Protein AF-A0A8J8SAN8-F1 (afdb_monomer_lite)

Radius of gyration: 26.34 Å; chains: 1; bounding box: 85×78×71 Å

InterPro domains:
  IPR001279 Metallo-beta-lactamase [PF00753] (203-263)
  IPR001322 Lamin tail domain [PF00932] (28-134)
  IPR001322 Lamin tail domain [PS51841] (19-141)
  IPR036415 Lamin tail domain superfamily [G3DSA:2.60.40.1260] (22-138)
  IPR036415 Lamin tail domain superfamily [SSF74853] (26-134)
  IPR036866 Ribonuclease Z/Hydroxyacylglutathione hydrolase-like [G3DSA:3.60.15.10] (193-484)
  IPR036866 Ribonuclease Z/Hydroxyacylglutathione hydrolase-like [SSF56281] (191-460)
  IPR052159 Bacterial competence-related DNA uptake protein [PTHR30619] (191-491)

Structure (mmCIF, N/CA/C/O backbone):
data_AF-A0A8J8SAN8-F1
#
_entry.id   AF-A0A8J8SAN8-F1
#
loop_
_atom_site.group_PDB
_atom_site.id
_atom_site.type_symbol
_atom_site.label_atom_id
_atom_site.label_alt_id
_atom_site.label_comp_id
_atom_site.label_asym_id
_atom_site.label_entity_id
_atom_site.label_seq_id
_atom_site.pdbx_PDB_ins_code
_atom_site.Cartn_x
_atom_site.Cartn_y
_atom_site.Cartn_z
_atom_site.occupancy
_atom_site.B_iso_or_equiv
_atom_site.auth_seq_id
_atom_site.auth_comp_id
_atom_site.auth_asym_id
_atom_site.auth_atom_id
_atom_site.pdbx_PDB_model_num
ATOM 1 N N . MET A 1 1 ? 56.766 49.744 30.009 1.00 40.81 1 MET A N 1
ATOM 2 C CA . MET A 1 1 ? 55.374 50.240 29.930 1.00 40.81 1 MET A CA 1
ATOM 3 C C . MET A 1 1 ? 54.559 49.250 29.104 1.00 40.81 1 MET A C 1
ATOM 5 O O . MET A 1 1 ? 54.621 49.300 27.887 1.00 40.81 1 MET A O 1
ATOM 9 N N . MET A 1 2 ? 53.861 48.311 29.745 1.00 33.75 2 MET A N 1
ATOM 10 C CA . MET A 1 2 ? 52.951 47.368 29.077 1.00 33.75 2 MET A CA 1
ATOM 11 C C . MET A 1 2 ? 51.518 47.769 29.435 1.00 33.75 2 MET A C 1
ATOM 13 O O . MET A 1 2 ? 51.113 47.636 30.588 1.00 33.75 2 MET A O 1
ATOM 17 N N . LYS A 1 3 ? 50.768 48.307 28.467 1.00 36.72 3 LYS A N 1
ATOM 18 C CA . LYS A 1 3 ? 49.328 48.558 28.600 1.00 36.72 3 LYS A CA 1
ATOM 19 C C . LYS A 1 3 ? 48.582 47.305 28.139 1.00 36.72 3 LYS A C 1
ATOM 21 O O . LYS A 1 3 ? 48.671 46.931 26.975 1.00 36.72 3 LYS A O 1
ATOM 26 N N . LYS A 1 4 ? 47.878 46.657 29.069 1.00 38.62 4 LYS A N 1
ATOM 27 C CA . LYS A 1 4 ? 46.903 45.595 28.792 1.00 38.62 4 LYS A CA 1
ATOM 28 C C . LYS A 1 4 ? 45.643 46.232 28.200 1.00 38.62 4 LYS A C 1
ATOM 30 O O . LYS A 1 4 ? 45.042 47.091 28.839 1.00 38.62 4 LYS A O 1
ATOM 35 N N . SER A 1 5 ? 45.252 45.804 27.004 1.00 40.53 5 SER A N 1
ATOM 36 C CA . SER A 1 5 ? 43.966 46.151 26.393 1.00 40.53 5 SER A CA 1
ATOM 37 C C . SER A 1 5 ? 42.899 45.170 26.876 1.00 40.53 5 SER A C 1
ATOM 39 O O . SER A 1 5 ? 42.984 43.975 26.602 1.00 40.53 5 SER A O 1
ATOM 41 N N . ILE A 1 6 ? 41.910 45.676 27.608 1.00 38.34 6 ILE A N 1
ATOM 42 C CA . ILE A 1 6 ? 40.703 44.947 28.011 1.00 38.34 6 ILE A CA 1
ATOM 43 C C . ILE A 1 6 ? 39.717 45.027 26.840 1.00 38.34 6 ILE A C 1
ATOM 45 O O . ILE A 1 6 ? 39.313 46.122 26.454 1.00 38.34 6 ILE A O 1
ATOM 49 N N . ARG A 1 7 ? 39.352 43.882 26.251 1.00 40.50 7 ARG A N 1
ATOM 50 C CA . ARG A 1 7 ? 38.229 43.784 25.307 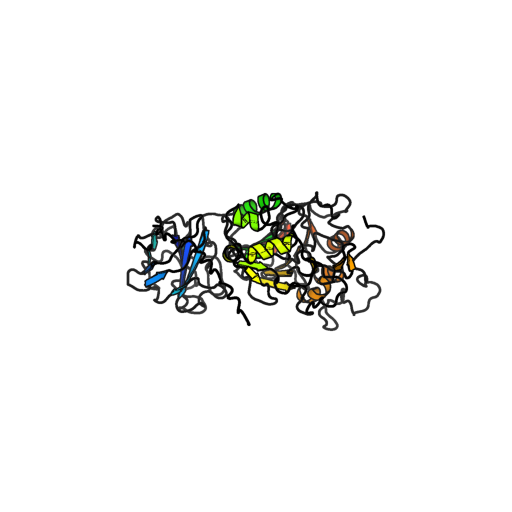1.00 40.50 7 ARG A CA 1
ATOM 51 C C . ARG A 1 7 ? 36.946 43.568 26.107 1.00 40.50 7 ARG A C 1
ATOM 53 O O . ARG A 1 7 ? 36.832 42.586 26.833 1.00 40.50 7 ARG A O 1
ATOM 60 N N . LEU A 1 8 ? 36.020 44.514 25.988 1.00 34.44 8 LEU A N 1
ATOM 61 C CA . LEU A 1 8 ? 34.682 44.467 26.569 1.00 34.44 8 LEU A CA 1
ATOM 62 C C . LEU A 1 8 ? 33.817 43.523 25.713 1.00 34.44 8 LEU A C 1
ATOM 64 O O . LEU A 1 8 ? 33.624 43.778 24.526 1.00 34.44 8 LEU A O 1
ATOM 68 N N . LEU A 1 9 ? 33.345 42.423 26.298 1.00 36.09 9 LEU A N 1
ATOM 69 C CA . LEU A 1 9 ? 32.415 41.486 25.669 1.00 36.09 9 LEU A CA 1
ATOM 70 C C . LEU A 1 9 ? 30.990 42.037 25.857 1.00 36.09 9 LEU A C 1
ATOM 72 O O . LEU A 1 9 ? 30.480 42.038 26.976 1.00 36.09 9 LEU A O 1
ATOM 76 N N . LEU A 1 10 ? 30.364 42.550 24.793 1.00 32.09 10 LEU A N 1
ATOM 77 C CA . LEU A 1 10 ? 28.929 42.851 24.797 1.00 32.09 10 LEU A CA 1
ATOM 78 C C . LEU A 1 10 ? 28.164 41.523 24.717 1.00 32.09 10 LEU A C 1
ATOM 80 O O . LEU A 1 10 ? 28.166 40.870 23.676 1.00 32.09 10 LEU A O 1
ATOM 84 N N . ILE A 1 11 ? 27.515 41.128 25.811 1.00 36.62 11 ILE A N 1
ATOM 85 C CA . ILE A 1 11 ? 26.536 40.038 25.817 1.00 36.62 11 ILE A CA 1
ATOM 86 C C . ILE A 1 11 ? 25.209 40.631 25.337 1.00 36.62 11 ILE A C 1
ATOM 88 O O . ILE A 1 11 ? 24.557 41.387 26.056 1.00 36.62 11 ILE A O 1
ATOM 92 N N . LEU A 1 12 ? 24.836 40.318 24.098 1.00 32.41 12 LEU A N 1
ATOM 93 C CA . LEU A 1 12 ? 23.514 40.601 23.552 1.00 32.41 12 LEU A CA 1
ATOM 94 C C . LEU A 1 12 ? 22.548 39.550 24.124 1.00 32.41 12 LEU A C 1
ATOM 96 O O . LEU A 1 12 ? 22.535 38.407 23.678 1.00 32.41 12 LEU A O 1
ATOM 100 N N . VAL A 1 13 ? 21.778 39.913 25.151 1.00 38.78 13 VAL A N 1
ATOM 101 C CA . VAL A 1 13 ? 20.690 39.068 25.662 1.00 38.78 13 VAL A CA 1
ATOM 102 C C . VAL A 1 13 ? 19.549 39.132 24.646 1.00 38.78 13 VAL A C 1
ATOM 104 O O . VAL A 1 13 ? 18.767 40.083 24.646 1.00 38.78 13 VAL A O 1
ATOM 107 N N . LEU A 1 14 ? 19.476 38.145 23.748 1.00 35.97 14 LEU A N 1
ATOM 108 C CA . LEU A 1 14 ? 18.274 37.898 22.954 1.00 35.97 14 LEU A CA 1
ATOM 109 C C . LEU A 1 14 ? 17.174 37.453 23.925 1.00 35.97 14 LEU A C 1
ATOM 111 O O . LEU A 1 14 ? 17.219 36.356 24.476 1.00 35.97 14 LEU A O 1
ATOM 115 N N . THR A 1 15 ? 16.195 38.319 24.161 1.00 37.66 15 THR A N 1
ATOM 116 C CA . THR A 1 15 ? 14.945 37.915 24.800 1.00 37.66 15 THR A CA 1
ATOM 117 C C . THR A 1 15 ? 14.149 37.131 23.760 1.00 37.66 15 THR A C 1
ATOM 119 O O . THR A 1 15 ? 13.609 37.708 22.820 1.00 37.66 15 THR A O 1
ATOM 122 N N . MET A 1 16 ? 14.129 35.798 23.869 1.00 34.00 16 MET A N 1
ATOM 123 C CA . MET A 1 16 ? 13.145 35.009 23.125 1.00 34.00 16 MET A CA 1
ATOM 124 C C . MET A 1 16 ? 11.748 35.436 23.592 1.00 34.00 16 MET A C 1
ATOM 126 O O . MET A 1 16 ? 11.524 35.518 24.805 1.00 34.00 16 MET A O 1
ATOM 130 N N . PRO A 1 17 ? 10.804 35.712 22.679 1.00 36.72 17 PRO A N 1
ATOM 131 C CA . PRO A 1 17 ? 9.421 35.894 23.068 1.00 36.72 17 PRO A CA 1
ATOM 132 C C . PRO A 1 17 ? 8.934 34.579 23.678 1.00 36.72 17 PRO A C 1
ATOM 134 O O . PRO A 1 17 ? 8.967 33.527 23.040 1.00 36.72 17 PRO A O 1
ATOM 137 N N . LEU A 1 18 ? 8.520 34.643 24.942 1.00 33.03 18 LEU A N 1
ATOM 138 C CA . LEU A 1 18 ? 7.803 33.566 25.603 1.00 33.03 18 LEU A CA 1
ATOM 139 C C . LEU A 1 18 ? 6.481 33.401 24.838 1.00 33.03 18 LEU A C 1
ATOM 141 O O . LEU A 1 18 ? 5.560 34.201 25.009 1.00 33.03 18 LEU A O 1
ATOM 145 N N . PHE A 1 19 ? 6.398 32.410 23.950 1.00 37.00 19 PHE A N 1
ATOM 146 C CA . PHE A 1 19 ? 5.113 31.967 23.426 1.00 37.00 19 PHE A CA 1
ATOM 147 C C . PHE A 1 19 ? 4.355 31.349 24.600 1.00 37.00 19 PHE A C 1
ATOM 149 O O . PHE A 1 19 ? 4.593 30.213 25.000 1.00 37.00 19 PHE A O 1
ATOM 156 N N . LEU A 1 20 ? 3.474 32.143 25.204 1.00 31.73 20 LEU A N 1
ATOM 157 C CA . LEU A 1 20 ? 2.393 31.625 26.024 1.00 31.73 20 LEU A CA 1
ATOM 158 C C . LEU A 1 20 ? 1.545 30.749 25.099 1.00 31.73 20 LEU A C 1
ATOM 160 O O . LEU A 1 20 ? 0.777 31.267 24.288 1.00 31.73 20 LEU A O 1
ATOM 164 N N . PHE A 1 21 ? 1.716 29.429 25.186 1.00 35.75 21 PHE A N 1
ATOM 165 C CA . PHE A 1 21 ? 0.734 28.492 24.663 1.00 35.75 21 PHE A CA 1
ATOM 166 C C . PHE A 1 21 ? -0.578 28.793 25.386 1.00 35.75 21 PHE A C 1
ATOM 168 O O . PHE A 1 21 ? -0.749 28.453 26.555 1.00 35.75 21 PHE A O 1
ATOM 175 N N . ASN A 1 22 ? -1.491 29.489 24.711 1.00 33.06 22 ASN A N 1
ATOM 176 C CA . ASN A 1 22 ? -2.880 29.515 25.130 1.00 33.06 22 ASN A CA 1
ATOM 177 C C . ASN A 1 22 ? -3.392 28.081 24.985 1.00 33.06 22 ASN A C 1
ATOM 179 O O . ASN A 1 22 ? -3.785 27.665 23.897 1.00 33.06 22 ASN A O 1
ATOM 183 N N . THR A 1 23 ? -3.384 27.321 26.078 1.00 40.22 23 THR A N 1
ATOM 184 C CA . THR A 1 23 ? -4.208 26.122 26.231 1.00 40.22 23 THR A CA 1
ATOM 185 C C . THR A 1 23 ? -5.657 26.587 26.345 1.00 40.22 23 THR A C 1
ATOM 187 O O . THR A 1 23 ? -6.256 26.568 27.420 1.00 40.22 23 THR A O 1
ATOM 190 N N . ASN A 1 24 ? -6.217 27.110 25.254 1.00 39.84 24 ASN A N 1
ATOM 191 C CA . ASN A 1 24 ? -7.659 27.243 25.169 1.00 39.84 24 ASN A CA 1
ATOM 192 C C . ASN A 1 24 ? -8.192 25.813 25.211 1.00 39.84 24 ASN A C 1
ATOM 194 O O . ASN A 1 24 ? -8.013 25.057 24.260 1.00 39.84 24 ASN A O 1
ATOM 198 N N . ASN A 1 25 ? -8.757 25.437 26.359 1.00 48.88 25 ASN A N 1
ATOM 199 C CA . ASN A 1 25 ? -9.421 24.161 26.561 1.00 48.88 25 ASN A CA 1
ATOM 200 C C . ASN A 1 25 ? -10.537 24.056 25.522 1.00 48.88 25 ASN A C 1
ATOM 202 O O . ASN A 1 25 ? -11.575 24.706 25.653 1.00 48.88 25 ASN A O 1
ATOM 206 N N . TYR A 1 26 ? -10.294 23.287 24.467 1.00 53.38 26 TYR A N 1
ATOM 207 C CA . TYR A 1 26 ? -11.313 22.939 23.496 1.00 53.38 26 TYR A CA 1
ATOM 208 C C . TYR A 1 26 ? -12.385 22.120 24.225 1.00 53.38 26 TYR A C 1
ATOM 210 O O . TYR A 1 26 ? -12.105 21.029 24.721 1.00 53.38 26 TYR A O 1
ATOM 218 N N . ALA A 1 27 ? -13.582 22.688 24.373 1.00 60.97 27 ALA A N 1
ATOM 219 C CA . ALA A 1 27 ? -14.741 21.966 24.877 1.00 60.97 27 ALA A CA 1
ATOM 220 C C . ALA A 1 27 ? -15.356 21.229 23.689 1.00 60.97 27 ALA A C 1
ATOM 222 O O . ALA A 1 27 ? -15.945 21.870 22.818 1.00 60.97 27 ALA A O 1
ATOM 223 N N . ALA A 1 28 ? -15.159 19.914 23.635 1.00 65.25 28 ALA A N 1
ATOM 224 C CA . ALA A 1 28 ? -15.684 19.117 22.542 1.00 65.25 28 ALA A CA 1
ATOM 225 C C . ALA A 1 28 ? -17.211 19.077 22.572 1.00 65.25 28 ALA A C 1
ATOM 227 O O . ALA A 1 28 ? -17.846 19.086 23.631 1.00 65.25 28 ALA A O 1
ATOM 228 N N . THR A 1 29 ? -17.803 19.010 21.389 1.00 78.69 29 THR A N 1
ATOM 229 C CA . THR A 1 29 ? -19.238 18.779 21.228 1.00 78.69 29 THR A CA 1
ATOM 230 C C . THR A 1 29 ? -19.527 17.279 21.279 1.00 78.69 29 THR A C 1
ATOM 232 O O . THR A 1 29 ? -18.702 16.456 20.882 1.00 78.69 29 THR A O 1
ATOM 235 N N . GLY A 1 30 ? -20.717 16.898 21.754 1.00 79.88 30 GLY A N 1
ATOM 236 C CA . GLY A 1 30 ? -21.147 15.499 21.744 1.00 79.88 30 GLY A CA 1
ATOM 237 C C . GLY A 1 30 ? -21.052 14.881 20.345 1.00 79.88 30 GLY A C 1
ATOM 238 O O . GLY A 1 30 ? -21.499 15.485 19.370 1.00 79.88 30 GLY A O 1
ATOM 239 N N . GLY A 1 31 ? -20.466 13.685 20.263 1.00 79.38 31 GLY A N 1
ATOM 240 C CA . GLY A 1 31 ? -20.240 12.961 19.010 1.00 79.38 31 GLY A CA 1
ATOM 241 C C . GLY A 1 31 ? -18.958 13.319 18.249 1.00 79.38 31 GLY A C 1
ATOM 242 O O . GLY A 1 31 ? -18.688 12.683 17.235 1.00 79.38 31 GLY A O 1
ATOM 243 N N . GLU A 1 32 ? -18.146 14.280 18.705 1.00 90.31 32 GLU A N 1
ATOM 244 C CA . GLU A 1 32 ? -16.850 14.579 18.063 1.00 90.31 32 GLU A CA 1
ATOM 245 C C . GLU A 1 32 ? -15.821 13.464 18.270 1.00 90.31 32 GLU A C 1
ATOM 247 O O . GLU A 1 32 ? -15.096 13.121 17.340 1.00 90.31 32 GLU A O 1
ATOM 252 N N . VAL A 1 33 ? -15.809 12.860 19.459 1.00 95.62 33 VAL A N 1
ATOM 253 C CA . VAL A 1 33 ? -15.122 11.593 19.730 1.00 95.62 33 VAL A CA 1
ATOM 254 C C . VAL A 1 33 ? -16.160 10.594 20.214 1.00 95.62 33 VAL A C 1
ATOM 256 O O . VAL A 1 33 ? -16.958 10.915 21.096 1.00 95.62 33 VAL A O 1
ATOM 259 N N . VAL A 1 34 ? -16.165 9.394 19.647 1.00 96.81 34 VAL A N 1
ATOM 260 C CA . VAL A 1 34 ? -17.123 8.340 20.000 1.00 96.81 34 VAL A CA 1
ATOM 261 C C . VAL A 1 34 ? -16.414 7.078 20.455 1.00 96.81 34 VAL A C 1
ATOM 263 O O . VAL A 1 34 ? -15.314 6.790 20.001 1.00 96.81 34 VAL A O 1
ATOM 266 N N . ILE A 1 35 ? -17.059 6.317 21.337 1.00 98.06 35 ILE A N 1
ATOM 267 C CA . ILE A 1 35 ? -16.659 4.945 21.658 1.00 98.06 35 ILE A CA 1
ATOM 268 C C . ILE A 1 35 ? -17.032 4.088 20.446 1.00 98.06 35 ILE A C 1
ATOM 270 O O . ILE A 1 35 ? -18.222 3.935 20.144 1.00 98.06 35 ILE A O 1
ATOM 274 N N . ASN A 1 36 ? -16.023 3.608 19.725 1.00 96.50 36 ASN A N 1
ATOM 275 C CA . ASN A 1 36 ? -16.165 3.036 18.392 1.00 96.50 36 ASN A CA 1
ATOM 276 C C . ASN A 1 36 ? -16.280 1.510 18.410 1.00 96.50 36 ASN A C 1
ATOM 278 O O . ASN A 1 36 ? -17.184 0.961 17.781 1.00 96.50 36 ASN A O 1
ATOM 282 N N . GLU A 1 37 ? -15.416 0.843 19.171 1.00 97.38 37 GLU A N 1
ATOM 283 C CA . GLU A 1 37 ? -15.347 -0.615 19.238 1.00 97.38 37 GLU A CA 1
ATOM 284 C C . GLU A 1 37 ? -14.916 -1.074 20.641 1.00 97.38 37 GLU A C 1
ATOM 286 O O . GLU A 1 37 ? -14.185 -0.370 21.341 1.00 97.38 37 GLU A O 1
ATOM 291 N N . ILE A 1 38 ? -15.440 -2.216 21.100 1.00 98.06 38 ILE A N 1
ATOM 292 C CA . ILE A 1 38 ? -15.213 -2.740 22.453 1.00 98.06 38 ILE A CA 1
ATOM 293 C C . ILE A 1 38 ? -15.018 -4.260 22.412 1.00 98.06 38 ILE A C 1
ATOM 295 O O . ILE A 1 38 ? -15.943 -5.011 22.080 1.00 98.06 38 ILE A O 1
ATOM 299 N N . CYS A 1 39 ? -13.848 -4.720 22.852 1.00 97.56 39 CYS A N 1
ATOM 300 C CA . CYS A 1 39 ? -13.563 -6.120 23.156 1.00 97.56 39 CYS A CA 1
ATOM 301 C C . CYS A 1 39 ? -13.778 -6.384 24.652 1.00 97.56 39 CYS A C 1
ATOM 303 O O . CYS A 1 39 ? -12.850 -6.357 25.457 1.00 97.56 39 CYS A O 1
ATOM 305 N N . TRP A 1 40 ? -15.032 -6.609 25.044 1.00 96.81 40 TRP A N 1
ATOM 306 C CA . TRP A 1 40 ? -15.410 -6.812 26.449 1.00 96.81 40 TRP A CA 1
ATOM 307 C C . TRP A 1 40 ? -15.207 -8.251 26.947 1.00 96.81 40 TRP A C 1
ATOM 309 O O . TRP A 1 40 ? -15.295 -8.505 28.142 1.00 96.81 40 TRP A O 1
ATOM 319 N N . MET A 1 41 ? -14.982 -9.205 26.039 1.00 96.12 41 MET A N 1
ATOM 320 C CA . MET A 1 41 ? -14.936 -10.649 26.314 1.00 96.12 41 MET A CA 1
ATOM 321 C C . MET A 1 41 ? -13.520 -11.246 26.355 1.00 96.12 41 MET A C 1
ATOM 323 O O . MET A 1 41 ? -13.364 -12.469 26.508 1.00 96.12 41 MET A O 1
ATOM 327 N N . GLY A 1 42 ? -12.505 -10.415 26.130 1.00 95.25 42 GLY A N 1
ATOM 328 C CA . GLY A 1 42 ? -11.143 -10.849 25.843 1.00 95.25 42 GLY A CA 1
ATOM 329 C C . GLY A 1 42 ? -10.973 -11.461 24.448 1.00 95.25 42 GLY A C 1
ATOM 330 O O . GLY A 1 42 ? -11.908 -11.549 23.655 1.00 95.25 42 GLY A O 1
ATOM 331 N N . THR A 1 43 ? -9.779 -11.959 24.161 1.00 96.19 43 THR A N 1
ATOM 332 C CA . THR A 1 43 ? -9.387 -12.501 22.854 1.00 96.19 43 THR A CA 1
ATOM 333 C C . THR A 1 43 ? -9.448 -14.031 22.827 1.00 96.19 43 THR A C 1
ATOM 335 O O . THR A 1 43 ? -9.835 -14.692 23.800 1.00 96.19 43 THR A O 1
ATOM 338 N N . THR A 1 44 ? -9.052 -14.635 21.704 1.00 94.62 44 THR A N 1
ATOM 339 C CA . THR A 1 44 ? -8.754 -16.075 21.629 1.00 94.62 44 THR A CA 1
ATOM 340 C C . THR A 1 44 ? -7.515 -16.461 22.439 1.00 94.62 44 THR A C 1
ATOM 342 O O . THR A 1 44 ? -7.368 -17.631 22.790 1.00 94.62 44 THR A O 1
ATOM 345 N N . THR A 1 45 ? -6.636 -15.501 22.741 1.00 93.88 45 THR A N 1
ATOM 346 C CA . THR A 1 45 ? -5.404 -15.709 23.511 1.00 93.88 45 THR A CA 1
ATOM 347 C C . THR A 1 45 ? -5.686 -15.696 25.009 1.00 93.88 45 THR A C 1
ATOM 349 O O . THR A 1 45 ? -5.242 -16.590 25.733 1.00 93.88 45 THR A O 1
ATOM 352 N N . SER A 1 46 ? -6.457 -14.719 25.490 1.00 95.12 46 SER A N 1
ATOM 353 C CA . SER A 1 46 ? -6.767 -14.593 26.910 1.00 95.12 46 SER A CA 1
ATOM 354 C C . SER A 1 46 ? -8.067 -13.829 27.159 1.00 95.12 46 SER A C 1
ATOM 356 O O . SER A 1 46 ? -8.403 -12.851 26.499 1.00 95.12 46 SER A O 1
ATOM 358 N N . ALA A 1 47 ? -8.809 -14.265 28.179 1.00 93.75 47 ALA A N 1
ATOM 359 C CA . ALA A 1 47 ? -10.027 -13.590 28.627 1.00 93.75 47 ALA A CA 1
ATOM 360 C C . ALA A 1 47 ? -9.755 -12.257 29.354 1.00 93.75 47 ALA A C 1
ATOM 362 O O . ALA A 1 47 ? -10.703 -11.565 29.705 1.00 93.75 47 ALA A O 1
ATOM 363 N N . TYR A 1 48 ? -8.488 -11.927 29.627 1.00 92.88 48 TYR A N 1
ATOM 364 C CA . TYR A 1 48 ? -8.079 -10.648 30.214 1.00 92.88 48 TYR A CA 1
ATOM 365 C C . TYR A 1 48 ? -7.731 -9.593 29.163 1.00 92.88 48 TYR A C 1
ATOM 367 O O . TYR A 1 48 ? -7.583 -8.426 29.525 1.00 92.88 48 TYR A O 1
ATOM 375 N N . ASP A 1 49 ? -7.626 -10.006 27.899 1.00 96.12 49 ASP A N 1
ATOM 376 C CA . ASP A 1 49 ? -7.174 -9.181 26.781 1.00 96.12 49 ASP A CA 1
ATOM 377 C C . ASP A 1 49 ? -8.327 -8.301 26.278 1.00 96.12 49 ASP A C 1
ATOM 379 O O . ASP A 1 49 ? -8.880 -8.488 25.194 1.00 96.12 49 ASP A O 1
ATOM 383 N N . GLU A 1 50 ? -8.767 -7.386 27.131 1.00 97.12 50 GLU A N 1
ATOM 384 C CA . GLU A 1 50 ? -9.823 -6.428 26.827 1.00 97.12 50 GLU A CA 1
ATOM 385 C C . GLU A 1 50 ? -9.232 -5.159 26.218 1.00 97.12 50 GLU A C 1
ATOM 387 O O . GLU A 1 50 ? -8.161 -4.687 26.614 1.00 97.12 50 GLU A O 1
ATOM 392 N N . TRP A 1 51 ? -9.972 -4.564 25.291 1.00 97.88 51 TRP A N 1
ATOM 393 C CA . TRP A 1 51 ? -9.594 -3.295 24.690 1.00 97.88 51 TRP A CA 1
ATOM 394 C C . TRP A 1 51 ? -10.818 -2.468 24.303 1.00 97.88 51 TRP A C 1
ATOM 396 O O . TRP A 1 51 ? -11.922 -2.988 24.109 1.00 97.88 51 TRP A O 1
ATOM 406 N N . ILE A 1 52 ? -10.620 -1.155 24.238 1.00 98.44 52 ILE A N 1
ATOM 407 C CA . ILE A 1 52 ? -11.635 -0.172 23.862 1.00 98.44 52 ILE A CA 1
ATOM 408 C C . ILE A 1 52 ? -11.025 0.750 22.821 1.00 98.44 52 ILE A C 1
ATOM 410 O O . ILE A 1 52 ? -9.894 1.198 22.980 1.00 98.44 52 ILE A O 1
ATOM 414 N N . GLU A 1 53 ? -11.785 1.094 21.797 1.00 98.00 53 GLU A N 1
ATOM 415 C CA . GLU A 1 53 ? -11.360 2.045 20.786 1.00 98.00 53 GLU A CA 1
ATOM 416 C C . GLU A 1 53 ? -12.256 3.281 20.766 1.00 98.00 53 GLU A C 1
ATOM 418 O O . GLU A 1 53 ? -13.486 3.200 20.862 1.00 98.00 53 GLU A O 1
ATOM 423 N N . LEU A 1 54 ? -11.627 4.443 20.613 1.00 98.31 54 LEU A N 1
ATOM 424 C CA . LEU A 1 54 ? -12.299 5.701 20.323 1.00 98.31 54 LEU A CA 1
ATOM 425 C C . LEU A 1 54 ? -12.061 6.109 18.868 1.00 98.31 54 LEU A C 1
ATOM 427 O O . LEU A 1 54 ? -10.989 5.863 18.329 1.00 98.31 54 LEU A O 1
ATOM 431 N N . TYR A 1 55 ? -13.019 6.810 18.264 1.00 93.50 55 TYR A N 1
ATOM 432 C CA . TYR A 1 55 ? -12.884 7.385 16.924 1.00 93.50 55 TYR A CA 1
ATOM 433 C C . TYR A 1 55 ? -13.141 8.891 16.930 1.00 93.50 55 TYR A C 1
ATOM 435 O O . TYR A 1 55 ? -14.101 9.357 17.550 1.00 93.50 55 TYR A O 1
ATOM 443 N N . ASN A 1 56 ? -12.305 9.652 16.219 1.00 91.56 56 ASN A N 1
ATOM 444 C CA . ASN A 1 56 ? -12.465 11.092 16.027 1.00 91.56 56 ASN A CA 1
ATOM 445 C C . ASN A 1 56 ? -13.263 11.383 14.750 1.00 91.56 56 ASN A C 1
ATOM 447 O O . ASN A 1 56 ? -12.749 11.304 13.637 1.00 91.56 56 ASN A O 1
ATOM 451 N N . ASN A 1 57 ? -14.512 11.816 14.908 1.00 87.12 57 ASN A N 1
ATOM 452 C CA . ASN A 1 57 ? -15.394 12.171 13.798 1.00 87.12 57 ASN A CA 1
ATOM 453 C C . ASN A 1 57 ? -15.028 13.489 13.103 1.00 87.12 57 ASN A C 1
ATOM 455 O O . ASN A 1 57 ? -15.616 13.810 12.066 1.00 87.12 57 ASN A O 1
ATOM 459 N N . THR A 1 58 ? -14.110 14.282 13.652 1.00 83.19 58 THR A N 1
ATOM 460 C CA . THR A 1 58 ? -13.788 15.618 13.139 1.00 83.19 58 THR A CA 1
ATOM 461 C C . THR A 1 58 ? -12.643 15.593 12.125 1.00 83.19 58 THR A C 1
ATOM 463 O O . THR A 1 58 ? -11.888 14.628 12.028 1.00 83.19 58 THR A O 1
ATOM 466 N N . ASN A 1 59 ? -12.502 16.688 11.374 1.00 73.62 59 ASN A N 1
ATOM 467 C CA . ASN A 1 59 ? -11.387 16.914 10.445 1.00 73.62 59 ASN A CA 1
ATOM 468 C C . ASN A 1 59 ? -10.182 17.582 11.136 1.00 73.62 59 ASN A C 1
ATOM 470 O O . ASN A 1 59 ? -9.326 18.159 10.476 1.00 73.62 59 ASN A O 1
ATOM 474 N N . THR A 1 60 ? -10.135 17.570 12.469 1.00 77.81 60 THR A N 1
ATOM 475 C CA . THR A 1 60 ? -9.063 18.191 13.251 1.00 77.81 60 THR A CA 1
ATOM 476 C C . THR A 1 60 ? -8.598 17.257 14.354 1.00 77.81 60 THR A C 1
ATOM 478 O O . THR A 1 60 ? -9.383 16.491 14.903 1.00 77.81 60 THR A O 1
ATOM 481 N N . ASN A 1 61 ? -7.325 17.343 14.723 1.00 81.50 61 ASN A N 1
ATOM 482 C CA . ASN A 1 61 ? -6.791 16.575 15.844 1.00 81.50 61 ASN A CA 1
ATOM 483 C C . ASN A 1 61 ? -7.460 17.007 17.159 1.00 81.50 61 ASN A C 1
ATOM 485 O O . ASN A 1 61 ? -7.584 18.205 17.425 1.00 81.50 61 ASN A O 1
ATOM 489 N N . ILE A 1 62 ? -7.843 16.046 18.002 1.00 89.81 62 ILE A N 1
ATOM 490 C CA . ILE A 1 62 ? -8.456 16.307 19.310 1.00 89.81 62 ILE A CA 1
ATOM 491 C C . ILE A 1 62 ? -7.486 15.916 20.421 1.00 89.81 62 ILE A C 1
ATOM 493 O O . ILE A 1 62 ? -7.033 14.778 20.517 1.00 89.81 62 ILE A O 1
ATOM 497 N N . ASN A 1 63 ? -7.175 16.877 21.289 1.00 93.00 63 ASN A N 1
ATOM 498 C CA . ASN A 1 63 ? -6.348 16.660 22.470 1.00 93.00 63 ASN A CA 1
ATOM 499 C C . ASN A 1 63 ? -7.187 16.023 23.589 1.00 93.00 63 ASN A C 1
ATOM 501 O O . ASN A 1 63 ? -8.161 16.622 24.050 1.00 93.00 63 ASN A O 1
ATOM 505 N N . LEU A 1 64 ? -6.779 14.836 24.039 1.00 96.56 64 LEU A N 1
ATOM 506 C CA . LEU A 1 64 ? -7.487 14.047 25.050 1.00 96.56 64 LEU A CA 1
ATOM 507 C C . LEU A 1 64 ? -6.967 14.282 26.474 1.00 96.56 64 LEU A C 1
ATOM 509 O O . LEU A 1 64 ? -7.476 13.684 27.416 1.00 96.56 64 LEU A O 1
ATOM 513 N N . ASN A 1 65 ? -5.967 15.143 26.677 1.00 94.50 65 ASN A N 1
ATOM 514 C CA . ASN A 1 65 ? -5.418 15.380 28.011 1.00 94.50 65 ASN A CA 1
ATOM 515 C C . ASN A 1 65 ? -6.495 15.902 28.976 1.00 94.50 65 ASN A C 1
ATOM 517 O O . ASN A 1 65 ? -7.101 16.953 28.757 1.00 94.50 65 ASN A O 1
ATOM 521 N N . GLY A 1 66 ? -6.703 15.150 30.061 1.00 93.81 66 GLY A N 1
ATOM 522 C CA . GLY A 1 66 ? -7.704 15.437 31.090 1.00 93.81 66 GLY A CA 1
ATOM 523 C C . GLY A 1 66 ? -9.109 14.915 30.773 1.00 93.81 66 GLY A C 1
ATOM 524 O O . GLY A 1 66 ? -9.997 15.022 31.615 1.00 93.81 66 GLY A O 1
ATOM 525 N N . TRP A 1 67 ? -9.319 14.315 29.598 1.00 97.94 67 TRP A N 1
ATOM 526 C CA . TRP A 1 67 ? -10.533 13.555 29.314 1.00 97.94 67 TRP A CA 1
ATOM 527 C C . TRP A 1 67 ? -10.548 12.257 30.118 1.00 97.94 67 TRP A C 1
ATOM 529 O O . TRP A 1 67 ? -9.507 11.749 30.540 1.00 97.94 67 TRP A O 1
ATOM 539 N N . THR A 1 68 ? -11.737 11.692 30.312 1.00 98.06 68 THR A N 1
ATOM 540 C CA . THR A 1 68 ? -11.890 10.423 31.027 1.00 98.06 68 THR A CA 1
ATOM 541 C C . THR A 1 68 ? -12.851 9.480 30.323 1.00 98.06 68 THR A C 1
ATOM 543 O O . THR A 1 68 ? -13.846 9.918 29.748 1.00 98.06 68 THR A O 1
ATOM 546 N N . LEU A 1 69 ? -12.578 8.181 30.410 1.00 98.19 69 LEU A N 1
ATOM 547 C CA . LEU A 1 69 ? -13.497 7.115 30.026 1.00 98.19 69 LEU A CA 1
ATOM 548 C C . LEU A 1 69 ? -13.766 6.267 31.266 1.00 98.19 69 LEU A C 1
ATOM 550 O O . LEU A 1 69 ? -12.855 5.638 31.799 1.00 98.19 69 LEU A O 1
ATOM 554 N N . ASN A 1 70 ? -14.998 6.302 31.767 1.00 97.25 70 ASN A N 1
ATOM 555 C CA . ASN A 1 70 ? -15.338 5.661 33.035 1.00 97.25 70 ASN A CA 1
ATOM 556 C C . ASN A 1 70 ? -16.558 4.762 32.900 1.00 97.25 70 ASN A C 1
ATOM 558 O O . ASN A 1 70 ? -17.575 5.186 32.342 1.00 97.25 70 ASN A O 1
ATOM 562 N N . ALA A 1 71 ? -16.480 3.583 33.504 1.00 96.00 71 ALA A N 1
ATOM 563 C CA . ALA A 1 71 ? -17.649 2.799 33.843 1.00 96.00 71 ALA A CA 1
ATOM 564 C C . ALA A 1 71 ? -18.396 3.417 35.031 1.00 96.00 71 ALA A C 1
ATOM 566 O O . ALA A 1 71 ? -17.804 4.004 35.943 1.00 96.00 71 ALA A O 1
ATOM 567 N N . VAL A 1 72 ? -19.723 3.308 35.012 1.00 90.69 72 VAL A N 1
ATOM 568 C CA . VAL A 1 72 ? -20.592 3.852 36.070 1.00 90.69 72 VAL A CA 1
ATOM 569 C C . VAL A 1 72 ? -20.435 3.102 37.395 1.00 90.69 72 VAL A C 1
ATOM 571 O O . VAL A 1 72 ? -20.648 3.695 38.454 1.00 90.69 72 VAL A O 1
ATOM 574 N N . ASP A 1 73 ? -20.060 1.827 37.355 1.00 89.12 73 ASP A N 1
ATOM 575 C CA . ASP A 1 73 ? -19.805 1.006 38.541 1.00 89.12 73 ASP A CA 1
ATOM 576 C C . ASP A 1 73 ? -18.454 1.328 39.225 1.00 89.12 73 ASP A C 1
ATOM 578 O O . ASP A 1 73 ? -18.218 0.930 40.368 1.00 89.12 73 ASP A O 1
ATOM 582 N N . GLY A 1 74 ? -17.606 2.121 38.558 1.00 88.06 74 GLY A N 1
ATOM 583 C CA . GLY A 1 74 ? -16.306 2.579 39.031 1.00 88.06 74 GLY A CA 1
ATOM 584 C C . GLY A 1 74 ? -15.102 1.855 38.423 1.00 88.06 74 GLY A C 1
ATOM 585 O O . GLY A 1 74 ? -13.979 2.278 38.706 1.00 88.06 74 GLY A O 1
ATOM 586 N N . THR A 1 75 ? -15.285 0.818 37.597 1.00 91.88 75 THR A N 1
ATOM 587 C CA . THR A 1 75 ? -14.180 0.123 36.917 1.00 91.88 75 THR A CA 1
ATOM 588 C C . THR A 1 75 ? -14.553 -0.301 35.487 1.00 91.88 75 THR A C 1
ATOM 590 O O . THR A 1 75 ? -15.538 -0.990 35.311 1.00 91.88 75 THR A O 1
ATOM 593 N N . PRO A 1 76 ? -13.769 0.051 34.452 1.00 95.12 76 PRO A N 1
ATOM 594 C CA . PRO A 1 76 ? -12.547 0.842 34.507 1.00 95.12 76 PRO A CA 1
ATOM 595 C C . PRO A 1 76 ? -12.825 2.337 34.731 1.00 95.12 76 PRO A C 1
ATOM 597 O O . PRO A 1 76 ? -13.872 2.871 34.366 1.00 95.12 76 PRO A O 1
ATOM 600 N N . SER A 1 77 ? -11.853 3.032 35.320 1.00 96.44 77 SER A N 1
ATOM 601 C CA . SER A 1 77 ? -11.823 4.496 35.392 1.00 96.44 77 SER A CA 1
ATOM 602 C C . SER A 1 77 ? -10.513 4.986 34.787 1.00 96.44 77 SER A C 1
ATOM 604 O O . SER A 1 77 ? -9.441 4.804 35.364 1.00 96.44 77 SER A O 1
ATOM 606 N N . ILE A 1 78 ? -10.597 5.547 33.583 1.00 97.94 78 ILE A N 1
ATOM 607 C CA . ILE A 1 78 ? -9.447 5.780 32.712 1.00 97.94 78 ILE A CA 1
ATOM 608 C C . ILE A 1 78 ? -9.264 7.281 32.519 1.00 97.94 78 ILE A C 1
ATOM 610 O O . ILE A 1 78 ? -10.192 7.976 32.106 1.00 97.94 78 ILE A O 1
ATOM 614 N N . ASN A 1 79 ? -8.053 7.776 32.777 1.00 97.75 79 ASN A N 1
ATOM 615 C CA . ASN A 1 79 ? -7.648 9.129 32.405 1.00 97.75 79 ASN A CA 1
ATOM 616 C C . ASN A 1 79 ? -6.973 9.071 31.037 1.00 97.75 79 ASN A C 1
ATOM 618 O O . ASN A 1 79 ? -5.922 8.446 30.898 1.00 97.75 79 ASN A O 1
ATOM 622 N N . LEU A 1 80 ? -7.576 9.713 30.043 1.00 98.12 80 LEU A N 1
ATOM 623 C CA . LEU A 1 80 ? -7.042 9.758 28.691 1.00 98.12 80 LEU A CA 1
ATOM 624 C C . LEU A 1 80 ? -5.928 10.804 28.595 1.00 98.12 80 LEU A C 1
ATOM 626 O O . LEU A 1 80 ? -5.909 11.807 29.319 1.00 98.12 80 LEU A O 1
ATOM 630 N N . THR A 1 81 ? -4.985 10.563 27.689 1.00 95.56 81 THR A N 1
ATOM 631 C CA . THR A 1 81 ? -3.865 11.471 27.420 1.00 95.56 81 THR A CA 1
ATOM 632 C C . THR A 1 81 ? -3.536 11.495 25.930 1.00 95.56 81 THR A C 1
ATOM 634 O O . THR A 1 81 ? -4.061 10.707 25.151 1.00 95.56 81 THR A O 1
ATOM 637 N N . GLY A 1 82 ? -2.672 12.412 25.504 1.00 93.00 82 GLY A N 1
ATOM 638 C CA . GLY A 1 82 ? -2.244 12.470 24.107 1.00 93.00 82 GLY A CA 1
ATOM 639 C C . GLY A 1 82 ? -3.284 13.113 23.189 1.00 93.00 82 GLY A C 1
ATOM 640 O O . GLY A 1 82 ? -3.972 14.067 23.563 1.00 93.00 82 GLY A O 1
ATOM 641 N N . THR A 1 83 ? -3.322 12.681 21.935 1.00 87.38 83 THR A N 1
ATOM 642 C CA . THR A 1 83 ? -4.130 13.295 20.877 1.00 87.38 83 THR A CA 1
ATOM 643 C C . THR A 1 83 ? -4.634 12.211 19.944 1.00 87.38 83 THR A C 1
ATOM 645 O O . THR A 1 83 ? -3.854 11.357 19.544 1.00 87.38 83 THR A O 1
ATOM 648 N N . ILE A 1 84 ? -5.915 12.270 19.587 1.00 89.88 84 ILE A N 1
ATOM 649 C CA . ILE A 1 84 ? -6.488 11.457 18.516 1.00 89.88 84 ILE A CA 1
ATOM 650 C C . ILE A 1 84 ? -6.469 12.292 17.224 1.00 89.88 84 ILE A C 1
ATOM 652 O O . ILE A 1 84 ? -7.059 13.383 17.198 1.00 89.88 84 ILE A O 1
ATOM 656 N N . PRO A 1 85 ? -5.748 11.870 16.168 1.00 82.75 85 PRO A N 1
ATOM 657 C CA . PRO A 1 85 ? -5.727 12.609 14.911 1.00 82.75 85 PRO A CA 1
ATOM 658 C C . PRO A 1 85 ? -7.118 12.731 14.278 1.00 82.75 85 PRO A C 1
ATOM 660 O O . PRO A 1 85 ? -8.043 11.994 14.628 1.00 82.75 85 PRO A O 1
ATOM 663 N N . ALA A 1 86 ? -7.286 13.693 13.371 1.00 74.88 86 ALA A N 1
ATOM 664 C CA . ALA A 1 86 ? -8.502 13.821 12.569 1.00 74.88 86 ALA A CA 1
ATOM 665 C C . ALA A 1 86 ? -8.844 12.491 11.880 1.00 74.88 86 ALA A C 1
ATOM 667 O O . ALA A 1 86 ? -7.953 11.855 11.322 1.00 74.88 86 ALA A O 1
ATOM 668 N N . LYS A 1 87 ? -10.120 12.083 11.909 1.00 75.06 87 LYS A N 1
ATOM 669 C CA . LYS A 1 87 ? -10.612 10.864 11.235 1.00 75.06 87 LYS A CA 1
ATOM 670 C C . LYS A 1 87 ? -9.840 9.579 11.557 1.00 75.06 87 LYS A C 1
ATOM 672 O O . LYS A 1 87 ? -9.823 8.661 10.742 1.00 75.06 87 LYS A O 1
ATOM 677 N N . SER A 1 88 ? -9.234 9.514 12.739 1.00 83.25 88 SER A N 1
ATOM 678 C CA . SER A 1 88 ? -8.401 8.397 13.181 1.00 83.25 88 SER A CA 1
ATOM 679 C C . SER A 1 88 ? -8.938 7.776 14.474 1.00 83.25 88 SER A C 1
ATOM 681 O O . SER A 1 88 ? -9.922 8.255 15.053 1.00 83.25 88 SER A O 1
ATOM 683 N N . TYR A 1 89 ? -8.284 6.704 14.907 1.00 91.50 89 TYR A N 1
ATOM 684 C CA . TYR A 1 89 ? -8.663 5.864 16.036 1.00 91.50 89 TYR A CA 1
ATOM 685 C C . TYR A 1 89 ? -7.714 6.073 17.220 1.00 91.50 89 TYR A C 1
ATOM 687 O O . TYR A 1 89 ? -6.587 6.540 17.061 1.00 91.50 89 TYR A O 1
ATOM 695 N N . TYR A 1 90 ? -8.179 5.741 18.420 1.00 96.00 90 TYR A N 1
ATOM 696 C CA . TYR A 1 90 ? -7.378 5.735 19.639 1.00 96.00 90 TYR A CA 1
ATOM 697 C C . TYR A 1 90 ? -7.663 4.445 20.403 1.00 96.00 90 TYR A C 1
ATOM 699 O O . TYR A 1 90 ? -8.758 4.274 20.946 1.00 96.00 90 TYR A O 1
ATOM 707 N N . LEU A 1 91 ? -6.686 3.542 20.414 1.00 97.44 91 LEU A N 1
ATOM 708 C CA . LEU A 1 91 ? -6.783 2.198 20.968 1.00 97.44 91 LEU A CA 1
ATOM 709 C C . LEU A 1 91 ? -6.319 2.183 22.425 1.00 97.44 91 LEU A C 1
ATOM 711 O O . LEU A 1 91 ? -5.212 2.615 22.751 1.00 97.44 91 LEU A O 1
ATOM 715 N N . LEU A 1 92 ? -7.165 1.650 23.298 1.00 98.44 92 LEU A N 1
ATOM 716 C CA . LEU A 1 92 ? -6.867 1.420 24.700 1.00 98.44 92 LEU A CA 1
ATOM 717 C C . LEU A 1 92 ? -6.788 -0.075 24.972 1.00 98.44 92 LEU A C 1
ATOM 719 O O . LEU A 1 92 ? -7.787 -0.768 24.797 1.00 98.44 92 LEU A O 1
ATOM 723 N N . GLU A 1 93 ? -5.662 -0.551 25.491 1.00 98.06 93 GLU A N 1
ATOM 724 C CA . GLU A 1 93 ? -5.504 -1.950 25.898 1.00 98.06 93 GLU A CA 1
ATOM 725 C C . GLU A 1 93 ? -5.420 -2.088 27.413 1.00 98.06 93 GLU A C 1
ATOM 727 O O . GLU A 1 93 ? -4.854 -1.249 28.128 1.00 98.06 93 GLU A O 1
ATOM 732 N N . ARG A 1 94 ? -6.022 -3.156 27.930 1.00 97.31 94 ARG A N 1
ATOM 733 C CA . ARG A 1 94 ? -6.005 -3.441 29.355 1.00 97.31 94 ARG A CA 1
ATOM 734 C C . ARG A 1 94 ? -4.671 -4.068 29.749 1.00 97.31 94 ARG A C 1
ATOM 736 O O . ARG A 1 94 ? -4.226 -5.047 29.168 1.00 97.31 94 ARG A O 1
ATOM 743 N N . THR A 1 95 ? -4.106 -3.577 30.851 1.00 94.94 95 THR A N 1
ATOM 744 C CA . THR A 1 95 ? -2.931 -4.085 31.588 1.00 94.94 95 THR A CA 1
ATOM 745 C C . THR A 1 95 ? -1.587 -4.069 30.863 1.00 94.94 95 THR A C 1
ATOM 747 O O . THR A 1 95 ? -0.588 -3.722 31.497 1.00 94.94 95 THR A O 1
ATOM 750 N N . ASP A 1 96 ? -1.546 -4.388 29.579 1.00 92.00 96 ASP A N 1
ATOM 751 C CA . ASP A 1 96 ? -0.359 -4.387 28.736 1.00 92.00 96 ASP A CA 1
ATOM 752 C C . ASP A 1 96 ? -0.742 -4.146 27.267 1.00 92.00 96 ASP A C 1
ATOM 754 O O . ASP A 1 96 ? -1.907 -3.937 26.948 1.00 92.00 96 ASP A O 1
ATOM 758 N N . ASN A 1 97 ? 0.266 -4.116 26.397 1.00 91.06 97 ASN A N 1
ATOM 759 C CA . ASN A 1 97 ? 0.150 -3.828 24.967 1.00 91.06 97 ASN A CA 1
ATOM 760 C C . ASN A 1 97 ? 0.195 -5.121 24.133 1.00 91.06 97 ASN A C 1
ATOM 762 O O . ASN A 1 97 ? 0.953 -5.213 23.164 1.00 91.06 97 ASN A O 1
ATOM 766 N N . THR A 1 98 ? -0.456 -6.180 24.618 1.00 90.62 98 THR A N 1
ATOM 767 C CA . THR A 1 98 ? -0.451 -7.500 23.968 1.00 90.62 98 THR A CA 1
ATOM 768 C C . THR A 1 98 ? -1.846 -8.033 23.652 1.00 90.62 98 THR A C 1
ATOM 770 O O . THR A 1 98 ? -1.968 -9.072 23.002 1.00 90.62 98 THR A O 1
ATOM 773 N N . SER A 1 99 ? -2.894 -7.307 24.052 1.00 91.12 99 SER A N 1
ATOM 774 C CA . SER A 1 99 ? -4.288 -7.650 23.766 1.00 91.12 99 SER A CA 1
ATOM 775 C C . SER A 1 99 ? -4.599 -7.529 22.276 1.00 91.12 99 SER A C 1
ATOM 777 O O . SER A 1 99 ? -5.394 -8.309 21.749 1.00 91.12 99 SER A O 1
ATOM 779 N N . VAL A 1 100 ? -3.949 -6.593 21.580 1.00 90.44 100 VAL A N 1
ATOM 780 C CA . VAL A 1 100 ? -3.970 -6.496 20.117 1.00 90.44 100 VAL A CA 1
ATOM 781 C C . VAL A 1 100 ? -2.546 -6.676 19.579 1.00 90.44 100 VAL A C 1
ATOM 783 O O . VAL A 1 100 ? -1.784 -5.718 19.480 1.00 90.44 100 VAL A O 1
ATOM 786 N N . PRO A 1 101 ? -2.140 -7.910 19.234 1.00 82.94 101 PRO A N 1
ATOM 787 C CA . PRO A 1 101 ? -0.804 -8.169 18.710 1.00 82.94 101 PRO A CA 1
ATOM 788 C C . PRO A 1 101 ? -0.477 -7.305 17.484 1.00 82.94 101 PRO A C 1
ATOM 790 O O . PRO A 1 101 ? -1.335 -7.081 16.636 1.00 82.94 101 PRO A O 1
ATOM 793 N N . ASN A 1 102 ? 0.776 -6.848 17.397 1.00 76.44 102 ASN A N 1
ATOM 794 C CA . ASN A 1 102 ? 1.340 -6.022 16.313 1.00 76.44 102 ASN A CA 1
ATOM 795 C C . ASN A 1 102 ? 0.731 -4.620 16.134 1.00 76.44 102 ASN A C 1
ATOM 797 O O . ASN A 1 102 ? 1.223 -3.846 15.314 1.00 76.44 102 ASN A O 1
ATOM 801 N N . ILE A 1 103 ? -0.270 -4.242 16.930 1.00 81.81 103 ILE A N 1
ATOM 802 C CA . ILE A 1 103 ? -0.830 -2.892 16.937 1.00 81.81 103 ILE A CA 1
ATOM 803 C C . ILE A 1 103 ? -0.542 -2.274 18.297 1.00 81.81 103 ILE A C 1
ATOM 805 O O . ILE A 1 103 ? -0.968 -2.776 19.325 1.00 81.81 103 ILE A O 1
ATOM 809 N N . ASN A 1 104 ? 0.193 -1.165 18.318 1.00 86.25 104 ASN A N 1
ATOM 810 C CA . ASN A 1 104 ? 0.448 -0.470 19.575 1.00 86.25 104 ASN A CA 1
ATOM 811 C C . ASN A 1 104 ? -0.806 0.271 20.046 1.00 86.25 104 ASN A C 1
ATOM 813 O O . ASN A 1 104 ? -1.353 1.101 19.309 1.00 86.25 104 ASN A O 1
ATOM 817 N N . ALA A 1 105 ? -1.198 0.036 21.294 1.00 93.25 105 ALA A N 1
ATOM 818 C CA . ALA A 1 105 ? -2.156 0.852 22.012 1.00 93.25 105 ALA A CA 1
ATOM 819 C C . ALA A 1 105 ? -1.645 2.288 22.160 1.00 93.25 105 ALA A C 1
ATOM 821 O O . ALA A 1 105 ? -0.466 2.545 22.419 1.00 93.25 105 ALA A O 1
ATOM 822 N N . ASP A 1 106 ? -2.567 3.238 22.063 1.00 95.94 106 ASP A N 1
ATOM 823 C CA . ASP A 1 106 ? -2.300 4.639 22.381 1.00 95.94 106 ASP A CA 1
ATOM 824 C C . ASP A 1 106 ? -2.324 4.878 23.899 1.00 95.94 106 ASP A C 1
ATOM 826 O O . ASP A 1 106 ? -1.719 5.833 24.395 1.00 95.94 106 ASP A O 1
ATOM 830 N N . LEU A 1 107 ? -2.995 3.996 24.653 1.00 97.88 107 LEU A N 1
ATOM 831 C CA . LEU A 1 107 ? -3.028 4.029 26.112 1.00 97.88 107 LEU A CA 1
ATOM 832 C C . LEU A 1 107 ? -3.193 2.638 26.726 1.00 97.88 107 LEU A C 1
ATOM 834 O O . LEU A 1 107 ? -4.089 1.886 26.356 1.00 97.88 107 LEU A O 1
ATOM 838 N N . ILE A 1 108 ? -2.410 2.355 27.767 1.00 97.81 108 ILE A N 1
ATOM 839 C CA . ILE A 1 108 ? -2.631 1.188 28.627 1.00 97.81 108 ILE A CA 1
ATOM 840 C C . ILE A 1 108 ? -3.476 1.590 29.831 1.00 97.81 108 ILE A C 1
ATOM 842 O O . ILE A 1 108 ? -3.140 2.541 30.545 1.00 97.81 108 ILE A O 1
ATOM 846 N N . TYR A 1 109 ? -4.560 0.859 30.082 1.00 96.94 109 TYR A N 1
ATOM 847 C CA . TYR A 1 109 ? -5.456 1.100 31.212 1.00 96.94 109 TYR A CA 1
ATOM 848 C C . TYR A 1 109 ? -5.535 -0.092 32.170 1.00 96.94 109 TYR A C 1
ATOM 850 O O . TYR A 1 109 ? -5.010 -1.173 31.924 1.00 96.94 109 TYR A O 1
ATOM 858 N N . THR A 1 110 ? -6.183 0.110 33.316 1.00 95.62 110 THR A N 1
ATOM 859 C CA . THR A 1 110 ? -6.465 -0.957 34.287 1.00 95.62 110 THR A CA 1
ATOM 860 C C . THR A 1 110 ? -7.924 -0.898 34.732 1.00 95.62 110 THR A C 1
ATOM 862 O O . THR A 1 110 ? -8.580 0.135 34.588 1.00 95.62 110 THR A O 1
ATOM 865 N N . GLY A 1 111 ? -8.416 -2.004 35.291 1.00 93.75 111 GLY A N 1
ATOM 866 C CA . GLY A 1 111 ? -9.839 -2.214 35.560 1.00 93.75 111 GLY A CA 1
ATOM 867 C C . GLY A 1 111 ? -10.471 -3.085 34.478 1.00 93.75 111 GLY A C 1
ATOM 868 O O . GLY A 1 111 ? -10.101 -2.986 33.313 1.00 93.75 111 GLY A O 1
ATOM 869 N N . SER A 1 112 ? -11.356 -3.990 34.885 1.00 92.25 112 SER A N 1
ATOM 870 C CA . SER A 1 112 ? -12.030 -4.928 33.985 1.00 92.25 112 SER A CA 1
ATOM 871 C C . SER A 1 112 ? -13.333 -4.376 33.450 1.00 92.25 112 SER A C 1
ATOM 873 O O . SER A 1 112 ? -13.999 -3.643 34.174 1.00 92.25 112 SER A O 1
ATOM 875 N N . LEU A 1 113 ? -13.705 -4.805 32.248 1.00 94.75 113 LEU A N 1
ATOM 876 C CA . LEU A 1 113 ? -15.065 -4.705 31.736 1.00 94.75 113 LEU A CA 1
ATOM 877 C C . LEU A 1 113 ? -15.896 -5.900 32.219 1.00 94.75 113 LEU A C 1
ATOM 879 O O . LEU A 1 113 ? -15.442 -7.045 32.220 1.00 94.75 113 LEU A O 1
ATOM 883 N N . GLU A 1 114 ? -17.137 -5.656 32.624 1.00 91.88 114 GLU A N 1
ATOM 884 C CA . GLU A 1 114 ? -18.056 -6.739 32.968 1.00 91.88 114 GLU A CA 1
ATOM 885 C C . GLU A 1 114 ? -18.520 -7.507 31.720 1.00 91.88 114 GLU A C 1
ATOM 887 O O . GLU A 1 114 ? -19.036 -6.935 30.764 1.00 91.88 114 GLU A O 1
ATOM 892 N N . ASN A 1 115 ? -18.444 -8.841 31.745 1.00 85.94 115 ASN A N 1
ATOM 893 C CA . ASN A 1 115 ? -18.827 -9.693 30.603 1.00 85.94 115 ASN A CA 1
ATOM 894 C C . ASN A 1 115 ? -20.328 -9.651 30.258 1.00 85.94 115 ASN A C 1
ATOM 896 O O . ASN A 1 115 ? -20.740 -10.122 29.200 1.00 85.94 115 ASN A O 1
ATOM 900 N N . SER A 1 116 ? -21.169 -9.183 31.183 1.00 85.94 116 SER A N 1
ATOM 901 C CA . SER A 1 116 ? -22.626 -9.204 31.010 1.00 85.94 116 SER A CA 1
ATOM 902 C C . SER A 1 116 ? -23.178 -7.898 30.448 1.00 85.94 116 SER A C 1
ATOM 904 O O . SER A 1 116 ? -24.110 -7.935 29.647 1.00 85.94 116 SER A O 1
ATOM 906 N N . SER A 1 117 ? -22.626 -6.762 30.873 1.00 90.25 117 SER A N 1
ATOM 907 C CA . SER A 1 117 ? -22.954 -5.414 30.412 1.00 90.25 117 SER A CA 1
ATOM 908 C C . SER A 1 117 ? -22.119 -4.411 31.202 1.00 90.25 117 SER A C 1
ATOM 910 O O . SER A 1 117 ? -21.928 -4.607 32.396 1.00 90.25 117 SER A O 1
ATOM 912 N N . GLU A 1 118 ? -21.782 -3.280 30.585 1.00 92.56 118 GLU A N 1
ATOM 913 C CA . GLU A 1 118 ? -21.214 -2.106 31.259 1.00 92.56 118 GLU A CA 1
ATOM 914 C C . GLU A 1 118 ? -21.939 -0.832 30.803 1.00 92.56 118 GLU A C 1
ATOM 916 O O . GLU A 1 118 ? -22.551 -0.802 29.728 1.00 92.56 118 GLU A O 1
ATOM 921 N N . ILE A 1 119 ? -21.862 0.237 31.601 1.00 95.81 119 ILE A N 1
ATOM 922 C CA . ILE A 1 119 ? -22.228 1.590 31.158 1.00 95.81 119 ILE A CA 1
ATOM 923 C C . ILE A 1 119 ? -20.967 2.442 31.139 1.00 95.81 119 ILE A C 1
ATOM 925 O O . ILE A 1 119 ? -20.472 2.821 32.198 1.00 95.81 119 ILE A O 1
ATOM 929 N N . LEU A 1 120 ? -20.494 2.794 29.946 1.00 97.69 120 LEU A N 1
ATOM 930 C CA . LEU A 1 120 ? -19.303 3.616 29.746 1.00 97.69 120 LEU A CA 1
ATOM 931 C C . LEU A 1 120 ? -19.680 5.057 29.401 1.00 97.69 120 LEU A C 1
ATOM 933 O O . LEU A 1 120 ? -20.568 5.303 28.582 1.00 97.69 120 LEU A O 1
ATOM 937 N N . GLN A 1 121 ? -18.971 6.017 29.992 1.00 97.69 121 GLN A N 1
ATOM 938 C CA . GLN A 1 121 ? -19.095 7.441 29.689 1.00 97.69 121 GLN A CA 1
ATOM 939 C C . GLN A 1 121 ? -17.741 8.029 29.305 1.00 97.69 121 GLN A C 1
ATOM 941 O O . GLN A 1 121 ? -16.826 8.060 30.132 1.00 97.69 121 GLN A O 1
ATOM 946 N N . LEU A 1 122 ? -17.656 8.558 28.085 1.00 98.12 122 LEU A N 1
ATOM 947 C CA . LEU A 1 122 ? -16.541 9.381 27.632 1.00 98.12 122 LEU A CA 1
ATOM 948 C C . LEU A 1 122 ? -16.829 10.841 27.986 1.00 98.12 122 LEU A C 1
ATOM 950 O O . LEU A 1 122 ? -17.874 11.376 27.604 1.00 98.12 122 LEU A O 1
ATOM 954 N N . LYS A 1 123 ? -15.924 11.485 28.722 1.00 96.94 123 LYS A N 1
ATOM 955 C CA . LYS A 1 123 ? -16.060 12.874 29.171 1.00 96.94 123 LYS A CA 1
ATOM 956 C C . LYS A 1 123 ? -14.859 13.713 28.766 1.00 96.94 123 LYS A C 1
ATOM 958 O O . LYS A 1 123 ? -13.729 13.244 28.878 1.00 96.94 123 LYS A O 1
ATOM 963 N N . ASP A 1 124 ? -15.111 14.955 28.362 1.00 95.19 124 ASP A N 1
ATOM 964 C CA . ASP A 1 124 ? -14.054 15.930 28.097 1.00 95.1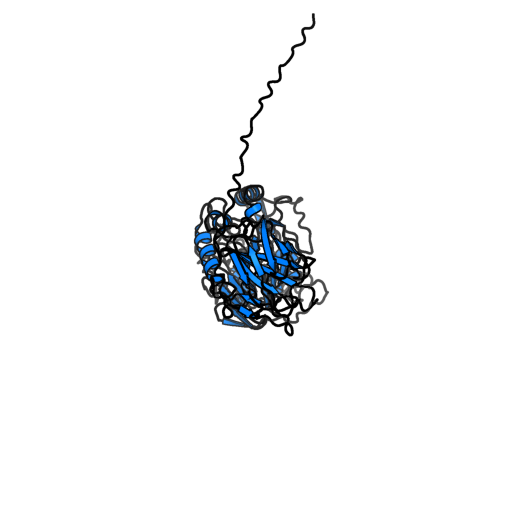9 124 ASP A CA 1
ATOM 965 C C . ASP A 1 124 ? -13.367 16.416 29.386 1.00 95.19 124 ASP A C 1
ATOM 967 O O . ASP A 1 124 ? -13.778 16.094 30.505 1.00 95.19 124 ASP A O 1
ATOM 971 N N . ASN A 1 125 ? -12.328 17.239 29.235 1.00 93.44 125 ASN A N 1
ATOM 972 C CA . ASN A 1 125 ? -11.585 17.830 30.355 1.00 93.44 125 ASN A CA 1
ATOM 973 C C . ASN A 1 125 ? -12.419 18.806 31.222 1.00 93.44 125 ASN A C 1
ATOM 975 O O . ASN A 1 125 ? -11.992 19.212 32.301 1.00 93.44 125 ASN A O 1
ATOM 979 N N . ASN A 1 126 ? -13.620 19.193 30.780 1.00 92.44 126 ASN A N 1
ATOM 980 C CA . ASN A 1 126 ? -14.560 19.985 31.576 1.00 92.44 126 ASN A CA 1
ATOM 981 C C . ASN A 1 126 ? -15.610 19.104 32.282 1.00 92.44 126 ASN A C 1
ATOM 983 O O . ASN A 1 126 ? -16.457 19.624 33.012 1.00 92.44 126 ASN A O 1
ATOM 987 N N . GLY A 1 127 ? -15.565 17.783 32.081 1.00 92.19 127 GLY A N 1
ATOM 988 C CA . GLY A 1 127 ? -16.518 16.818 32.621 1.00 92.19 127 GLY A CA 1
ATOM 989 C C . GLY A 1 127 ? -17.813 16.685 31.814 1.00 92.19 127 GLY A C 1
ATOM 990 O O . GLY A 1 127 ? -18.739 16.013 32.278 1.00 92.19 127 GLY A O 1
ATOM 991 N N . ASN A 1 128 ? -17.904 17.293 30.627 1.00 93.69 128 ASN A N 1
ATOM 992 C CA . ASN A 1 128 ? -19.048 17.129 29.733 1.00 93.69 128 ASN A CA 1
ATOM 993 C C . ASN A 1 128 ? -19.027 15.727 29.130 1.00 93.69 128 ASN A C 1
ATOM 995 O O . ASN A 1 128 ? -17.987 15.277 28.662 1.00 93.69 128 ASN A O 1
ATOM 999 N N . VAL A 1 129 ? -20.172 15.045 29.100 1.00 94.06 129 VAL A N 1
ATOM 1000 C CA . VAL A 1 129 ? -20.292 13.746 28.422 1.00 94.06 129 VAL A CA 1
ATOM 1001 C C . VAL A 1 129 ? -20.292 13.968 26.913 1.00 94.06 129 VAL A C 1
ATOM 1003 O O . VAL A 1 129 ? -21.172 14.653 26.393 1.00 94.06 129 VAL A O 1
ATOM 1006 N N . ILE A 1 130 ? -19.319 13.371 26.230 1.00 96.38 130 ILE A N 1
ATOM 1007 C CA . ILE A 1 130 ? -19.144 13.465 24.777 1.00 96.38 130 ILE A CA 1
ATOM 1008 C C . ILE A 1 130 ? -19.810 12.287 24.070 1.00 96.38 130 ILE A C 1
ATOM 1010 O O . ILE A 1 130 ? -20.451 12.474 23.036 1.00 96.38 130 ILE A O 1
ATOM 1014 N N . ASP A 1 131 ? -19.723 11.093 24.656 1.00 97.88 131 ASP A N 1
ATOM 1015 C CA . ASP A 1 131 ? -20.403 9.895 24.168 1.00 97.88 131 ASP A CA 1
ATOM 1016 C C . ASP A 1 131 ? -20.639 8.895 25.310 1.00 97.88 131 ASP A C 1
ATOM 1018 O O . ASP A 1 131 ? -20.083 9.018 26.409 1.00 97.88 131 ASP A O 1
ATOM 1022 N N . SER A 1 132 ? -21.525 7.924 25.097 1.00 96.88 132 SER A N 1
ATOM 1023 C CA . SER A 1 132 ? -21.823 6.893 26.095 1.00 96.88 132 SER A CA 1
ATOM 1024 C C . SER A 1 132 ? -22.310 5.594 25.467 1.00 96.88 132 SER A C 1
ATOM 1026 O O . SER A 1 132 ? -23.053 5.613 24.486 1.00 96.88 132 SER A O 1
ATOM 1028 N N . VAL A 1 133 ? -21.978 4.481 26.118 1.00 96.69 133 VAL A N 1
ATOM 1029 C CA . VAL A 1 133 ? -22.537 3.146 25.866 1.00 96.69 133 VAL A CA 1
ATOM 1030 C C . VAL A 1 133 ? -23.322 2.731 27.103 1.00 96.69 133 VAL A C 1
ATOM 1032 O O . VAL A 1 133 ? -22.854 2.920 28.220 1.00 96.69 133 VAL A O 1
ATOM 1035 N N . ASN A 1 134 ? -24.541 2.224 26.926 1.00 95.00 134 ASN A N 1
ATOM 1036 C CA . ASN A 1 134 ? -25.451 1.885 28.029 1.00 95.00 134 ASN A CA 1
ATOM 1037 C C . ASN A 1 134 ? -25.652 0.379 28.249 1.00 95.00 134 ASN A C 1
ATOM 1039 O O . ASN A 1 134 ? -26.311 0.014 29.220 1.00 95.00 134 ASN A O 1
ATOM 1043 N N . SER A 1 135 ? -25.166 -0.468 27.340 1.00 96.06 135 SER A N 1
ATOM 1044 C CA . SER A 1 135 ? -25.118 -1.924 27.489 1.00 96.06 135 SER A CA 1
ATOM 1045 C C . SER A 1 135 ? -24.297 -2.551 26.359 1.00 96.06 135 SER A C 1
ATOM 1047 O O . SER A 1 135 ? -23.990 -1.873 25.376 1.00 96.06 135 SER A O 1
ATOM 1049 N N . TRP A 1 136 ? -24.006 -3.850 26.459 1.00 96.25 136 TRP A N 1
ATOM 1050 C CA . TRP A 1 136 ? -23.489 -4.644 25.345 1.00 96.25 136 TRP A CA 1
ATOM 1051 C C . TRP A 1 136 ? -24.625 -5.020 24.394 1.00 96.25 136 TRP A C 1
ATOM 1053 O O . TRP A 1 136 ? -25.343 -5.995 24.600 1.00 96.25 136 TRP A O 1
ATOM 1063 N N . HIS A 1 137 ? -24.820 -4.209 23.355 1.00 96.25 137 HIS A N 1
ATOM 1064 C CA . HIS A 1 137 ? -25.843 -4.447 22.325 1.00 96.25 137 HIS A CA 1
ATOM 1065 C C . HIS A 1 137 ? -25.399 -5.450 21.260 1.00 96.25 137 HIS A C 1
ATOM 1067 O O . HIS A 1 137 ? -26.231 -5.925 20.490 1.00 96.25 137 HIS A O 1
ATOM 1073 N N . ALA A 1 138 ? -24.104 -5.762 21.215 1.00 96.88 138 ALA A N 1
ATOM 1074 C CA . ALA A 1 138 ? -23.516 -6.735 20.311 1.00 96.88 138 ALA A CA 1
ATOM 1075 C C . ALA A 1 138 ? -22.210 -7.313 20.892 1.00 96.88 138 ALA A C 1
ATOM 1077 O O . ALA A 1 138 ? -21.895 -7.124 22.071 1.00 96.88 138 ALA A O 1
ATOM 1078 N N . GLY A 1 139 ? -21.458 -8.028 20.059 1.00 95.75 139 GLY A N 1
ATOM 1079 C CA . GLY A 1 139 ? -20.286 -8.793 20.449 1.00 95.75 139 GLY A CA 1
ATOM 1080 C C . GLY A 1 139 ? -20.645 -10.216 20.874 1.00 95.75 139 GLY A C 1
ATOM 1081 O O . GLY A 1 139 ? -21.772 -10.524 21.273 1.00 95.75 139 GLY A O 1
ATOM 1082 N N . ASN A 1 140 ? -19.681 -11.123 20.761 1.00 96.00 140 ASN A N 1
ATOM 1083 C CA . ASN A 1 140 ? -19.888 -12.543 20.996 1.00 96.00 140 ASN A CA 1
ATOM 1084 C C . ASN A 1 140 ? -18.662 -13.179 21.657 1.00 96.00 140 ASN A C 1
ATOM 1086 O O . ASN A 1 140 ? -17.599 -13.292 21.056 1.00 96.00 140 ASN A O 1
ATOM 1090 N N . ASN A 1 141 ? -18.829 -13.661 22.890 1.00 95.62 141 ASN A N 1
ATOM 1091 C CA . ASN A 1 141 ? -17.765 -14.327 23.646 1.00 95.62 141 ASN A CA 1
ATOM 1092 C C . ASN A 1 141 ? -17.372 -15.705 23.075 1.00 95.62 141 ASN A C 1
ATOM 1094 O O . ASN A 1 141 ? -16.234 -16.136 23.216 1.00 95.62 141 ASN A O 1
ATOM 1098 N N . GLY A 1 142 ? -18.298 -16.406 22.418 1.00 94.06 142 GLY A N 1
ATOM 1099 C CA . GLY A 1 142 ? -18.015 -17.702 21.803 1.00 94.06 142 GLY A CA 1
ATOM 1100 C C . GLY A 1 142 ? -17.086 -17.585 20.596 1.00 94.06 142 GLY A C 1
ATOM 1101 O O . GLY A 1 142 ? -16.151 -18.369 20.477 1.00 94.06 142 GLY A O 1
ATOM 1102 N N . THR A 1 143 ? -17.326 -16.599 19.728 1.00 93.75 143 THR A N 1
ATOM 1103 C CA . THR A 1 143 ? -16.483 -16.335 18.547 1.00 93.75 143 THR A CA 1
ATOM 1104 C C . THR A 1 143 ? -15.364 -15.337 18.813 1.00 93.75 143 THR A C 1
ATOM 1106 O O . THR A 1 143 ? -14.510 -15.173 17.954 1.00 93.75 143 THR A O 1
ATOM 1109 N N . LYS A 1 144 ? -15.364 -14.672 19.975 1.00 96.31 144 LYS A N 1
ATOM 1110 C CA . LYS A 1 144 ? -14.474 -13.542 20.289 1.00 96.31 144 LYS A CA 1
ATOM 1111 C C . LYS A 1 144 ? -14.640 -12.379 19.309 1.00 96.31 144 LYS A C 1
ATOM 1113 O O . LYS A 1 144 ? -13.662 -11.792 18.867 1.00 96.31 144 LYS A O 1
ATOM 1118 N N . ALA A 1 145 ? -15.893 -12.082 18.957 1.00 96.81 145 ALA A N 1
ATOM 1119 C CA . ALA A 1 145 ? -16.225 -10.934 18.123 1.00 96.81 145 ALA A CA 1
ATOM 1120 C C . ALA A 1 145 ? -16.519 -9.711 18.970 1.00 96.81 145 ALA A C 1
ATOM 1122 O O . ALA A 1 145 ? -17.439 -9.753 19.783 1.00 96.81 145 ALA A O 1
ATOM 1123 N N . THR A 1 146 ? -15.773 -8.636 18.761 1.00 97.56 146 THR A N 1
ATOM 1124 C CA . THR A 1 146 ? -15.989 -7.344 19.408 1.00 97.56 146 THR A CA 1
ATOM 1125 C C . THR A 1 146 ? -17.360 -6.756 19.088 1.00 97.56 146 THR A C 1
ATOM 1127 O O . THR A 1 146 ? -18.057 -7.151 18.148 1.00 97.56 146 THR A O 1
ATOM 1130 N N . MET A 1 147 ? -17.768 -5.802 19.917 1.00 97.44 147 MET A N 1
ATOM 1131 C CA . MET A 1 147 ? -18.921 -4.950 19.674 1.00 97.44 147 MET A CA 1
ATOM 1132 C C . MET A 1 147 ? -18.460 -3.673 18.968 1.00 97.44 147 MET A C 1
ATOM 1134 O O . MET A 1 147 ? -17.764 -2.866 19.574 1.00 97.44 147 MET A O 1
ATOM 1138 N N . GLU A 1 148 ? -18.887 -3.467 17.726 1.00 95.81 148 GLU A N 1
ATOM 1139 C CA . GLU A 1 148 ? -18.480 -2.345 16.871 1.00 95.81 148 GLU A CA 1
ATOM 1140 C C . GLU A 1 148 ? -19.666 -1.436 16.508 1.00 95.81 148 GLU A C 1
ATOM 1142 O O . GLU A 1 148 ? -20.815 -1.882 16.391 1.00 95.81 148 GLU A O 1
ATOM 1147 N N . ARG A 1 149 ? -19.405 -0.138 16.343 1.00 94.56 149 ARG A N 1
ATOM 1148 C CA . ARG A 1 149 ? -20.418 0.861 15.982 1.00 94.56 149 ARG A CA 1
ATOM 1149 C C . ARG A 1 149 ? -20.658 0.897 14.468 1.00 94.56 149 ARG A C 1
ATOM 1151 O O . ARG A 1 149 ? -19.723 0.998 13.687 1.00 94.56 149 ARG A O 1
ATOM 1158 N N . ILE A 1 150 ? -21.924 0.918 14.049 1.00 89.06 150 ILE A N 1
ATOM 1159 C CA . ILE A 1 150 ? -22.326 0.950 12.628 1.00 89.06 150 ILE A CA 1
ATOM 1160 C C . ILE A 1 150 ? -22.207 2.358 12.030 1.00 89.06 150 ILE A C 1
ATOM 1162 O O . ILE A 1 150 ? -21.800 2.537 10.889 1.00 89.06 150 ILE A O 1
ATOM 1166 N N . ASN A 1 151 ? -22.622 3.393 12.755 1.00 86.62 151 ASN A N 1
ATOM 1167 C CA . ASN A 1 151 ? -22.526 4.774 12.292 1.00 86.62 151 ASN A CA 1
ATOM 1168 C C . ASN A 1 151 ? -21.987 5.651 13.413 1.00 86.62 151 ASN A C 1
ATOM 1170 O O . ASN A 1 151 ? -22.648 5.864 14.434 1.00 86.62 151 ASN A O 1
ATOM 1174 N N . SER A 1 152 ? -20.790 6.185 13.208 1.00 90.50 152 SER A N 1
ATOM 1175 C CA . SER A 1 152 ? -20.108 7.050 14.167 1.00 90.50 152 SER A CA 1
ATOM 1176 C C . SER A 1 152 ? -20.849 8.365 14.449 1.00 90.50 152 SER A C 1
ATOM 1178 O O . SER A 1 152 ? -20.637 8.956 15.503 1.00 90.50 152 SER A O 1
ATOM 1180 N N . ASN A 1 153 ? -21.749 8.814 13.565 1.00 86.56 153 ASN A N 1
ATOM 1181 C CA . ASN A 1 153 ? -22.568 10.015 13.771 1.00 86.56 153 ASN A CA 1
ATOM 1182 C C . ASN A 1 153 ? -23.856 9.735 14.568 1.00 86.56 153 ASN A C 1
ATOM 1184 O O . ASN A 1 153 ? -24.605 10.660 14.885 1.00 86.56 153 ASN A O 1
ATOM 1188 N N . ILE A 1 154 ? -24.136 8.469 14.891 1.00 87.88 154 ILE A N 1
ATOM 1189 C CA . ILE A 1 154 ? -25.262 8.058 15.733 1.00 87.88 154 ILE A CA 1
ATOM 1190 C C . ILE A 1 154 ? -24.730 7.721 17.134 1.00 87.88 154 ILE A C 1
ATOM 1192 O O . ILE A 1 154 ? -23.703 7.059 17.295 1.00 87.88 154 ILE A O 1
ATOM 1196 N N . GLY A 1 155 ? -25.425 8.202 18.170 1.00 90.94 155 GLY A N 1
ATOM 1197 C CA . GLY A 1 155 ? -24.991 8.067 19.565 1.00 90.94 155 GLY A CA 1
ATOM 1198 C C . GLY A 1 155 ? -24.937 6.617 20.063 1.00 90.94 155 GLY A C 1
ATOM 1199 O O . GLY A 1 155 ? -25.760 5.785 19.677 1.00 90.94 155 GLY A O 1
ATOM 1200 N N . GLY A 1 156 ? -24.010 6.329 20.982 1.00 93.69 156 GLY A N 1
ATOM 1201 C CA . GLY A 1 156 ? -23.707 4.961 21.433 1.00 93.69 156 GLY A CA 1
ATOM 1202 C C . GLY A 1 156 ? -24.788 4.286 22.271 1.00 93.69 156 GLY A C 1
ATOM 1203 O O . GLY A 1 156 ? -24.722 3.088 22.533 1.00 93.69 156 GLY A O 1
ATOM 1204 N N . THR A 1 157 ? -25.823 5.026 22.661 1.00 95.94 157 THR A N 1
ATOM 1205 C CA . THR A 1 157 ? -26.966 4.492 23.414 1.00 95.94 157 THR A CA 1
ATOM 1206 C C . THR A 1 157 ? -28.068 3.909 22.523 1.00 95.94 157 THR A C 1
ATOM 1208 O O . THR A 1 157 ? -29.023 3.318 23.031 1.00 95.94 157 THR A O 1
ATOM 1211 N N . VAL A 1 158 ? -27.949 4.059 21.197 1.00 95.81 158 VAL A N 1
ATOM 1212 C CA . VAL A 1 158 ? -28.884 3.500 20.214 1.00 95.81 158 VAL A CA 1
ATOM 1213 C C . VAL A 1 158 ? -28.514 2.042 19.945 1.00 95.81 158 VAL A C 1
ATOM 1215 O O . VAL A 1 158 ? -27.528 1.765 19.270 1.00 95.81 158 VAL A O 1
ATOM 1218 N N . SER A 1 159 ? -29.316 1.098 20.441 1.00 94.81 159 SER A N 1
ATOM 1219 C CA . SER A 1 159 ? -28.998 -0.339 20.368 1.00 94.81 159 SER A CA 1
ATOM 1220 C C . SER A 1 159 ? -28.857 -0.881 18.943 1.00 94.81 159 SER A C 1
ATOM 1222 O O . SER A 1 159 ? -28.041 -1.759 18.703 1.00 94.81 159 SER A O 1
ATOM 1224 N N . THR A 1 160 ? -29.605 -0.336 17.979 1.00 93.56 160 THR A N 1
ATOM 1225 C CA . THR A 1 160 ? -29.533 -0.740 16.563 1.00 93.56 160 THR A CA 1
ATOM 1226 C C . THR A 1 160 ? -28.313 -0.188 15.828 1.00 93.56 160 THR A C 1
ATOM 1228 O O . THR A 1 160 ? -28.178 -0.433 14.637 1.00 93.56 160 THR A O 1
ATOM 1231 N N . ASN A 1 161 ? -27.471 0.606 16.494 1.00 94.50 161 ASN A N 1
ATOM 1232 C CA . ASN A 1 161 ? -26.259 1.187 15.919 1.00 94.50 161 ASN A CA 1
ATOM 1233 C C . ASN A 1 161 ? -24.996 0.376 16.255 1.00 94.50 161 ASN A C 1
ATOM 1235 O O . ASN A 1 161 ? -23.885 0.885 16.136 1.00 94.50 161 ASN A O 1
ATOM 1239 N N . TRP A 1 162 ? -25.166 -0.866 16.699 1.00 96.75 162 TRP A N 1
ATOM 1240 C CA . TRP A 1 162 ? -24.080 -1.753 17.089 1.00 96.75 162 TRP A CA 1
ATOM 1241 C C . TRP A 1 162 ? -24.216 -3.091 16.380 1.00 96.75 162 TRP A C 1
ATOM 1243 O O . TRP A 1 162 ? -25.329 -3.600 16.230 1.00 96.75 162 TRP A O 1
ATOM 1253 N N . ASN A 1 163 ? -23.087 -3.664 15.978 1.00 95.75 163 ASN A N 1
ATOM 1254 C CA . ASN A 1 163 ? -23.017 -5.018 15.451 1.00 95.75 163 ASN A CA 1
ATOM 1255 C C . ASN A 1 163 ? -21.851 -5.788 16.081 1.00 95.75 163 ASN A C 1
ATOM 1257 O O . ASN A 1 163 ? -20.993 -5.209 16.745 1.00 95.75 163 ASN A O 1
ATOM 1261 N N . SER A 1 164 ? -21.861 -7.111 15.924 1.00 96.44 164 SER A N 1
ATOM 1262 C CA . SER A 1 164 ? -20.678 -7.918 16.227 1.00 96.44 164 SER A CA 1
ATOM 1263 C C . SER A 1 164 ? -19.752 -7.852 15.023 1.00 96.44 164 SER A C 1
ATOM 1265 O O . SER A 1 164 ? -20.246 -7.998 13.902 1.00 96.44 164 SER A O 1
ATOM 1267 N N . SER A 1 165 ? -18.454 -7.652 15.244 1.00 93.88 165 SER A N 1
ATOM 1268 C CA . SER A 1 165 ? -17.511 -7.576 14.131 1.00 93.88 165 SER A CA 1
ATOM 1269 C C . SER A 1 165 ? -17.497 -8.870 13.321 1.00 93.88 165 SER A C 1
ATOM 1271 O O . SER A 1 165 ? -17.583 -9.974 13.872 1.00 93.88 165 SER A O 1
ATOM 1273 N N . THR A 1 166 ? -17.428 -8.730 11.999 1.00 88.94 166 THR A N 1
ATOM 1274 C CA . THR A 1 166 ? -17.344 -9.851 11.054 1.00 88.94 166 THR A CA 1
ATOM 1275 C C . THR A 1 166 ? -15.970 -9.984 10.413 1.00 88.94 166 THR A C 1
ATOM 1277 O O . THR A 1 166 ? -15.727 -10.978 9.733 1.00 88.94 166 THR A O 1
ATOM 1280 N N . LEU A 1 167 ? -15.080 -9.012 10.627 1.00 81.62 167 LEU A N 1
ATOM 1281 C CA . LEU A 1 167 ? -13.707 -9.046 10.134 1.00 81.62 167 LEU A CA 1
ATOM 1282 C C . LEU A 1 167 ? -12.778 -9.632 11.189 1.00 81.62 167 LEU A C 1
ATOM 1284 O O . LEU A 1 167 ? -12.999 -9.472 12.386 1.00 81.62 167 LEU A O 1
ATOM 1288 N N . THR A 1 168 ? -11.759 -10.352 10.737 1.00 83.69 168 THR A N 1
ATOM 1289 C CA . THR A 1 168 ? -10.810 -11.034 11.617 1.00 83.69 168 THR A CA 1
ATOM 1290 C C . THR A 1 168 ? -9.540 -10.222 11.817 1.00 83.69 168 THR A C 1
ATOM 1292 O O . THR A 1 168 ? -9.015 -9.600 10.896 1.00 83.69 168 THR A O 1
ATOM 1295 N N . TYR A 1 169 ? -8.983 -10.321 13.014 1.00 82.88 169 TYR A N 1
ATOM 1296 C CA . TYR A 1 169 ? -7.608 -9.935 13.309 1.00 82.88 169 TYR A CA 1
ATOM 1297 C C . TYR A 1 169 ? -6.928 -11.088 14.060 1.00 82.88 169 TYR A C 1
ATOM 1299 O O . TYR A 1 169 ? -7.564 -12.107 14.339 1.00 82.88 169 TYR A O 1
ATOM 1307 N N . GLN A 1 170 ? -5.634 -10.971 14.370 1.00 81.38 170 GLN A N 1
ATOM 1308 C CA . GLN A 1 170 ? -4.814 -12.110 14.812 1.00 81.38 170 GLN A CA 1
ATOM 1309 C C . GLN A 1 170 ? -5.408 -12.922 15.983 1.00 81.38 170 GLN A C 1
ATOM 1311 O O . GLN A 1 170 ? -5.200 -14.134 16.046 1.00 81.38 170 GLN A O 1
ATOM 1316 N N . CYS A 1 171 ? -6.133 -12.290 16.910 1.00 86.19 171 CYS A N 1
ATOM 1317 C CA . CYS A 1 171 ? -6.653 -12.945 18.114 1.00 86.19 171 CYS A CA 1
ATOM 1318 C C . CYS A 1 171 ? -8.178 -12.812 18.313 1.00 86.19 171 CYS A C 1
ATOM 1320 O O . CYS A 1 171 ? -8.671 -12.925 19.439 1.00 86.19 171 CYS A O 1
ATOM 1322 N N . GLY A 1 172 ? -8.952 -12.617 17.241 1.00 91.19 172 GLY A N 1
ATOM 1323 C CA . GLY A 1 172 ? -10.416 -12.585 17.320 1.00 91.19 172 GLY A CA 1
ATOM 1324 C C . GLY A 1 172 ? -11.091 -12.001 16.081 1.00 91.19 172 GLY A C 1
ATOM 1325 O O . GLY A 1 172 ? -10.499 -11.937 15.004 1.00 91.19 172 GLY A O 1
ATOM 1326 N N . TYR A 1 173 ? -12.338 -11.556 16.247 1.00 92.75 173 TYR A N 1
ATOM 1327 C CA . TYR A 1 173 ? -13.019 -10.726 15.252 1.00 92.75 173 TYR A CA 1
ATOM 1328 C C . TYR A 1 173 ? -13.117 -9.303 15.781 1.00 92.75 173 TYR A C 1
ATOM 1330 O O . TYR A 1 173 ? -13.605 -9.095 16.891 1.00 92.75 173 TYR A O 1
ATOM 1338 N N . GLY A 1 174 ? -12.640 -8.354 14.992 1.00 91.81 174 GLY A N 1
ATOM 1339 C CA . GLY A 1 174 ? -12.532 -6.951 15.349 1.00 91.81 174 GLY A CA 1
ATOM 1340 C C . GLY A 1 174 ? -11.713 -6.176 14.328 1.00 91.81 174 GLY A C 1
ATOM 1341 O O . GLY A 1 174 ? -11.041 -6.766 13.476 1.00 91.81 174 GLY A O 1
ATOM 1342 N N . THR A 1 175 ? -11.765 -4.855 14.435 1.00 89.62 175 THR A N 1
ATOM 1343 C CA . THR A 1 175 ? -11.132 -3.908 13.506 1.00 89.62 175 THR A CA 1
ATOM 1344 C C . THR A 1 175 ? -10.280 -2.863 14.237 1.00 89.62 175 THR A C 1
ATOM 1346 O O . THR A 1 175 ? -10.419 -1.671 13.976 1.00 89.62 175 THR A O 1
ATOM 1349 N N . PRO A 1 176 ? -9.368 -3.268 15.145 1.00 91.44 176 PRO A N 1
ATOM 1350 C CA . PRO A 1 176 ? -8.556 -2.316 15.894 1.00 91.44 176 PRO A CA 1
ATOM 1351 C C . PRO A 1 176 ? -7.738 -1.415 14.959 1.00 91.44 176 PRO A C 1
ATOM 1353 O O . PRO A 1 176 ? -7.035 -1.883 14.062 1.00 91.44 176 PRO A O 1
ATOM 1356 N N . LYS A 1 177 ? -7.831 -0.111 15.210 1.00 85.50 177 LYS A N 1
ATOM 1357 C CA . LYS A 1 177 ? -7.312 1.012 14.425 1.00 85.50 177 LYS A CA 1
ATOM 1358 C C . LYS A 1 177 ? -7.770 1.040 12.965 1.00 85.50 177 LYS A C 1
ATOM 1360 O O . LYS A 1 177 ? -7.103 1.652 12.137 1.00 85.50 177 LYS A O 1
ATOM 1365 N N . ALA A 1 178 ? -8.907 0.426 12.652 1.00 80.94 178 ALA A N 1
ATOM 1366 C CA . ALA A 1 178 ? -9.422 0.311 11.296 1.00 80.94 178 ALA A CA 1
ATOM 1367 C C . ALA A 1 178 ? -10.932 0.589 11.227 1.00 80.94 178 ALA A C 1
ATOM 1369 O O . ALA A 1 178 ? -11.611 0.781 12.233 1.00 80.94 178 ALA A O 1
ATOM 1370 N N . LEU A 1 179 ? -11.470 0.663 10.008 1.00 81.12 179 LEU A N 1
ATOM 1371 C CA . LEU A 1 179 ? -12.899 0.895 9.810 1.00 81.12 179 LEU A CA 1
ATOM 1372 C C . LEU A 1 179 ? -13.708 -0.332 10.247 1.00 81.12 179 LEU A C 1
ATOM 1374 O O . LEU A 1 179 ? -13.464 -1.437 9.772 1.00 81.12 179 LEU A O 1
ATOM 1378 N N . ASN A 1 180 ? -14.730 -0.112 11.079 1.00 87.19 180 ASN A N 1
ATOM 1379 C CA . ASN A 1 180 ? -15.637 -1.174 11.523 1.00 87.19 180 ASN A CA 1
ATOM 1380 C C . ASN A 1 180 ? -16.246 -1.943 10.345 1.00 87.19 180 ASN A C 1
ATOM 1382 O O . ASN A 1 180 ? -16.660 -1.348 9.344 1.00 87.19 180 ASN A O 1
ATOM 1386 N N . SER A 1 181 ? -16.399 -3.258 10.514 1.00 81.56 181 SER A N 1
ATOM 1387 C CA . SER A 1 181 ? -16.803 -4.175 9.439 1.00 81.56 181 SER A CA 1
ATOM 1388 C C . SER A 1 181 ? -18.169 -3.870 8.820 1.00 81.56 181 SER A C 1
ATOM 1390 O O . SER A 1 181 ? -18.418 -4.209 7.664 1.00 81.56 181 SER A O 1
ATOM 1392 N N . ASN A 1 182 ? -19.049 -3.191 9.559 1.00 77.81 182 ASN A N 1
ATOM 1393 C CA . ASN A 1 182 ? -20.359 -2.744 9.085 1.00 77.81 182 ASN A CA 1
ATOM 1394 C C . ASN A 1 182 ? -20.528 -1.216 9.126 1.00 77.81 182 ASN A C 1
ATOM 1396 O O . ASN A 1 182 ? -21.650 -0.728 9.299 1.00 77.81 182 ASN A O 1
ATOM 1400 N N . SER A 1 183 ? -19.443 -0.442 9.004 1.00 69.69 183 SER A N 1
ATOM 1401 C CA . SER A 1 183 ? -19.540 1.019 9.037 1.00 69.69 183 SER A CA 1
ATOM 1402 C C . SER A 1 183 ? -20.359 1.575 7.862 1.00 69.69 183 SER A C 1
ATOM 1404 O O . SER A 1 183 ? -20.172 1.222 6.701 1.00 69.69 183 SER A O 1
ATOM 1406 N N . SER A 1 184 ? -21.264 2.502 8.172 1.00 61.06 184 SER A N 1
ATOM 1407 C CA . SER A 1 184 ? -22.035 3.315 7.217 1.00 61.06 184 SER A CA 1
ATOM 1408 C C . SER A 1 184 ? -21.603 4.787 7.208 1.00 61.06 184 SER A C 1
ATOM 1410 O O . SER A 1 184 ? -22.167 5.600 6.474 1.00 61.06 184 SER A O 1
ATOM 1412 N N . SER A 1 185 ? -20.626 5.153 8.043 1.00 50.91 185 SER A N 1
ATOM 1413 C CA . SER A 1 185 ? -20.009 6.480 8.062 1.00 50.91 185 SER A CA 1
ATOM 1414 C C . SER A 1 185 ? -18.779 6.471 7.161 1.00 50.91 185 SER A C 1
ATOM 1416 O O . SER A 1 185 ? -17.855 5.713 7.431 1.00 50.91 185 SER A O 1
ATOM 1418 N N . GLY A 1 186 ? -18.745 7.333 6.137 1.00 53.78 186 GLY A N 1
ATOM 1419 C CA . GLY A 1 186 ? -17.566 7.473 5.274 1.00 53.78 186 GLY A CA 1
ATOM 1420 C C . GLY A 1 186 ? -17.249 6.207 4.478 1.00 53.78 186 GLY A C 1
ATOM 1421 O O . GLY A 1 186 ? -16.100 5.800 4.439 1.00 53.78 186 GLY A O 1
ATOM 1422 N N . SER A 1 187 ? -18.249 5.553 3.879 1.00 61.50 187 SER A N 1
ATOM 1423 C CA . SER A 1 187 ? -18.003 4.380 3.038 1.00 61.50 187 SER A CA 1
ATOM 1424 C C . SER A 1 187 ? -17.383 4.803 1.709 1.00 61.50 187 SER A C 1
ATOM 1426 O O . SER A 1 187 ? -18.074 5.257 0.794 1.00 61.50 187 SER A O 1
ATOM 1428 N N . GLY A 1 188 ? -16.062 4.673 1.618 1.00 77.44 188 GLY A N 1
ATOM 1429 C CA . GLY A 1 188 ? -15.378 4.666 0.336 1.00 77.44 188 GLY A CA 1
ATOM 1430 C C . GLY A 1 188 ? -15.812 3.475 -0.526 1.00 77.44 188 GLY A C 1
ATOM 1431 O O . GLY A 1 188 ? -16.694 2.695 -0.161 1.00 77.44 188 GLY A O 1
ATOM 1432 N N . SER A 1 189 ? -15.226 3.358 -1.713 1.00 89.50 189 SER A N 1
ATOM 1433 C CA . SER A 1 189 ? -15.558 2.291 -2.665 1.00 89.50 189 SER A CA 1
ATOM 1434 C C . SER A 1 189 ? -14.911 0.933 -2.365 1.00 89.50 189 SER A C 1
ATOM 1436 O O . SER A 1 189 ? -15.302 -0.050 -2.999 1.00 89.50 189 SER A O 1
ATOM 1438 N N . TRP A 1 190 ? -13.973 0.862 -1.412 1.00 90.62 190 TRP A N 1
ATOM 1439 C CA . TRP A 1 190 ? -13.381 -0.394 -0.945 1.00 90.62 190 TRP A CA 1
ATOM 1440 C C . TRP A 1 190 ? -14.426 -1.324 -0.307 1.00 90.62 190 TRP A C 1
ATOM 1442 O O . TRP A 1 190 ? -15.361 -0.879 0.365 1.00 90.62 190 TRP A O 1
ATOM 1452 N N . THR A 1 191 ? -14.257 -2.632 -0.511 1.00 83.50 191 THR A N 1
ATOM 1453 C CA . THR A 1 191 ? -15.160 -3.664 0.012 1.00 83.50 191 THR A CA 1
ATOM 1454 C C . THR A 1 191 ? -14.566 -4.351 1.248 1.00 83.50 191 THR A C 1
ATOM 1456 O O . THR A 1 191 ? -13.564 -5.053 1.112 1.00 83.50 191 THR A O 1
ATOM 1459 N N . PRO A 1 192 ? -15.203 -4.250 2.433 1.00 79.88 192 PRO A N 1
ATOM 1460 C CA . PRO A 1 192 ? -14.783 -4.988 3.621 1.00 79.88 192 PRO A CA 1
ATOM 1461 C C . PRO A 1 192 ? -14.604 -6.486 3.382 1.00 79.88 192 PRO A C 1
ATOM 1463 O O . PRO A 1 192 ? -15.470 -7.132 2.791 1.00 79.88 192 PRO A O 1
ATOM 1466 N N . GLY A 1 193 ? -13.495 -7.036 3.879 1.00 78.25 193 GLY A N 1
ATOM 1467 C CA . GLY A 1 193 ? -13.128 -8.441 3.696 1.00 78.25 193 GLY A CA 1
ATOM 1468 C C . GLY A 1 193 ? -12.315 -8.723 2.432 1.00 78.25 193 GLY A C 1
ATOM 1469 O O . GLY A 1 193 ? -11.833 -9.842 2.285 1.00 78.25 193 GLY A O 1
ATOM 1470 N N . ASN A 1 194 ? -12.113 -7.731 1.563 1.00 88.00 194 ASN A N 1
ATOM 1471 C CA . ASN A 1 194 ? -11.252 -7.867 0.395 1.00 88.00 194 ASN A CA 1
ATOM 1472 C C . ASN A 1 194 ? -9.919 -7.152 0.607 1.00 88.00 194 ASN A C 1
ATOM 1474 O O . ASN A 1 194 ? -9.878 -6.032 1.119 1.00 88.00 194 ASN A O 1
ATOM 1478 N N . LEU A 1 195 ? -8.853 -7.770 0.112 1.00 95.81 195 LEU A N 1
ATOM 1479 C CA . LEU A 1 195 ? -7.665 -7.049 -0.310 1.00 95.81 195 LEU A CA 1
ATOM 1480 C C . LEU A 1 195 ? -7.985 -6.352 -1.642 1.00 95.81 195 LEU A C 1
ATOM 1482 O O . LEU A 1 195 ? -8.433 -7.003 -2.591 1.00 95.81 195 LEU A O 1
ATOM 1486 N N . GLU A 1 196 ? -7.773 -5.038 -1.711 1.00 98.19 196 GLU A N 1
ATOM 1487 C CA . GLU A 1 196 ? -7.816 -4.270 -2.958 1.00 98.19 196 GLU A CA 1
ATOM 1488 C C . GLU A 1 196 ? -6.495 -3.517 -3.160 1.00 98.19 196 GLU A C 1
ATOM 1490 O O . GLU A 1 196 ? -6.038 -2.810 -2.264 1.00 98.19 196 GLU A O 1
ATOM 1495 N N . ILE A 1 197 ? -5.892 -3.655 -4.340 1.00 98.81 197 ILE A N 1
ATOM 1496 C CA . ILE A 1 197 ? -4.648 -2.980 -4.730 1.00 98.81 197 ILE A CA 1
ATOM 1497 C C . ILE A 1 197 ? -4.964 -2.130 -5.952 1.00 98.81 197 ILE A C 1
ATOM 1499 O O . ILE A 1 197 ? -5.491 -2.618 -6.948 1.00 98.81 197 ILE A O 1
ATOM 1503 N N . HIS A 1 198 ? -4.713 -0.832 -5.863 1.00 98.75 198 HIS A N 1
ATOM 1504 C CA . HIS A 1 198 ? -5.044 0.135 -6.895 1.00 98.75 198 HIS A CA 1
ATOM 1505 C C . HIS A 1 198 ? -3.760 0.804 -7.370 1.00 98.75 198 HIS A C 1
ATOM 1507 O O . HIS A 1 198 ? -3.302 1.758 -6.742 1.00 98.75 198 HIS A O 1
ATOM 1513 N N . HIS A 1 199 ? -3.229 0.365 -8.506 1.00 98.81 199 HIS A N 1
ATOM 1514 C CA . HIS A 1 199 ? -2.217 1.122 -9.235 1.00 98.81 199 HIS A CA 1
ATOM 1515 C C . HIS A 1 199 ? -2.911 2.294 -9.924 1.00 98.81 199 HIS A C 1
ATOM 1517 O O . HIS A 1 199 ? -3.685 2.127 -10.876 1.00 98.81 199 HIS A O 1
ATOM 1523 N N . ILE A 1 200 ? -2.712 3.485 -9.373 1.00 98.50 200 ILE A N 1
ATOM 1524 C CA . ILE A 1 200 ? -3.428 4.690 -9.769 1.00 98.50 200 ILE A CA 1
ATOM 1525 C C . ILE A 1 200 ? -2.768 5.238 -11.033 1.00 98.50 200 ILE A C 1
ATOM 1527 O O . ILE A 1 200 ? -1.559 5.456 -11.071 1.00 98.50 200 ILE A O 1
ATOM 1531 N N . ASN A 1 201 ? -3.561 5.502 -12.070 1.00 97.75 201 ASN A N 1
ATOM 1532 C CA . ASN A 1 201 ? -3.071 6.232 -13.224 1.00 97.75 201 ASN A CA 1
ATOM 1533 C C . ASN A 1 201 ? -2.864 7.703 -12.853 1.00 97.75 201 ASN A C 1
ATOM 1535 O O . ASN A 1 201 ? -3.825 8.461 -12.697 1.00 97.75 201 ASN A O 1
ATOM 1539 N N . ILE A 1 202 ? -1.597 8.084 -12.756 1.00 95.62 202 ILE A N 1
ATOM 1540 C CA . ILE A 1 202 ? -1.151 9.450 -12.498 1.00 95.62 202 ILE A CA 1
ATOM 1541 C C . ILE A 1 202 ? -0.256 9.983 -13.623 1.00 95.62 202 ILE A C 1
ATOM 1543 O O . ILE A 1 202 ? 0.387 11.009 -13.457 1.00 95.62 202 ILE A O 1
ATOM 1547 N N . GLY A 1 203 ? -0.198 9.304 -14.770 1.00 92.69 203 GLY A N 1
ATOM 1548 C CA . GLY A 1 203 ? 0.801 9.584 -15.794 1.00 92.69 203 GLY A CA 1
ATOM 1549 C C . GLY A 1 203 ? 2.160 8.968 -15.449 1.00 92.69 203 GLY A C 1
ATOM 1550 O O . GLY A 1 203 ? 2.240 7.786 -15.121 1.00 92.69 203 GLY A O 1
ATOM 1551 N N . GLN A 1 204 ? 3.240 9.742 -15.588 1.00 93.31 204 GLN A N 1
ATOM 1552 C CA . GLN A 1 204 ? 4.601 9.253 -15.357 1.00 93.31 204 GLN A CA 1
ATOM 1553 C C . GLN A 1 204 ? 4.940 9.310 -13.864 1.00 93.31 204 GLN A C 1
ATOM 1555 O O . GLN A 1 204 ? 5.183 10.380 -13.317 1.00 93.31 204 GLN A O 1
ATOM 1560 N N . GLY A 1 205 ? 4.994 8.152 -13.223 1.00 94.38 205 GLY A N 1
ATOM 1561 C CA . GLY A 1 205 ? 5.333 8.022 -11.812 1.00 94.38 205 GLY A CA 1
ATOM 1562 C C . GLY A 1 205 ? 4.632 6.831 -11.198 1.00 94.38 205 GLY A C 1
ATOM 1563 O O . GLY A 1 205 ? 4.024 6.037 -11.912 1.00 94.38 205 GLY A O 1
ATOM 1564 N N . ASN A 1 206 ? 4.725 6.679 -9.883 1.00 97.25 206 ASN A N 1
ATOM 1565 C CA . ASN A 1 206 ? 4.062 5.599 -9.156 1.00 97.25 206 ASN A CA 1
ATOM 1566 C C . ASN A 1 206 ? 3.161 6.144 -8.049 1.00 97.25 206 ASN A C 1
ATOM 1568 O O . ASN A 1 206 ? 3.501 7.096 -7.348 1.00 97.25 206 ASN A O 1
ATOM 1572 N N . ALA A 1 207 ? 1.996 5.514 -7.908 1.00 98.44 207 ALA A N 1
ATOM 1573 C CA . ALA A 1 207 ? 1.123 5.637 -6.752 1.00 98.44 207 ALA A CA 1
ATOM 1574 C C . ALA A 1 207 ? 0.238 4.389 -6.672 1.00 98.44 207 ALA A C 1
ATOM 1576 O O . ALA A 1 207 ? -0.632 4.182 -7.522 1.00 98.44 207 ALA A O 1
ATOM 1577 N N . THR A 1 208 ? 0.447 3.569 -5.648 1.00 98.88 208 THR A N 1
ATOM 1578 C CA . THR A 1 208 ? -0.299 2.325 -5.434 1.00 98.88 208 THR A CA 1
ATOM 1579 C C . THR A 1 208 ? -0.976 2.362 -4.072 1.00 98.88 208 THR A C 1
ATOM 1581 O O . THR A 1 208 ? -0.309 2.376 -3.041 1.00 98.88 208 THR A O 1
ATOM 1584 N N . LEU A 1 209 ? -2.310 2.382 -4.051 1.00 98.88 209 LEU A N 1
ATOM 1585 C CA . LEU A 1 209 ? -3.083 2.248 -2.815 1.00 98.88 209 LEU A CA 1
ATOM 1586 C C . LEU A 1 209 ? -3.398 0.774 -2.569 1.00 98.88 209 LEU A C 1
ATOM 1588 O O . LEU A 1 209 ? -4.086 0.153 -3.371 1.00 98.88 209 LEU A O 1
ATOM 1592 N N . ILE A 1 210 ? -2.971 0.253 -1.429 1.00 98.69 210 ILE A N 1
ATOM 1593 C CA . ILE A 1 210 ? -3.265 -1.091 -0.941 1.00 98.69 210 ILE A CA 1
ATOM 1594 C C . ILE A 1 210 ? -4.224 -0.952 0.238 1.00 98.69 210 ILE A C 1
ATOM 1596 O O . ILE A 1 210 ? -3.956 -0.207 1.181 1.00 98.69 210 ILE A O 1
ATOM 1600 N N . VAL A 1 211 ? -5.341 -1.669 0.204 1.00 96.88 211 VAL A N 1
ATOM 1601 C CA . VAL A 1 211 ? -6.323 -1.704 1.289 1.00 96.88 211 VAL A CA 1
ATOM 1602 C C . VAL A 1 211 ? -6.543 -3.153 1.685 1.00 96.88 211 VAL A C 1
ATOM 1604 O O . VAL A 1 211 ? -7.091 -3.937 0.911 1.00 96.88 211 VAL A O 1
ATOM 1607 N N . GLY A 1 212 ? -6.088 -3.519 2.883 1.00 92.31 212 GLY A N 1
ATOM 1608 C CA . GLY A 1 212 ? -6.256 -4.869 3.408 1.00 92.31 212 GLY A CA 1
ATOM 1609 C C . GLY A 1 212 ? -7.713 -5.170 3.785 1.00 92.31 212 GLY A C 1
ATOM 1610 O O . GLY A 1 212 ? -8.518 -4.245 3.920 1.00 92.31 212 GLY A O 1
ATOM 1611 N N . PRO A 1 213 ? -8.071 -6.443 4.040 1.00 84.19 213 PRO A N 1
ATOM 1612 C CA . PRO A 1 213 ? -9.443 -6.861 4.345 1.00 84.19 213 PRO A CA 1
ATOM 1613 C C . PRO A 1 213 ? -10.077 -6.173 5.559 1.00 84.19 213 PRO A C 1
ATOM 1615 O O . PRO A 1 213 ? -11.305 -6.144 5.673 1.00 84.19 213 PRO A O 1
ATOM 1618 N N . THR A 1 214 ? -9.266 -5.610 6.459 1.00 76.69 214 THR A N 1
ATOM 1619 C CA . THR A 1 214 ? -9.730 -4.852 7.629 1.00 76.69 214 THR A CA 1
ATOM 1620 C C . THR A 1 214 ? -9.971 -3.368 7.354 1.00 76.69 214 THR A C 1
ATOM 1622 O O . THR A 1 214 ? -10.513 -2.673 8.207 1.00 76.69 214 THR A O 1
ATOM 1625 N N . GLY A 1 215 ? -9.574 -2.867 6.183 1.00 80.75 215 GLY A N 1
ATOM 1626 C CA . GLY A 1 215 ? -9.597 -1.449 5.833 1.00 80.75 215 GLY A CA 1
ATOM 1627 C C . GLY A 1 215 ? -8.320 -0.707 6.222 1.00 80.75 215 GLY A C 1
ATOM 1628 O O . GLY A 1 215 ? -8.214 0.485 5.935 1.00 80.75 215 GLY A O 1
ATOM 1629 N N . ARG A 1 216 ? -7.344 -1.390 6.847 1.00 86.12 216 ARG A N 1
ATOM 1630 C CA . ARG A 1 216 ? -5.998 -0.833 7.033 1.00 86.12 216 ARG A CA 1
ATOM 1631 C C . ARG A 1 216 ? -5.352 -0.621 5.675 1.00 86.12 216 ARG A C 1
ATOM 1633 O O . ARG A 1 216 ? -5.442 -1.478 4.794 1.00 86.12 216 ARG A O 1
ATOM 1640 N N . SER A 1 217 ? -4.730 0.535 5.508 1.00 94.56 217 SER A N 1
ATOM 1641 C CA . SER A 1 217 ? -4.338 1.031 4.194 1.00 94.56 217 SER A CA 1
ATOM 1642 C C . SER A 1 217 ? -2.875 1.436 4.126 1.00 94.56 217 SER A C 1
ATOM 1644 O O . SER A 1 217 ? -2.309 1.998 5.063 1.00 94.56 217 SER A O 1
ATOM 1646 N N . MET A 1 218 ? -2.269 1.179 2.977 1.00 98.19 218 MET A N 1
ATOM 1647 C CA . MET A 1 218 ? -0.918 1.591 2.652 1.00 98.19 218 MET A CA 1
ATOM 1648 C C . MET A 1 218 ? -0.912 2.281 1.297 1.00 98.19 218 MET A C 1
ATOM 1650 O O . MET A 1 218 ? -1.498 1.781 0.345 1.00 98.19 218 MET A O 1
ATOM 1654 N N . LEU A 1 219 ? -0.252 3.428 1.201 1.00 98.75 219 LEU A N 1
ATOM 1655 C CA . LEU A 1 219 ? -0.000 4.102 -0.069 1.00 98.75 219 LEU A CA 1
ATOM 1656 C C . LEU A 1 219 ? 1.494 4.006 -0.382 1.00 98.75 219 LEU A C 1
ATOM 1658 O O . LEU A 1 219 ? 2.312 4.527 0.375 1.00 98.75 219 LEU A O 1
ATOM 1662 N N . VAL A 1 220 ? 1.836 3.307 -1.460 1.00 98.81 220 VAL A N 1
ATOM 1663 C CA . VAL A 1 220 ? 3.205 3.155 -1.962 1.00 98.81 220 VAL A CA 1
ATOM 1664 C C . VAL A 1 220 ? 3.424 4.175 -3.068 1.00 98.81 220 VAL A C 1
ATOM 1666 O O . VAL A 1 220 ? 2.773 4.090 -4.110 1.00 98.81 220 VAL A O 1
ATOM 1669 N N . ASP A 1 221 ? 4.322 5.127 -2.826 1.00 98.62 221 ASP A N 1
ATOM 1670 C CA . ASP A 1 221 ? 4.573 6.288 -3.682 1.00 98.62 221 ASP A CA 1
ATOM 1671 C C . ASP A 1 221 ? 3.311 7.126 -3.988 1.00 98.62 221 ASP A C 1
ATOM 1673 O O . ASP A 1 221 ? 2.180 6.799 -3.618 1.00 98.62 221 ASP A O 1
ATOM 1677 N N . VAL A 1 222 ? 3.505 8.312 -4.564 1.00 96.56 222 VAL A N 1
ATOM 1678 C CA . VAL A 1 222 ? 2.485 9.372 -4.638 1.00 96.56 222 VAL A CA 1
ATOM 1679 C C . VAL A 1 222 ? 2.652 10.331 -5.833 1.00 96.56 222 VAL A C 1
ATOM 1681 O O . VAL A 1 222 ? 2.064 11.419 -5.819 1.00 96.56 222 VAL A O 1
ATOM 1684 N N . GLY A 1 223 ? 3.436 9.978 -6.857 1.00 92.00 223 GLY A N 1
ATOM 1685 C CA . GLY A 1 223 ? 3.802 10.906 -7.939 1.00 92.00 223 GLY A CA 1
ATOM 1686 C C . GLY A 1 223 ? 4.824 11.952 -7.489 1.00 92.00 223 GLY A C 1
ATOM 1687 O O . GLY A 1 223 ? 5.201 12.006 -6.323 1.00 92.00 223 GLY A O 1
ATOM 1688 N N . GLU A 1 224 ? 5.349 12.825 -8.347 1.00 92.50 224 GLU A N 1
ATOM 1689 C CA . GLU A 1 224 ? 4.744 13.628 -9.410 1.00 92.50 224 GLU A CA 1
ATOM 1690 C C . GLU A 1 224 ? 5.593 13.677 -10.706 1.00 92.50 224 GLU A C 1
ATOM 1692 O O . GLU A 1 224 ? 6.791 13.975 -10.665 1.00 92.50 224 GLU A O 1
ATOM 1697 N N . SER A 1 225 ? 4.925 13.546 -11.856 1.00 85.56 225 SER A N 1
ATOM 1698 C CA . SER A 1 225 ? 5.446 13.571 -13.235 1.00 85.56 225 SER A CA 1
ATOM 1699 C C . SER A 1 225 ? 6.278 14.810 -13.593 1.00 85.56 225 SER A C 1
ATOM 1701 O O . SER A 1 225 ? 7.082 14.796 -14.530 1.00 85.56 225 SER A O 1
ATOM 1703 N N . TYR A 1 226 ? 6.066 15.928 -12.892 1.00 84.44 226 TYR A N 1
ATOM 1704 C CA . TYR A 1 226 ? 6.708 17.206 -13.183 1.00 84.44 226 TYR A CA 1
ATOM 1705 C C . TYR A 1 226 ? 7.175 17.938 -11.926 1.00 84.44 226 TYR A C 1
ATOM 1707 O O . TYR A 1 226 ? 6.479 18.069 -10.919 1.00 84.44 226 TYR A O 1
ATOM 1715 N N . TRP A 1 227 ? 8.343 18.563 -12.042 1.00 84.06 227 TRP A N 1
ATOM 1716 C CA . TRP A 1 227 ? 8.873 19.460 -11.022 1.00 84.06 227 TRP A CA 1
ATOM 1717 C C . TRP A 1 227 ? 7.946 20.658 -10.796 1.00 84.06 227 TRP A C 1
ATOM 1719 O O . TRP A 1 227 ? 7.479 21.282 -11.749 1.00 84.06 227 TRP A O 1
ATOM 1729 N N . ASN A 1 228 ? 7.770 21.052 -9.531 1.00 87.44 228 ASN A N 1
ATOM 1730 C CA . ASN A 1 228 ? 6.915 22.178 -9.129 1.00 87.44 228 ASN A CA 1
ATOM 1731 C C . ASN A 1 228 ? 5.442 22.045 -9.579 1.00 87.44 228 ASN A C 1
ATOM 1733 O O . ASN A 1 228 ? 4.764 23.056 -9.780 1.00 87.44 228 ASN A O 1
ATOM 1737 N N . SER A 1 229 ? 4.958 20.816 -9.753 1.00 90.12 229 SER A N 1
ATOM 1738 C CA . SER A 1 229 ? 3.568 20.492 -10.085 1.00 90.12 229 SER A CA 1
ATOM 1739 C C . SER A 1 229 ? 2.850 19.874 -8.884 1.00 90.12 229 SER A C 1
ATOM 1741 O O . SER A 1 229 ? 3.480 19.507 -7.893 1.00 90.12 229 SER A O 1
ATOM 1743 N N . ASN A 1 230 ? 1.526 19.811 -8.972 1.00 91.44 230 ASN A N 1
ATOM 1744 C CA . ASN A 1 230 ? 0.645 19.073 -8.071 1.00 91.44 230 ASN A CA 1
ATOM 1745 C C . ASN A 1 230 ? -0.446 18.311 -8.846 1.00 91.44 230 ASN A C 1
ATOM 1747 O O . ASN A 1 230 ? -1.519 18.056 -8.293 1.00 91.44 230 ASN A O 1
ATOM 1751 N N . ALA A 1 231 ? -0.228 18.063 -10.138 1.00 92.88 231 ALA A N 1
ATOM 1752 C CA . ALA A 1 231 ? -1.202 17.456 -11.031 1.00 92.88 231 ALA A CA 1
ATOM 1753 C C . ALA A 1 231 ? -1.524 16.034 -10.567 1.00 92.88 231 ALA A C 1
ATOM 1755 O O . ALA A 1 231 ? -2.697 15.715 -10.375 1.00 92.88 231 ALA A O 1
ATOM 1756 N N . ASP A 1 232 ? -0.496 15.252 -10.264 1.00 95.06 232 ASP A N 1
ATOM 1757 C CA . ASP A 1 232 ? -0.625 13.862 -9.837 1.00 95.06 232 ASP A CA 1
ATOM 1758 C C . ASP A 1 232 ? -1.201 13.806 -8.424 1.00 95.06 232 ASP A C 1
ATOM 1760 O O . ASP A 1 232 ? -2.171 13.094 -8.177 1.00 95.06 232 ASP A O 1
ATOM 1764 N N . ALA A 1 233 ? -0.734 14.663 -7.509 1.00 94.62 233 ALA A N 1
ATOM 1765 C CA . ALA A 1 233 ? -1.336 14.764 -6.175 1.00 94.62 233 ALA A CA 1
ATOM 1766 C C . ALA A 1 233 ? -2.829 15.150 -6.215 1.00 94.62 233 ALA A C 1
ATOM 1768 O O . ALA A 1 233 ? -3.606 14.729 -5.354 1.00 94.62 233 ALA A O 1
ATOM 1769 N N . SER A 1 234 ? -3.247 15.937 -7.214 1.00 94.00 234 SER A N 1
ATOM 1770 C CA . SER A 1 234 ? -4.655 16.306 -7.434 1.00 94.00 234 SER A CA 1
ATOM 1771 C C . SER A 1 234 ? -5.501 15.154 -7.993 1.00 94.00 234 SER A C 1
ATOM 1773 O O . SER A 1 234 ? -6.727 15.266 -8.014 1.00 94.00 234 SER A O 1
ATOM 1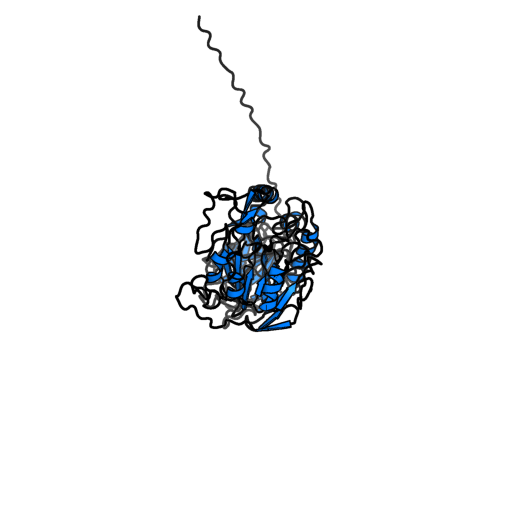775 N N . VAL A 1 235 ? -4.868 14.060 -8.424 1.00 96.69 235 VAL A N 1
ATOM 1776 C CA . VAL A 1 235 ? -5.510 12.790 -8.788 1.00 96.69 235 VAL A CA 1
ATOM 1777 C C . VAL A 1 235 ? -5.459 11.814 -7.610 1.00 96.69 235 VAL A C 1
ATOM 1779 O O . VAL A 1 235 ? -6.507 11.315 -7.198 1.00 96.69 235 VAL A O 1
ATOM 1782 N N . VAL A 1 236 ? -4.273 11.597 -7.026 1.00 98.25 236 VAL A N 1
ATOM 1783 C CA . VAL A 1 236 ? -4.034 10.620 -5.949 1.00 98.25 236 VAL A CA 1
ATOM 1784 C C . VAL A 1 236 ? -4.929 10.888 -4.748 1.00 98.25 236 VAL A C 1
ATOM 1786 O O . VAL A 1 236 ? -5.676 10.003 -4.344 1.00 98.25 236 VAL A O 1
ATOM 1789 N N . GLY A 1 237 ? -4.907 12.098 -4.184 1.00 97.12 237 GLY A N 1
ATOM 1790 C CA . GLY A 1 237 ? -5.639 12.376 -2.947 1.00 97.12 237 GLY A CA 1
ATOM 1791 C C . GLY A 1 237 ? -7.155 12.168 -3.075 1.00 97.12 237 GLY A C 1
ATOM 1792 O O . GLY A 1 237 ? -7.709 11.364 -2.325 1.00 97.12 237 GLY A O 1
ATOM 1793 N N . PRO A 1 238 ? -7.851 12.791 -4.048 1.00 95.31 238 PRO A N 1
ATOM 1794 C CA . PRO A 1 238 ? -9.279 12.546 -4.252 1.00 95.31 238 PRO A CA 1
ATOM 1795 C C . PRO A 1 238 ? -9.616 11.082 -4.553 1.00 95.31 238 PRO A C 1
ATOM 1797 O O . PRO A 1 238 ? -10.663 10.600 -4.120 1.00 95.31 238 PRO A O 1
ATOM 1800 N N . TYR A 1 239 ? -8.748 10.364 -5.274 1.00 97.88 239 TYR A N 1
ATOM 1801 C CA . TYR A 1 239 ? -8.953 8.944 -5.541 1.00 97.88 239 TYR A CA 1
ATOM 1802 C C . TYR A 1 239 ? -8.836 8.108 -4.261 1.00 97.88 239 TYR A C 1
ATOM 1804 O O . TYR A 1 239 ? -9.761 7.356 -3.953 1.00 97.88 239 TYR A O 1
ATOM 1812 N N . VAL A 1 240 ? -7.776 8.297 -3.470 1.00 97.88 240 VAL A N 1
ATOM 1813 C CA . VAL A 1 240 ? -7.576 7.605 -2.187 1.00 97.88 240 VAL A CA 1
ATOM 1814 C C . VAL A 1 240 ? -8.731 7.888 -1.226 1.00 97.88 240 VAL A C 1
ATOM 1816 O O . VAL A 1 240 ? -9.311 6.952 -0.681 1.00 97.88 240 VAL A O 1
ATOM 1819 N N . GLU A 1 241 ? -9.151 9.150 -1.084 1.00 92.81 241 GLU A N 1
ATOM 1820 C CA . GLU A 1 241 ? -10.316 9.505 -0.259 1.00 92.81 241 GLU A CA 1
ATOM 1821 C C . GLU A 1 241 ? -11.599 8.834 -0.775 1.00 92.81 241 GLU A C 1
ATOM 1823 O O . GLU A 1 241 ? -12.438 8.417 0.019 1.00 92.81 241 GLU A O 1
ATOM 1828 N N . SER A 1 242 ? -11.759 8.670 -2.092 1.00 92.12 242 SER A N 1
ATOM 1829 C CA . SER A 1 242 ? -12.921 7.975 -2.663 1.00 92.12 242 SER A CA 1
ATOM 1830 C C . SER A 1 242 ? -12.911 6.459 -2.434 1.00 92.12 242 SER A C 1
ATOM 1832 O O . SER A 1 242 ? -13.976 5.840 -2.391 1.00 92.12 242 SER A O 1
ATOM 1834 N N . VAL A 1 243 ? -11.734 5.845 -2.286 1.00 94.75 243 VAL A N 1
ATOM 1835 C CA . VAL A 1 243 ? -11.585 4.408 -2.013 1.00 94.75 243 VAL A CA 1
ATOM 1836 C C . VAL A 1 243 ? -11.734 4.123 -0.524 1.00 94.75 243 VAL A C 1
ATOM 1838 O O . VAL A 1 243 ? -12.523 3.255 -0.160 1.00 94.75 243 VAL A O 1
ATOM 1841 N N . LEU A 1 244 ? -11.054 4.891 0.329 1.00 88.69 244 LEU A N 1
ATOM 1842 C CA . LEU A 1 244 ? -11.064 4.697 1.782 1.00 88.69 244 LEU A CA 1
ATOM 1843 C C . LEU A 1 244 ? -12.285 5.329 2.462 1.00 88.69 244 LEU A C 1
ATOM 1845 O O . LEU A 1 244 ? -12.689 4.906 3.541 1.00 88.69 244 LEU A O 1
ATOM 1849 N N . GLY A 1 245 ? -12.857 6.379 1.865 1.00 79.69 245 GLY A N 1
ATOM 1850 C CA . GLY A 1 245 ? -13.903 7.206 2.476 1.00 79.69 245 GLY A CA 1
ATOM 1851 C C . GLY A 1 245 ? -13.418 8.054 3.658 1.00 79.69 245 GLY A C 1
ATOM 1852 O O . GLY A 1 245 ? -14.215 8.668 4.375 1.00 79.69 245 GLY A O 1
ATOM 1853 N N . THR A 1 246 ? -12.101 8.108 3.846 1.00 81.00 246 THR A N 1
ATOM 1854 C CA . THR A 1 246 ? -11.386 8.893 4.847 1.00 81.00 246 THR A CA 1
ATOM 1855 C C . THR A 1 246 ? -10.091 9.443 4.246 1.00 81.00 246 THR A C 1
ATOM 1857 O O . THR A 1 246 ? -9.615 8.967 3.218 1.00 81.00 246 THR A O 1
ATOM 1860 N N . LYS A 1 247 ? -9.514 10.447 4.909 1.00 84.75 247 LYS A N 1
ATOM 1861 C CA . LYS A 1 247 ? -8.190 11.011 4.600 1.00 84.75 247 LYS A CA 1
ATOM 1862 C C . LYS A 1 247 ? -7.093 10.499 5.537 1.00 84.75 247 LYS A C 1
ATOM 1864 O O . LYS A 1 247 ? -6.000 11.056 5.583 1.00 84.75 247 LYS A O 1
ATOM 1869 N N . TYR A 1 248 ? -7.412 9.488 6.338 1.00 85.00 248 TYR A N 1
ATOM 1870 C CA . TYR A 1 248 ? -6.440 8.777 7.155 1.00 85.00 248 TYR A CA 1
ATOM 1871 C C . TYR A 1 248 ? -5.873 7.606 6.355 1.00 85.00 248 TYR A C 1
ATOM 1873 O O . TYR A 1 248 ? -6.647 6.827 5.804 1.00 85.00 248 TYR A O 1
ATOM 1881 N N . ILE A 1 249 ? -4.548 7.498 6.308 1.00 92.19 249 ILE A N 1
ATOM 1882 C CA . ILE A 1 249 ? -3.830 6.365 5.719 1.00 92.19 249 I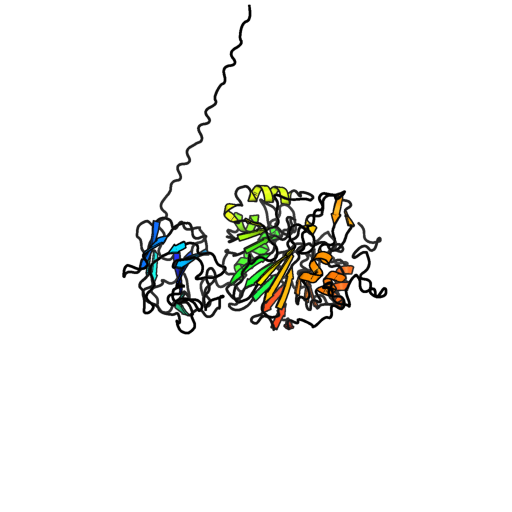LE A CA 1
ATOM 1883 C C . ILE A 1 249 ? -2.918 5.806 6.810 1.00 92.19 249 ILE A C 1
ATOM 1885 O O . ILE A 1 249 ? -2.156 6.570 7.413 1.00 92.19 249 ILE A O 1
ATOM 1889 N N . ASP A 1 250 ? -2.994 4.502 7.086 1.00 90.81 250 ASP A N 1
ATOM 1890 C CA . ASP A 1 250 ? -2.189 3.884 8.146 1.00 90.81 250 ASP A CA 1
ATOM 1891 C C . ASP A 1 250 ? -0.697 4.002 7.828 1.00 90.81 250 ASP A C 1
ATOM 1893 O O . ASP A 1 250 ? 0.084 4.452 8.672 1.00 90.81 250 ASP A O 1
ATOM 1897 N N . TYR A 1 251 ? -0.327 3.665 6.590 1.00 97.00 251 TYR A N 1
ATOM 1898 C CA . TYR A 1 251 ? 1.053 3.640 6.126 1.00 97.00 251 TYR A CA 1
ATOM 1899 C C . TYR A 1 251 ? 1.222 4.413 4.815 1.00 97.00 251 TYR A C 1
ATOM 1901 O O . TYR A 1 251 ? 0.451 4.254 3.875 1.00 97.00 251 TYR A O 1
ATOM 1909 N N . VAL A 1 252 ? 2.272 5.222 4.711 1.00 98.56 252 VAL A N 1
ATOM 1910 C CA . VAL A 1 252 ? 2.781 5.680 3.411 1.00 98.56 252 VAL A CA 1
ATOM 1911 C C . VAL A 1 252 ? 4.197 5.168 3.274 1.00 98.56 252 VAL A C 1
ATOM 1913 O O . VAL A 1 252 ? 5.036 5.510 4.101 1.00 98.56 252 VAL A O 1
ATOM 1916 N N . LEU A 1 253 ? 4.478 4.380 2.244 1.00 98.31 253 LEU A N 1
ATOM 1917 C CA . LEU A 1 253 ? 5.836 3.965 1.922 1.00 98.31 253 LEU A CA 1
ATOM 1918 C C . LEU A 1 253 ? 6.317 4.739 0.709 1.00 98.31 253 LEU A C 1
ATOM 1920 O O . LEU A 1 253 ? 5.621 4.814 -0.296 1.00 98.31 253 LEU A O 1
ATOM 1924 N N . ILE A 1 254 ? 7.508 5.307 0.819 1.00 97.75 254 ILE A N 1
ATOM 1925 C CA . ILE A 1 254 ? 8.190 5.927 -0.308 1.00 97.75 254 ILE A CA 1
ATOM 1926 C C . ILE A 1 254 ? 9.346 5.029 -0.705 1.00 97.75 254 ILE A C 1
ATOM 1928 O O . ILE A 1 254 ? 10.263 4.854 0.099 1.00 97.75 254 ILE A O 1
ATOM 1932 N N . THR A 1 255 ? 9.309 4.501 -1.926 1.00 96.94 255 THR A N 1
ATOM 1933 C CA . THR A 1 255 ? 10.334 3.582 -2.432 1.00 96.94 255 THR A CA 1
ATOM 1934 C C . THR A 1 255 ? 11.689 4.283 -2.476 1.00 96.94 255 THR A C 1
ATOM 1936 O O . THR A 1 255 ? 12.645 3.817 -1.861 1.00 96.94 255 THR A O 1
ATOM 1939 N N . HIS A 1 256 ? 11.756 5.455 -3.106 1.00 94.12 256 HIS A N 1
ATOM 1940 C CA . HIS A 1 256 ? 12.948 6.296 -3.179 1.00 94.12 256 HIS A CA 1
ATOM 1941 C C . HIS A 1 256 ? 12.594 7.776 -3.405 1.00 94.12 256 HIS A C 1
ATOM 1943 O O . HIS A 1 256 ? 11.432 8.166 -3.517 1.00 94.12 256 HIS A O 1
ATOM 1949 N N . PHE A 1 257 ? 13.604 8.652 -3.426 1.00 93.56 257 PHE A N 1
ATOM 1950 C CA . PHE A 1 257 ? 13.391 10.102 -3.368 1.00 93.56 257 PHE A CA 1
ATOM 1951 C C . PHE A 1 257 ? 13.336 10.820 -4.730 1.00 93.56 257 PHE A C 1
ATOM 1953 O O . PHE A 1 257 ? 13.546 12.044 -4.779 1.00 93.56 257 PHE A O 1
ATOM 1960 N N . HIS A 1 258 ? 13.062 10.119 -5.836 1.00 93.88 258 HIS A N 1
ATOM 1961 C CA . HIS A 1 258 ? 12.786 10.790 -7.109 1.00 93.88 258 HIS A CA 1
ATOM 1962 C C . HIS A 1 258 ? 11.418 11.464 -7.136 1.00 93.88 258 HIS A C 1
ATOM 1964 O O . HIS A 1 258 ? 10.510 11.162 -6.361 1.00 93.88 258 HIS A O 1
ATOM 1970 N N . CYS A 1 259 ? 11.320 12.483 -7.994 1.00 94.88 259 CYS A N 1
ATOM 1971 C CA . CYS A 1 259 ? 10.174 13.382 -8.010 1.00 94.88 259 CYS A CA 1
ATOM 1972 C C . CYS A 1 259 ? 8.884 12.629 -8.292 1.00 94.88 259 CYS A C 1
ATOM 1974 O O . CYS A 1 259 ? 7.920 12.898 -7.604 1.00 94.88 259 CYS A O 1
ATOM 1976 N N . ASP A 1 260 ? 8.891 11.692 -9.224 1.00 95.25 260 ASP A N 1
ATOM 1977 C CA . ASP A 1 260 ? 7.777 10.871 -9.697 1.00 95.25 260 ASP A CA 1
ATOM 1978 C C . ASP A 1 260 ? 7.334 9.760 -8.727 1.00 95.25 260 ASP A C 1
ATOM 1980 O O . ASP A 1 260 ? 6.351 9.065 -8.984 1.00 95.25 260 ASP A O 1
ATOM 1984 N N . HIS A 1 261 ? 7.977 9.688 -7.558 1.00 97.06 261 HIS A N 1
ATOM 1985 C CA . HIS A 1 261 ? 7.641 8.772 -6.469 1.00 97.06 261 HIS A CA 1
ATOM 1986 C C . HIS A 1 261 ? 7.194 9.521 -5.215 1.00 97.06 261 HIS A C 1
ATOM 1988 O O . HIS A 1 261 ? 6.082 9.323 -4.740 1.00 97.06 261 HIS A O 1
ATOM 1994 N N . ILE A 1 262 ? 8.028 10.420 -4.676 1.00 96.25 262 ILE A N 1
ATOM 1995 C CA . ILE A 1 262 ? 7.713 11.147 -3.430 1.00 96.25 262 ILE A CA 1
ATOM 1996 C C . ILE A 1 262 ? 7.051 12.517 -3.669 1.00 96.25 262 ILE A C 1
ATOM 1998 O O . ILE A 1 262 ? 6.370 13.078 -2.798 1.00 96.25 262 ILE A O 1
ATOM 2002 N N . GLY A 1 263 ? 7.276 13.098 -4.843 1.00 95.88 263 GLY A N 1
ATOM 2003 C CA . GLY A 1 263 ? 6.818 14.425 -5.228 1.00 95.88 263 GLY A CA 1
ATOM 2004 C C . GLY A 1 263 ? 7.781 15.526 -4.831 1.00 95.88 263 GLY A C 1
ATOM 2005 O O . GLY A 1 263 ? 8.935 15.304 -4.457 1.00 95.88 263 GLY A O 1
ATOM 2006 N N . TYR A 1 264 ? 7.298 16.766 -4.884 1.00 93.94 264 TYR A N 1
ATOM 2007 C CA . TYR A 1 264 ? 8.132 17.940 -4.657 1.00 93.94 264 TYR A CA 1
ATOM 2008 C C . TYR A 1 264 ? 7.566 18.850 -3.561 1.00 93.94 264 TYR A C 1
ATOM 2010 O O . TYR A 1 264 ? 6.481 19.423 -3.699 1.00 93.94 264 TYR A O 1
ATOM 2018 N N . ILE A 1 265 ? 8.342 19.015 -2.481 1.00 94.19 265 ILE A N 1
ATOM 2019 C CA . ILE A 1 265 ? 8.021 19.888 -1.341 1.00 94.19 265 ILE A CA 1
ATOM 2020 C C . ILE A 1 265 ? 7.577 21.277 -1.817 1.00 94.19 265 ILE A C 1
ATOM 2022 O O . ILE A 1 265 ? 8.269 21.938 -2.593 1.00 94.19 265 ILE A O 1
ATOM 2026 N N . GLY A 1 266 ? 6.447 21.749 -1.289 1.00 94.12 266 GLY A N 1
ATOM 2027 C CA . GLY A 1 266 ? 5.861 23.051 -1.615 1.00 94.12 266 GLY A CA 1
ATOM 2028 C C . GLY A 1 266 ? 4.879 23.033 -2.788 1.00 94.12 266 GLY A C 1
ATOM 2029 O O . GLY A 1 266 ? 4.238 24.055 -3.031 1.00 94.12 266 GLY A O 1
ATOM 2030 N N . TYR A 1 267 ? 4.758 21.907 -3.500 1.00 93.94 267 TYR A N 1
ATOM 2031 C CA . TYR A 1 267 ? 3.915 21.792 -4.688 1.00 93.94 267 TYR A CA 1
ATOM 2032 C C . TYR A 1 267 ? 3.075 20.510 -4.674 1.00 93.94 267 TYR A C 1
ATOM 2034 O O . TYR A 1 267 ? 1.869 20.619 -4.462 1.00 93.94 267 TYR A O 1
ATOM 2042 N N . GLY A 1 268 ? 3.685 19.332 -4.843 1.00 95.12 268 GLY A N 1
ATOM 2043 C CA . GLY A 1 268 ? 3.010 18.063 -5.172 1.00 95.12 268 GLY A CA 1
ATOM 2044 C C . GLY A 1 268 ? 3.375 16.880 -4.269 1.00 95.12 268 GLY A C 1
ATOM 2045 O O . GLY A 1 268 ? 3.946 17.067 -3.191 1.00 95.12 268 GLY A O 1
ATOM 2046 N N . GLY A 1 269 ? 3.021 15.674 -4.726 1.00 95.94 269 GLY A N 1
ATOM 2047 C CA . GLY A 1 269 ? 3.155 14.384 -4.029 1.00 95.94 269 GLY A CA 1
ATOM 2048 C C . GLY A 1 269 ? 2.748 14.406 -2.556 1.00 95.94 269 GLY A C 1
ATOM 2049 O O . GLY A 1 269 ? 1.762 15.049 -2.179 1.00 95.94 269 GLY A O 1
ATOM 2050 N N . LEU A 1 270 ? 3.531 13.735 -1.705 1.00 97.06 270 LEU A N 1
ATOM 2051 C CA . LEU A 1 270 ? 3.175 13.484 -0.301 1.00 97.06 270 LEU A CA 1
ATOM 2052 C C . LEU A 1 270 ? 3.010 14.793 0.480 1.00 97.06 270 LEU A C 1
ATOM 2054 O O . LEU A 1 270 ? 2.145 14.915 1.347 1.00 97.06 270 LEU A O 1
ATOM 2058 N N . TRP A 1 271 ? 3.799 15.813 0.132 1.00 97.25 271 TRP A N 1
ATOM 2059 C CA . TRP A 1 271 ? 3.692 17.128 0.752 1.00 97.25 271 TRP A CA 1
ATOM 2060 C C . TRP A 1 271 ? 2.326 17.755 0.486 1.00 97.25 271 TRP A C 1
ATOM 2062 O O . TRP A 1 271 ? 1.727 18.309 1.402 1.00 97.25 271 TRP A O 1
ATOM 2072 N N . ASN A 1 272 ? 1.812 17.664 -0.744 1.00 97.12 272 ASN A N 1
ATOM 2073 C CA . ASN A 1 272 ? 0.514 18.241 -1.084 1.00 97.12 272 ASN A CA 1
ATOM 2074 C C . ASN A 1 272 ? -0.629 17.512 -0.371 1.00 97.12 272 ASN A C 1
ATOM 2076 O O . ASN A 1 272 ? -1.500 18.173 0.193 1.00 97.12 272 ASN A O 1
ATOM 2080 N N . LEU A 1 273 ? -0.583 16.177 -0.329 1.00 97.12 273 LEU A N 1
ATOM 2081 C CA . LEU A 1 273 ? -1.559 15.366 0.403 1.00 97.12 273 LEU A CA 1
ATOM 2082 C C . LEU A 1 273 ? -1.676 15.834 1.863 1.00 97.12 273 LEU A C 1
ATOM 2084 O O . LEU A 1 273 ? -2.769 16.150 2.331 1.00 97.12 273 LEU A O 1
ATOM 2088 N N . VAL A 1 274 ? -0.545 15.957 2.559 1.00 95.62 274 VAL A N 1
ATOM 2089 C CA . VAL A 1 274 ? -0.506 16.289 3.993 1.00 95.62 274 VAL A CA 1
ATOM 2090 C C . VAL A 1 274 ? -0.764 17.770 4.269 1.00 95.62 274 VAL A C 1
ATOM 2092 O O . VAL A 1 274 ? -1.474 18.119 5.208 1.00 95.62 274 VAL A O 1
ATOM 2095 N N . GLU A 1 275 ? -0.169 18.669 3.484 1.00 95.00 275 GLU A N 1
ATOM 2096 C CA . GLU A 1 275 ? -0.156 20.105 3.793 1.00 95.00 275 GLU A CA 1
ATOM 2097 C C . GLU A 1 275 ? -1.284 20.889 3.123 1.00 95.00 275 GLU A C 1
ATOM 2099 O O . GLU A 1 275 ? -1.602 21.988 3.575 1.00 95.00 275 GLU A O 1
ATOM 2104 N N . GLN A 1 276 ? -1.846 20.376 2.025 1.00 94.62 276 GLN A N 1
ATOM 2105 C CA . GLN A 1 276 ? -2.870 21.070 1.235 1.00 94.62 276 GLN A CA 1
ATOM 2106 C C . GLN A 1 276 ? -4.192 20.308 1.163 1.00 94.62 276 GLN A C 1
ATOM 2108 O O . GLN A 1 276 ? -5.233 20.938 0.983 1.00 94.62 276 GLN A O 1
ATOM 2113 N N . GLN A 1 277 ? -4.163 18.979 1.281 1.00 92.12 277 GLN A N 1
ATOM 2114 C CA . GLN A 1 277 ? -5.360 18.145 1.176 1.00 92.12 277 GLN A CA 1
ATOM 2115 C C . GLN A 1 277 ? -5.799 17.528 2.507 1.00 92.12 277 GLN A C 1
ATOM 2117 O O . GLN A 1 277 ? -6.785 16.794 2.522 1.00 92.12 277 GLN A O 1
ATOM 2122 N N . ASP A 1 278 ? -5.139 17.876 3.614 1.00 87.19 278 ASP A N 1
ATOM 2123 C CA . ASP A 1 278 ? -5.477 17.461 4.981 1.00 87.19 278 ASP A CA 1
ATOM 2124 C C . ASP A 1 278 ? -5.430 15.939 5.217 1.00 87.19 278 ASP A C 1
ATOM 2126 O O . ASP A 1 278 ? -6.159 15.416 6.064 1.00 87.19 278 ASP A O 1
ATOM 2130 N N . PHE A 1 279 ? -4.587 15.214 4.474 1.00 89.38 279 PHE A N 1
ATOM 2131 C CA . PHE A 1 279 ? -4.325 13.808 4.773 1.00 89.38 279 PHE A CA 1
ATOM 2132 C C . PHE A 1 279 ? -3.542 13.652 6.073 1.00 89.38 279 PHE A C 1
ATOM 2134 O O . PHE A 1 279 ? -2.604 14.399 6.363 1.00 89.38 279 PHE A O 1
ATOM 2141 N N . VAL A 1 280 ? -3.924 12.639 6.844 1.00 86.12 280 VAL A N 1
ATOM 2142 C CA . VAL A 1 280 ? -3.247 12.233 8.072 1.00 86.12 280 VAL A CA 1
ATOM 2143 C C . VAL A 1 280 ? -2.584 10.889 7.821 1.00 86.12 280 VAL A C 1
ATOM 2145 O O . VAL A 1 280 ? -3.259 9.922 7.478 1.00 86.12 280 VAL A O 1
ATOM 2148 N N . ILE A 1 281 ? -1.269 10.839 8.017 1.00 91.94 281 ILE A N 1
ATOM 2149 C CA . ILE A 1 281 ? -0.469 9.631 7.822 1.00 91.94 281 ILE A CA 1
ATOM 2150 C C . ILE A 1 281 ? -0.132 9.043 9.191 1.00 91.94 281 ILE A C 1
ATOM 2152 O O . ILE A 1 281 ? 0.400 9.750 10.049 1.00 91.94 281 ILE A O 1
ATOM 2156 N N . GLY A 1 282 ? -0.467 7.771 9.414 1.00 86.25 282 GLY A N 1
ATOM 2157 C CA . GLY A 1 282 ? -0.144 7.065 10.655 1.00 86.25 282 GLY A CA 1
ATOM 2158 C C . GLY A 1 282 ? 1.362 6.860 10.821 1.00 86.25 282 GLY A C 1
ATOM 2159 O O . GLY A 1 282 ? 1.939 7.223 11.852 1.00 86.25 282 GLY A O 1
ATOM 2160 N N . GLN A 1 283 ? 2.003 6.317 9.789 1.00 92.31 283 GLN A N 1
ATOM 2161 C CA . GLN A 1 283 ? 3.446 6.128 9.724 1.00 92.31 283 GLN A CA 1
ATOM 2162 C C . GLN A 1 283 ? 3.949 6.251 8.285 1.00 92.31 283 GLN A C 1
ATOM 2164 O O . GLN A 1 283 ? 3.440 5.602 7.374 1.00 92.31 283 GLN A O 1
ATOM 2169 N N . MET A 1 284 ? 4.977 7.070 8.083 1.00 96.38 284 MET A N 1
ATOM 2170 C CA . MET A 1 284 ? 5.741 7.101 6.844 1.00 96.38 284 MET A CA 1
ATOM 2171 C C . MET A 1 284 ? 6.916 6.134 6.953 1.00 96.38 284 MET A C 1
ATOM 2173 O O . MET A 1 284 ? 7.708 6.230 7.887 1.00 96.38 284 MET A O 1
ATOM 2177 N N . ILE A 1 285 ? 7.065 5.253 5.975 1.00 96.25 285 ILE A N 1
ATOM 2178 C CA . ILE A 1 285 ? 8.189 4.332 5.839 1.00 96.25 285 ILE A CA 1
ATOM 2179 C C . ILE A 1 285 ? 9.031 4.804 4.657 1.00 96.25 285 ILE A C 1
ATOM 2181 O O . ILE A 1 285 ? 8.508 5.098 3.583 1.00 96.25 285 ILE A O 1
ATOM 2185 N N . HIS A 1 286 ? 10.334 4.941 4.863 1.00 93.69 286 HIS A N 1
ATOM 2186 C CA . HIS A 1 286 ? 11.251 5.404 3.826 1.00 93.69 286 HIS A CA 1
ATOM 2187 C C . HIS A 1 286 ? 12.654 4.842 4.049 1.00 93.69 286 HIS A C 1
ATOM 2189 O O . HIS A 1 286 ? 12.967 4.321 5.117 1.00 93.69 286 HIS A O 1
ATOM 2195 N N . ARG A 1 287 ? 13.522 4.976 3.049 1.00 88.94 287 ARG A N 1
ATOM 2196 C CA . ARG A 1 287 ? 14.922 4.533 3.124 1.00 88.94 287 ARG A CA 1
ATOM 2197 C C . ARG A 1 287 ? 15.829 5.520 3.887 1.00 88.94 287 ARG A C 1
ATOM 2199 O O . ARG A 1 287 ? 15.468 6.694 4.041 1.00 88.94 287 ARG A O 1
ATOM 2206 N N . ASP A 1 288 ? 16.993 5.102 4.391 1.00 84.19 288 ASP A N 1
ATOM 2207 C CA . ASP A 1 288 ? 17.808 5.909 5.314 1.00 84.19 288 ASP A CA 1
ATOM 2208 C C . ASP A 1 288 ? 18.522 7.101 4.637 1.00 84.19 288 ASP A C 1
ATOM 2210 O O . ASP A 1 288 ? 19.520 6.981 3.922 1.00 84.19 288 ASP A O 1
ATOM 2214 N N . TYR A 1 289 ? 18.064 8.323 4.919 1.00 77.00 289 TYR A N 1
ATOM 2215 C CA . TYR A 1 289 ? 18.695 9.547 4.409 1.00 77.00 289 TYR A CA 1
ATOM 2216 C C . TYR A 1 289 ? 19.921 10.015 5.224 1.00 77.00 289 TYR A C 1
ATOM 2218 O O . TYR A 1 289 ? 20.599 10.979 4.830 1.00 77.00 289 TYR A O 1
ATOM 2226 N N . ASN A 1 290 ? 20.187 9.425 6.394 1.00 76.50 290 ASN A N 1
ATOM 2227 C CA . ASN A 1 290 ? 21.308 9.803 7.259 1.00 76.50 290 ASN A CA 1
ATOM 2228 C C . ASN A 1 290 ? 22.607 9.115 6.851 1.00 76.50 290 ASN A C 1
ATOM 2230 O O . ASN A 1 290 ? 23.664 9.739 6.947 1.00 76.50 290 ASN A O 1
ATOM 2234 N N . ASN A 1 291 ? 22.513 7.888 6.344 1.00 71.81 291 ASN A N 1
ATOM 2235 C CA . ASN A 1 291 ? 23.644 7.108 5.845 1.00 71.81 291 ASN A CA 1
ATOM 2236 C C . ASN A 1 291 ? 23.703 7.065 4.312 1.00 71.81 291 ASN A C 1
ATOM 2238 O O . ASN A 1 291 ? 24.256 6.140 3.733 1.00 71.81 291 ASN A O 1
ATOM 2242 N N . TYR A 1 292 ? 23.154 8.090 3.656 1.00 72.19 292 TYR A N 1
ATOM 2243 C CA . TYR A 1 292 ? 23.075 8.148 2.204 1.00 72.19 292 TYR A CA 1
ATOM 2244 C C . TYR A 1 292 ? 24.453 8.135 1.527 1.00 72.19 292 TYR A C 1
ATOM 2246 O O . TYR A 1 292 ? 25.236 9.085 1.644 1.00 72.19 292 TYR A O 1
ATOM 2254 N N . LEU A 1 293 ? 24.697 7.071 0.773 1.00 67.19 293 LEU A N 1
ATOM 2255 C CA . LEU A 1 293 ? 25.710 6.968 -0.268 1.00 67.19 293 LEU A CA 1
ATOM 2256 C C . LEU A 1 293 ? 24.954 7.254 -1.581 1.00 67.19 293 LEU A C 1
ATOM 2258 O O . LEU A 1 293 ? 23.840 6.788 -1.706 1.00 67.19 293 LEU A O 1
ATOM 2262 N N . GLY A 1 294 ? 25.431 8.104 -2.499 1.00 69.75 294 GLY A N 1
ATOM 2263 C CA . GLY A 1 294 ? 24.686 8.405 -3.744 1.00 69.75 294 GLY A CA 1
ATOM 2264 C C . GLY A 1 294 ? 24.619 9.879 -4.155 1.00 69.75 294 GLY A C 1
ATOM 2265 O O . GLY A 1 294 ? 25.128 10.780 -3.471 1.00 69.75 294 GLY A O 1
ATOM 2266 N N . GLN A 1 295 ? 24.011 10.149 -5.317 1.00 68.44 295 GLN A N 1
ATOM 2267 C CA . GLN A 1 295 ? 23.809 11.514 -5.812 1.00 68.44 295 GLN A CA 1
ATOM 2268 C C . GLN A 1 295 ? 22.610 12.203 -5.160 1.00 68.44 295 GLN A C 1
ATOM 2270 O O . GLN A 1 295 ? 21.458 11.948 -5.482 1.00 68.44 295 GLN A O 1
ATOM 2275 N N . THR A 1 296 ? 22.863 13.225 -4.340 1.00 73.38 296 THR A N 1
ATOM 2276 C CA . THR A 1 296 ? 21.741 14.002 -3.792 1.00 73.38 296 THR A CA 1
ATOM 2277 C C . THR A 1 296 ? 21.046 14.835 -4.880 1.00 73.38 296 THR A C 1
ATOM 2279 O O . THR A 1 296 ? 21.603 15.810 -5.404 1.00 73.38 296 THR A O 1
ATOM 2282 N N . SER A 1 297 ? 19.787 14.516 -5.178 1.00 83.94 297 SER A N 1
ATOM 2283 C CA . SER A 1 297 ? 18.913 15.371 -5.985 1.00 83.94 297 SER A CA 1
ATOM 2284 C C . SER A 1 297 ? 18.424 16.583 -5.171 1.00 83.94 297 SER A C 1
ATOM 2286 O O . SER A 1 297 ? 18.537 16.641 -3.940 1.00 83.94 297 SER A O 1
ATOM 2288 N N . SER A 1 298 ? 17.891 17.611 -5.839 1.00 88.50 298 SER A N 1
ATOM 2289 C CA . SER A 1 298 ? 17.182 18.695 -5.136 1.00 88.50 298 SER A CA 1
ATOM 2290 C C . SER A 1 298 ? 15.955 18.180 -4.392 1.00 88.50 298 SER A C 1
ATOM 2292 O O . SER A 1 298 ? 15.687 18.660 -3.293 1.00 88.50 298 SER A O 1
ATOM 2294 N N . THR A 1 299 ? 15.258 17.193 -4.957 1.00 90.75 299 THR A N 1
ATOM 2295 C CA . THR A 1 299 ? 14.104 16.538 -4.335 1.00 90.75 299 THR A CA 1
ATOM 2296 C C . THR A 1 299 ? 14.499 15.911 -3.004 1.00 90.75 299 THR A C 1
ATOM 2298 O O . THR A 1 299 ? 13.958 16.311 -1.975 1.00 90.75 299 THR A O 1
ATOM 2301 N N . PHE A 1 300 ? 15.536 15.067 -2.995 1.00 90.50 300 PHE A N 1
ATOM 2302 C CA . PHE A 1 300 ? 16.073 14.452 -1.780 1.00 90.50 300 PHE A CA 1
ATOM 2303 C C . PHE A 1 300 ? 16.421 15.487 -0.702 1.00 90.50 300 PHE A C 1
ATOM 2305 O O . PHE A 1 300 ? 15.959 15.396 0.433 1.00 90.50 300 PHE A O 1
ATOM 2312 N N . ARG A 1 301 ? 17.209 16.520 -1.044 1.00 91.69 301 ARG A N 1
ATOM 2313 C CA . ARG A 1 301 ? 17.636 17.539 -0.062 1.00 91.69 301 ARG A CA 1
ATOM 2314 C C . ARG A 1 301 ? 16.457 18.296 0.549 1.00 91.69 301 ARG A C 1
ATOM 2316 O O . ARG A 1 301 ? 16.477 18.601 1.744 1.00 91.69 301 ARG A O 1
ATOM 2323 N N . ASN A 1 302 ? 15.450 18.613 -0.261 1.00 93.69 302 ASN A N 1
ATOM 2324 C CA . ASN A 1 302 ? 14.255 19.308 0.206 1.00 93.69 302 ASN A CA 1
ATOM 2325 C C . ASN A 1 302 ? 13.424 18.410 1.127 1.00 93.69 302 ASN A C 1
ATOM 2327 O O . ASN A 1 302 ? 12.996 18.869 2.186 1.00 93.69 302 ASN A O 1
ATOM 2331 N N . TRP A 1 303 ? 13.255 17.137 0.765 1.00 93.81 303 TRP A N 1
ATOM 2332 C CA . TRP A 1 303 ? 12.555 16.155 1.588 1.00 93.81 303 TRP A CA 1
ATOM 2333 C C . TRP A 1 303 ? 13.255 15.894 2.913 1.00 93.81 303 TRP A C 1
ATOM 2335 O O . TRP A 1 303 ? 12.613 15.997 3.955 1.00 93.81 303 TRP A O 1
ATOM 2345 N N . LYS A 1 304 ? 14.577 15.696 2.904 1.00 93.50 304 LYS A N 1
ATOM 2346 C CA . LYS A 1 304 ? 15.384 15.604 4.127 1.00 93.50 304 LYS A CA 1
ATOM 2347 C C . LYS A 1 304 ? 15.167 16.812 5.038 1.00 93.50 304 LYS A C 1
ATOM 2349 O O . LYS A 1 304 ? 14.870 16.653 6.215 1.00 93.50 304 LYS A O 1
ATOM 2354 N N . THR A 1 305 ? 15.237 18.024 4.483 1.00 94.94 305 THR A N 1
ATOM 2355 C CA . THR A 1 305 ? 15.015 19.263 5.251 1.00 94.94 305 THR A CA 1
ATOM 2356 C C . THR A 1 305 ? 13.603 19.326 5.843 1.00 94.94 305 THR A C 1
ATOM 2358 O O . THR A 1 305 ? 13.420 19.788 6.970 1.00 94.94 305 THR A O 1
ATOM 2361 N N . TYR A 1 306 ? 12.589 18.886 5.094 1.00 95.75 306 TYR A N 1
ATOM 2362 C CA . TYR A 1 306 ? 11.208 18.856 5.568 1.00 95.75 306 TYR A CA 1
ATOM 2363 C C . TYR A 1 306 ? 11.014 17.829 6.691 1.00 95.75 306 TYR A C 1
ATOM 2365 O O . TYR A 1 306 ? 10.422 18.176 7.717 1.00 95.75 306 TYR A O 1
ATOM 2373 N N . LEU A 1 307 ? 11.559 16.617 6.537 1.00 94.06 307 LEU A N 1
ATOM 2374 C CA . LEU A 1 307 ? 11.512 15.554 7.544 1.00 94.06 307 LEU A CA 1
ATOM 2375 C C . LEU A 1 307 ? 12.267 15.932 8.819 1.00 94.06 307 LEU A C 1
ATOM 2377 O O . LEU A 1 307 ? 11.723 15.756 9.897 1.00 94.06 307 LEU A O 1
ATOM 2381 N N . GLU A 1 308 ? 13.446 16.553 8.727 1.00 93.75 308 GLU A N 1
ATOM 2382 C CA . GLU A 1 308 ? 14.187 17.071 9.894 1.00 93.75 308 GLU A CA 1
ATOM 2383 C C . GLU A 1 308 ? 13.498 18.279 10.565 1.00 93.75 308 GLU A C 1
ATOM 2385 O O . GLU A 1 308 ? 13.876 18.700 11.662 1.00 93.75 308 GLU A O 1
ATOM 2390 N N . GLY A 1 309 ? 12.498 18.861 9.900 1.00 94.06 309 GLY A N 1
ATOM 2391 C CA . GLY A 1 309 ? 11.757 20.033 10.342 1.00 94.06 309 GLY A CA 1
ATOM 2392 C C . GLY A 1 309 ? 10.298 19.728 10.674 1.00 94.06 309 GLY A C 1
ATOM 2393 O O . GLY A 1 309 ? 9.970 18.968 11.582 1.00 94.06 309 GLY A O 1
ATOM 2394 N N . THR A 1 310 ? 9.390 20.407 9.973 1.00 91.56 310 THR A N 1
ATOM 2395 C CA . THR A 1 310 ? 7.948 20.365 10.262 1.00 91.56 310 THR A CA 1
ATOM 2396 C C . THR A 1 310 ? 7.278 19.049 9.878 1.00 91.56 310 THR A C 1
ATOM 2398 O O . THR A 1 310 ? 6.204 18.761 10.402 1.00 91.56 310 THR A O 1
ATOM 2401 N N . GLY A 1 311 ? 7.885 18.275 8.975 1.00 91.81 311 GLY A N 1
ATOM 2402 C CA . GLY A 1 311 ? 7.360 17.000 8.494 1.00 91.81 311 GLY A CA 1
ATOM 2403 C C . GLY A 1 311 ? 7.428 15.887 9.536 1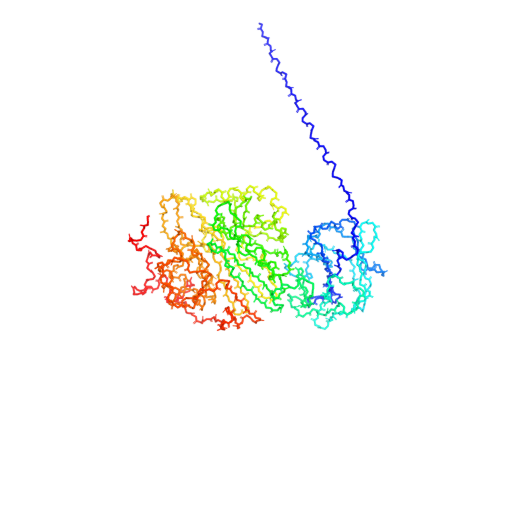.00 91.81 311 GLY A C 1
ATOM 2404 O O . GLY A 1 311 ? 6.507 15.078 9.587 1.00 91.81 311 GLY A O 1
ATOM 2405 N N . ASN A 1 312 ? 8.434 15.887 10.425 1.00 90.88 312 ASN A N 1
ATOM 2406 C CA . ASN A 1 312 ? 8.661 14.805 11.396 1.00 90.88 312 ASN A CA 1
ATOM 2407 C C . ASN A 1 312 ? 7.392 14.405 12.163 1.00 90.88 312 ASN A C 1
ATOM 2409 O O . ASN A 1 312 ? 7.000 13.246 12.200 1.00 90.88 312 ASN A O 1
ATOM 2413 N N . ASN A 1 313 ? 6.712 15.392 12.750 1.00 83.75 313 ASN A N 1
ATOM 2414 C CA . ASN A 1 313 ? 5.547 15.142 13.601 1.00 83.75 313 ASN A CA 1
ATOM 2415 C C . ASN A 1 313 ? 4.265 14.852 12.809 1.00 83.75 313 ASN A C 1
ATOM 2417 O O . ASN A 1 313 ? 3.282 14.426 13.406 1.00 83.75 313 ASN A O 1
ATOM 2421 N N . LYS A 1 314 ? 4.245 15.149 11.505 1.00 86.25 314 LYS A N 1
ATOM 2422 C CA . LYS A 1 314 ? 3.080 14.934 10.632 1.00 86.25 314 LYS A CA 1
ATOM 2423 C C . LYS A 1 314 ? 3.122 13.583 9.934 1.00 86.25 314 LYS A C 1
ATOM 2425 O O . LYS A 1 314 ? 2.072 13.037 9.630 1.00 86.25 314 LYS A O 1
ATOM 2430 N N . LEU A 1 315 ? 4.331 13.099 9.664 1.00 91.62 315 LEU A N 1
ATOM 2431 C CA . LEU A 1 315 ? 4.576 11.885 8.899 1.00 91.62 315 LEU A CA 1
ATOM 2432 C C . LEU A 1 315 ? 4.987 10.707 9.778 1.00 91.62 315 LEU A C 1
ATOM 2434 O O . LEU A 1 315 ? 4.853 9.577 9.333 1.00 91.62 315 LEU A O 1
ATOM 2438 N N . ASN A 1 316 ? 5.468 10.951 11.005 1.00 89.06 316 ASN A N 1
ATOM 2439 C CA . ASN A 1 316 ? 5.946 9.901 11.909 1.00 89.06 316 ASN A CA 1
ATOM 2440 C C . ASN A 1 316 ? 6.925 8.934 11.197 1.00 89.06 316 ASN A C 1
ATOM 2442 O O . ASN A 1 316 ? 6.624 7.745 11.069 1.00 89.06 316 ASN A O 1
ATOM 2446 N N . PRO A 1 317 ? 8.044 9.452 10.649 1.00 93.88 317 PRO A N 1
ATOM 2447 C CA . PRO A 1 317 ? 8.903 8.688 9.755 1.00 93.88 317 PRO A CA 1
ATOM 2448 C C . PRO A 1 317 ? 9.649 7.564 10.483 1.00 93.88 317 PRO A C 1
ATOM 2450 O O . PRO A 1 317 ? 10.210 7.767 11.564 1.00 93.88 317 PRO A O 1
ATOM 2453 N N . VAL A 1 318 ? 9.699 6.396 9.849 1.00 92.44 318 VAL A N 1
ATOM 2454 C CA . VAL A 1 318 ? 10.481 5.224 10.244 1.00 92.44 318 VAL A CA 1
ATOM 2455 C C . VAL A 1 318 ? 11.314 4.758 9.052 1.00 92.44 318 VAL A C 1
ATOM 2457 O O . VAL A 1 318 ? 10.881 4.828 7.901 1.00 92.44 318 VAL A O 1
ATOM 2460 N N . ILE A 1 319 ? 12.528 4.295 9.344 1.00 91.19 319 ILE A N 1
ATOM 2461 C CA . ILE A 1 319 ? 13.422 3.720 8.342 1.00 91.19 319 ILE A CA 1
ATOM 2462 C C . ILE A 1 319 ? 12.947 2.298 8.033 1.00 91.19 319 ILE A C 1
ATOM 2464 O O . ILE A 1 319 ? 12.694 1.526 8.959 1.00 91.19 319 ILE A O 1
ATOM 2468 N N . ALA A 1 320 ? 12.817 1.972 6.750 1.00 91.12 320 ALA A N 1
ATOM 2469 C CA . ALA A 1 320 ? 12.544 0.621 6.280 1.00 91.12 320 ALA A CA 1
ATOM 2470 C C . ALA A 1 320 ? 13.628 -0.352 6.762 1.00 91.12 320 ALA A C 1
ATOM 2472 O O . ALA A 1 320 ? 14.813 -0.028 6.752 1.00 91.12 320 ALA A O 1
ATOM 2473 N N . VAL A 1 321 ? 13.219 -1.539 7.202 1.00 86.88 321 VAL A N 1
ATOM 2474 C CA . VAL A 1 321 ? 14.141 -2.583 7.654 1.00 86.88 321 VAL A CA 1
ATOM 2475 C C . VAL A 1 321 ? 13.672 -3.915 7.093 1.00 86.88 321 VAL A C 1
ATOM 2477 O O . VAL A 1 321 ? 12.511 -4.287 7.270 1.00 86.88 321 VAL A O 1
ATOM 2480 N N . GLU A 1 322 ? 14.585 -4.631 6.449 1.00 85.62 322 GLU A N 1
ATOM 2481 C CA . GLU A 1 322 ? 14.346 -5.967 5.901 1.00 85.62 322 GLU A CA 1
ATOM 2482 C C . GLU A 1 322 ? 13.867 -6.963 6.966 1.00 85.62 322 GLU A C 1
ATOM 2484 O O . GLU A 1 322 ? 14.323 -6.937 8.116 1.00 85.62 322 GLU A O 1
ATOM 2489 N N . GLY A 1 323 ? 12.954 -7.859 6.580 1.00 72.94 323 GLY A N 1
ATOM 2490 C CA . GLY A 1 323 ? 12.500 -8.967 7.430 1.00 72.94 323 GLY A CA 1
ATOM 2491 C C . GLY A 1 323 ? 11.823 -8.538 8.740 1.00 72.94 323 GLY A C 1
ATOM 2492 O O . GLY A 1 323 ? 11.972 -9.205 9.769 1.00 72.94 323 GLY A O 1
ATOM 2493 N N . THR A 1 324 ? 11.116 -7.403 8.738 1.00 72.62 324 THR A N 1
ATOM 2494 C CA . THR A 1 324 ? 10.427 -6.865 9.921 1.00 72.62 324 THR A CA 1
ATOM 2495 C C . THR A 1 324 ? 8.910 -6.800 9.749 1.00 72.62 324 THR A C 1
ATOM 2497 O O . THR A 1 324 ? 8.409 -6.515 8.671 1.00 72.62 324 THR A O 1
ATOM 2500 N N . ASN A 1 325 ? 8.163 -6.946 10.851 1.00 72.00 325 ASN A N 1
ATOM 2501 C CA . ASN A 1 325 ? 6.700 -6.771 10.889 1.00 72.00 325 ASN A CA 1
ATOM 2502 C C . ASN A 1 325 ? 6.292 -5.280 10.926 1.00 72.00 325 ASN A C 1
ATOM 2504 O O . ASN A 1 325 ? 5.433 -4.892 11.721 1.00 72.00 325 ASN A O 1
ATOM 2508 N N . LEU A 1 326 ? 6.967 -4.412 10.164 1.00 76.88 326 LEU A N 1
ATOM 2509 C CA . LEU A 1 326 ? 6.695 -2.966 10.181 1.00 76.88 326 LEU A CA 1
ATOM 2510 C C . LEU A 1 326 ? 5.292 -2.633 9.659 1.00 76.88 326 LEU A C 1
ATOM 2512 O O . LEU A 1 326 ? 4.685 -1.657 10.105 1.00 76.88 326 LEU A O 1
ATOM 2516 N N . ILE A 1 327 ? 4.782 -3.447 8.737 1.00 88.75 327 ILE A N 1
ATOM 2517 C CA . ILE A 1 327 ? 3.524 -3.219 8.036 1.00 88.75 327 ILE A CA 1
ATOM 2518 C C . ILE A 1 327 ? 2.595 -4.402 8.306 1.00 88.75 327 ILE A C 1
ATOM 2520 O O . ILE A 1 327 ? 2.932 -5.550 8.030 1.00 88.75 327 ILE A O 1
ATOM 2524 N N . ASP A 1 328 ? 1.410 -4.109 8.837 1.00 84.06 328 ASP A N 1
ATOM 2525 C CA . ASP A 1 328 ? 0.343 -5.088 9.049 1.00 84.06 328 ASP A CA 1
ATOM 2526 C C . ASP A 1 328 ? -0.964 -4.523 8.490 1.00 84.06 328 ASP A C 1
ATOM 2528 O O . ASP A 1 328 ? -1.539 -3.578 9.042 1.00 84.06 328 ASP A O 1
ATOM 2532 N N . LEU A 1 329 ? -1.432 -5.106 7.387 1.00 87.56 329 LEU A N 1
ATOM 2533 C CA . LEU A 1 329 ? -2.677 -4.709 6.723 1.00 87.56 329 LEU A CA 1
ATOM 2534 C C . LEU A 1 329 ? -3.881 -5.551 7.173 1.00 87.56 329 LEU A C 1
ATOM 2536 O O . LEU A 1 329 ? -4.996 -5.366 6.684 1.00 87.56 329 LEU A O 1
ATOM 2540 N N . GLY A 1 330 ? -3.688 -6.412 8.175 1.00 78.25 330 GLY A N 1
ATOM 2541 C CA . GLY A 1 330 ? -4.730 -7.183 8.833 1.00 78.25 330 GLY A CA 1
ATOM 2542 C C . GLY A 1 330 ? -5.198 -8.409 8.050 1.00 78.25 330 GLY A C 1
ATOM 2543 O O . GLY A 1 330 ? -4.940 -8.577 6.862 1.00 78.25 330 GLY A O 1
ATOM 2544 N N . SER A 1 331 ? -5.926 -9.294 8.746 1.00 78.19 331 SER A N 1
ATOM 2545 C CA . SER A 1 331 ? -6.572 -10.485 8.160 1.00 78.19 331 SER A CA 1
ATOM 2546 C C . SER A 1 331 ? -5.647 -11.403 7.336 1.00 78.19 331 SER A C 1
ATOM 2548 O O . SER A 1 331 ? -6.119 -12.113 6.454 1.00 78.19 331 SER A O 1
ATOM 2550 N N . GLY A 1 332 ? -4.351 -11.442 7.661 1.00 81.81 332 GLY A N 1
ATOM 2551 C CA . GLY A 1 332 ? -3.376 -12.317 7.002 1.00 81.81 332 GLY A CA 1
ATOM 2552 C C . GLY A 1 332 ? -2.702 -11.720 5.767 1.00 81.81 332 GLY A C 1
ATOM 2553 O O . GLY A 1 332 ? -1.998 -12.456 5.089 1.00 81.81 332 GLY A O 1
ATOM 2554 N N . VAL A 1 333 ? -2.896 -10.426 5.487 1.00 91.75 333 VAL A N 1
ATOM 2555 C CA . VAL A 1 333 ? -2.088 -9.703 4.496 1.00 91.75 333 VAL A CA 1
ATOM 2556 C C . VAL A 1 333 ? -0.769 -9.282 5.135 1.00 91.75 333 VAL A C 1
ATOM 2558 O O . VAL A 1 333 ? -0.768 -8.513 6.101 1.00 91.75 333 VAL A O 1
ATOM 2561 N N . THR A 1 334 ? 0.340 -9.767 4.589 1.00 90.75 334 THR A N 1
ATOM 2562 C CA . THR A 1 334 ? 1.698 -9.399 5.004 1.00 90.75 334 THR A CA 1
ATOM 2563 C C . THR A 1 334 ? 2.366 -8.552 3.933 1.00 90.75 334 THR A C 1
ATOM 2565 O O . THR A 1 334 ? 2.078 -8.690 2.747 1.00 90.75 334 THR A O 1
ATOM 2568 N N . VAL A 1 335 ? 3.244 -7.646 4.360 1.00 94.50 335 VAL A N 1
ATOM 2569 C CA . VAL A 1 335 ? 4.080 -6.842 3.466 1.00 94.50 335 VAL A CA 1
ATOM 2570 C C . VAL A 1 335 ? 5.505 -6.913 3.984 1.00 94.50 335 VAL A C 1
ATOM 2572 O O . VAL A 1 335 ? 5.831 -6.293 4.999 1.00 94.50 335 VAL A O 1
ATOM 2575 N N . ASP A 1 336 ? 6.334 -7.670 3.278 1.00 92.25 336 ASP A N 1
ATOM 2576 C CA . ASP A 1 336 ? 7.733 -7.872 3.616 1.00 92.25 336 ASP A CA 1
ATOM 2577 C C . ASP A 1 336 ? 8.603 -6.901 2.819 1.00 92.25 336 ASP A C 1
ATOM 2579 O O . ASP A 1 336 ? 8.502 -6.798 1.596 1.00 92.25 336 ASP A O 1
ATOM 2583 N N . ILE A 1 337 ? 9.470 -6.174 3.522 1.00 93.06 337 ILE A N 1
ATOM 2584 C CA . ILE A 1 337 ? 10.521 -5.368 2.898 1.00 93.06 337 ILE A CA 1
ATOM 2585 C C . ILE A 1 337 ? 11.668 -6.317 2.553 1.00 93.06 337 ILE A C 1
ATOM 2587 O O . ILE A 1 337 ? 12.270 -6.896 3.459 1.00 93.06 337 ILE A O 1
ATOM 2591 N N . ILE A 1 338 ? 11.952 -6.460 1.259 1.00 91.38 338 ILE A N 1
ATOM 2592 C CA . ILE A 1 338 ? 12.970 -7.380 0.727 1.00 91.38 338 ILE A CA 1
ATOM 2593 C C . ILE A 1 338 ? 14.294 -6.657 0.467 1.00 91.38 338 ILE A C 1
ATOM 2595 O O . ILE A 1 338 ? 15.369 -7.221 0.642 1.00 91.38 338 ILE A O 1
ATOM 2599 N N . THR A 1 339 ? 14.230 -5.391 0.055 1.00 89.06 339 THR A N 1
ATOM 2600 C CA . THR A 1 339 ? 15.422 -4.578 -0.205 1.00 89.06 339 THR A CA 1
ATOM 2601 C C . THR A 1 339 ? 15.194 -3.144 0.216 1.00 89.06 339 THR A C 1
ATOM 2603 O O . THR A 1 339 ? 14.081 -2.624 0.107 1.00 89.06 339 THR A O 1
ATOM 2606 N N . CYS A 1 340 ? 16.239 -2.511 0.735 1.00 88.31 340 CYS A N 1
ATOM 2607 C CA . CYS A 1 340 ? 16.261 -1.088 1.035 1.00 88.31 340 CYS A CA 1
ATOM 2608 C C . CYS A 1 340 ? 17.702 -0.576 1.079 1.00 88.31 340 CYS A C 1
ATOM 2610 O O . CYS A 1 340 ? 18.631 -1.297 1.439 1.00 88.31 340 CYS A O 1
ATOM 2612 N N . ASP A 1 341 ? 17.909 0.696 0.736 1.00 80.81 341 ASP A N 1
ATOM 2613 C CA . ASP A 1 341 ? 19.243 1.308 0.767 1.00 80.81 341 ASP A CA 1
ATOM 2614 C C . ASP A 1 341 ? 20.296 0.550 -0.070 1.00 80.81 341 ASP A C 1
ATOM 2616 O O . ASP A 1 341 ? 21.491 0.594 0.227 1.00 80.81 341 ASP A O 1
ATOM 2620 N N . GLY A 1 342 ? 19.858 -0.086 -1.165 1.00 73.62 342 GLY A N 1
ATOM 2621 C CA . GLY A 1 342 ? 20.731 -0.863 -2.047 1.00 73.62 342 GLY A CA 1
ATOM 2622 C C . GLY A 1 342 ? 21.322 -2.098 -1.363 1.00 73.62 342 GLY A C 1
ATOM 2623 O O . GLY A 1 342 ? 22.214 -2.740 -1.916 1.00 73.62 342 GLY A O 1
ATOM 2624 N N . ASN A 1 343 ? 20.842 -2.420 -0.158 1.00 64.44 343 ASN A N 1
ATOM 2625 C CA . ASN A 1 343 ? 21.016 -3.713 0.469 1.00 64.44 343 ASN A CA 1
ATOM 2626 C C . ASN A 1 343 ? 19.837 -4.576 0.020 1.00 64.44 343 ASN A C 1
ATOM 2628 O O . ASN A 1 343 ? 18.689 -4.250 0.302 1.00 64.44 343 ASN A O 1
ATOM 2632 N N . GLY A 1 344 ? 20.124 -5.651 -0.707 1.00 55.31 344 GLY A N 1
ATOM 2633 C CA . GLY A 1 344 ? 19.253 -6.825 -0.664 1.00 55.31 344 GLY A CA 1
ATOM 2634 C C . GLY A 1 344 ? 19.673 -7.697 0.518 1.00 55.31 344 GLY A C 1
ATOM 2635 O O . GLY A 1 344 ? 20.814 -7.576 0.984 1.00 55.31 344 GLY A O 1
ATOM 2636 N N . ALA A 1 345 ? 18.840 -8.648 0.951 1.00 46.62 345 ALA A N 1
ATOM 2637 C CA . ALA A 1 345 ? 19.149 -9.483 2.122 1.00 46.62 345 ALA A CA 1
ATOM 2638 C C . ALA A 1 345 ? 20.416 -10.357 2.001 1.00 46.62 345 ALA A C 1
ATOM 2640 O O . ALA A 1 345 ? 20.793 -11.060 2.944 1.00 46.62 345 ALA A O 1
ATOM 2641 N N . ILE A 1 346 ? 21.109 -10.329 0.857 1.00 40.38 346 ILE A N 1
ATOM 2642 C CA . ILE A 1 346 ? 22.304 -11.132 0.583 1.00 40.38 346 ILE A CA 1
ATOM 2643 C C . ILE A 1 346 ? 23.578 -10.280 0.393 1.00 40.38 346 ILE A C 1
ATOM 2645 O O . ILE A 1 346 ? 24.679 -10.797 0.601 1.00 40.38 346 ILE A O 1
ATOM 2649 N N . LEU A 1 347 ? 23.493 -8.973 0.108 1.00 41.97 347 LEU A N 1
ATOM 2650 C CA . LEU A 1 347 ? 24.676 -8.114 -0.053 1.00 41.97 347 LEU A CA 1
ATOM 2651 C C . LEU A 1 347 ? 24.443 -6.722 0.527 1.00 41.97 347 LEU A C 1
ATOM 2653 O O . LEU A 1 347 ? 23.581 -5.981 0.073 1.00 41.97 347 LEU A O 1
ATOM 2657 N N . GLN A 1 348 ? 25.286 -6.344 1.491 1.00 49.19 348 GLN A N 1
ATOM 2658 C CA . GLN A 1 348 ? 25.373 -4.956 1.919 1.00 49.19 348 GLN A CA 1
ATOM 2659 C C . GLN A 1 348 ? 25.926 -4.134 0.746 1.00 49.19 348 GLN A C 1
ATOM 2661 O O . GLN A 1 348 ? 27.091 -4.311 0.372 1.00 49.19 348 GLN A O 1
ATOM 2666 N N . GLY A 1 349 ? 25.104 -3.265 0.162 1.00 56.06 349 GLY A N 1
ATOM 2667 C CA . GLY A 1 349 ? 25.488 -2.319 -0.878 1.00 56.06 349 GLY A CA 1
ATOM 2668 C C . GLY A 1 349 ? 26.405 -1.236 -0.315 1.00 56.06 349 GLY A C 1
ATOM 2669 O O . GLY A 1 349 ? 26.011 -0.083 -0.158 1.00 56.06 349 GLY A O 1
ATOM 2670 N N . ASP A 1 350 ? 27.650 -1.581 0.028 1.00 62.47 350 ASP A N 1
ATOM 2671 C CA . ASP A 1 350 ? 28.685 -0.583 0.300 1.00 62.47 350 ASP A CA 1
ATOM 2672 C C . ASP A 1 350 ? 29.327 -0.122 -1.012 1.00 62.47 350 ASP A C 1
ATOM 2674 O O . ASP A 1 350 ? 30.448 -0.492 -1.375 1.00 62.47 350 ASP A O 1
ATOM 2678 N N . PHE A 1 351 ? 28.600 0.742 -1.706 1.00 74.62 351 PHE A N 1
ATOM 2679 C CA . PHE A 1 351 ? 29.053 1.403 -2.925 1.00 74.62 351 PHE A CA 1
ATOM 2680 C C . PHE A 1 351 ? 30.001 2.584 -2.654 1.00 74.62 351 PHE A C 1
ATOM 2682 O O . PHE A 1 351 ? 30.326 3.363 -3.550 1.00 74.62 351 PHE A O 1
ATOM 2689 N N . SER A 1 352 ? 30.476 2.769 -1.414 1.00 70.88 352 SER A N 1
ATOM 2690 C CA . SER A 1 352 ? 31.358 3.897 -1.074 1.00 70.88 352 SER A CA 1
ATOM 2691 C C . SER A 1 352 ? 32.710 3.863 -1.799 1.00 70.88 352 SER A C 1
ATOM 2693 O O . SER A 1 352 ? 33.407 4.881 -1.853 1.00 70.88 352 SER A O 1
ATOM 2695 N N . ASN A 1 353 ? 33.079 2.707 -2.361 1.00 76.00 353 ASN A N 1
ATOM 2696 C CA . ASN A 1 353 ? 34.308 2.507 -3.127 1.00 76.00 353 ASN A CA 1
ATOM 2697 C C . ASN A 1 353 ? 34.147 2.747 -4.635 1.00 76.00 353 ASN A C 1
ATOM 2699 O O . ASN A 1 353 ? 35.145 2.682 -5.362 1.00 76.00 353 ASN A O 1
ATOM 2703 N N . ASP A 1 354 ? 32.935 3.028 -5.110 1.00 79.81 354 ASP A N 1
ATOM 2704 C CA . ASP A 1 354 ? 32.685 3.219 -6.531 1.00 79.81 354 ASP A CA 1
ATOM 2705 C C . ASP A 1 354 ? 33.315 4.506 -7.058 1.00 79.81 354 ASP A C 1
ATOM 2707 O O . ASP A 1 354 ? 33.454 5.523 -6.373 1.00 79.81 354 ASP A O 1
ATOM 2711 N N . ALA A 1 355 ? 33.704 4.469 -8.334 1.00 84.94 355 ALA A N 1
ATOM 2712 C CA . ALA A 1 355 ? 34.260 5.638 -9.008 1.00 84.94 355 ALA A CA 1
ATOM 2713 C C . ALA A 1 355 ? 33.224 6.764 -9.176 1.00 84.94 355 ALA A C 1
ATOM 2715 O O . ALA A 1 355 ? 33.599 7.939 -9.245 1.00 84.94 355 ALA A O 1
ATOM 2716 N N . TYR A 1 356 ? 31.943 6.398 -9.241 1.00 84.06 356 TYR A N 1
ATOM 2717 C CA . TYR A 1 356 ? 30.803 7.299 -9.316 1.00 84.06 356 TYR A CA 1
ATOM 2718 C C . TYR A 1 356 ? 29.799 6.944 -8.218 1.00 84.06 356 TYR A C 1
ATOM 2720 O O . TYR A 1 356 ? 29.670 5.772 -7.885 1.00 84.06 356 TYR A O 1
ATOM 2728 N N . PRO A 1 357 ? 29.086 7.933 -7.661 1.00 85.38 357 PRO A N 1
ATOM 2729 C CA . PRO A 1 357 ? 27.993 7.660 -6.732 1.00 85.38 357 PRO A CA 1
ATOM 2730 C C . PRO A 1 357 ? 26.906 6.789 -7.392 1.00 85.38 357 PRO A C 1
ATOM 2732 O O . PRO A 1 357 ? 26.646 6.991 -8.581 1.00 85.38 357 PRO A O 1
ATOM 2735 N N . PRO A 1 358 ? 26.239 5.896 -6.646 1.00 85.62 358 PRO A N 1
ATOM 2736 C CA . PRO A 1 358 ? 25.114 5.118 -7.167 1.00 85.62 358 PRO A CA 1
ATOM 2737 C C . PRO A 1 358 ? 23.903 5.971 -7.544 1.00 85.62 358 PRO A C 1
ATOM 2739 O O . PRO A 1 358 ? 23.769 7.127 -7.107 1.00 85.62 358 PRO A O 1
ATOM 2742 N N . SER A 1 359 ? 23.047 5.376 -8.368 1.00 87.50 359 SER A N 1
ATOM 2743 C CA . SER A 1 359 ? 21.735 5.882 -8.751 1.00 87.50 359 SER A CA 1
ATOM 2744 C C . SER A 1 359 ? 20.832 5.983 -7.518 1.00 87.50 359 SER A C 1
ATOM 2746 O O . SER A 1 359 ? 20.986 5.224 -6.568 1.00 87.50 359 SER A O 1
ATOM 2748 N N . GLU A 1 360 ? 19.878 6.920 -7.498 1.00 89.94 360 GLU A N 1
ATOM 2749 C CA . GLU A 1 360 ? 18.858 6.910 -6.432 1.00 89.94 360 GLU A CA 1
ATOM 2750 C C . GLU A 1 360 ? 17.920 5.698 -6.567 1.00 89.94 360 GLU A C 1
ATOM 2752 O O . GLU A 1 360 ? 17.383 5.229 -5.569 1.00 89.94 360 GLU A O 1
ATOM 2757 N N . ASN A 1 361 ? 17.766 5.181 -7.785 1.00 92.25 361 ASN A N 1
ATOM 2758 C CA . ASN A 1 361 ? 16.927 4.033 -8.108 1.00 92.25 361 ASN A CA 1
ATOM 2759 C C . ASN A 1 361 ? 17.427 2.735 -7.462 1.00 92.25 361 ASN A C 1
ATOM 2761 O O . ASN A 1 361 ? 16.614 2.002 -6.897 1.00 92.25 361 ASN A O 1
ATOM 2765 N N . ASP A 1 362 ? 18.752 2.518 -7.435 1.00 89.12 362 ASP A N 1
ATOM 2766 C CA . ASP A 1 362 ? 19.420 1.439 -6.684 1.00 89.12 362 ASP A CA 1
ATOM 2767 C C . ASP A 1 362 ? 18.969 1.379 -5.209 1.00 89.12 362 ASP A C 1
ATOM 2769 O O . ASP A 1 362 ? 19.015 0.329 -4.573 1.00 89.12 362 ASP A O 1
ATOM 2773 N N . TYR A 1 363 ? 18.545 2.514 -4.642 1.00 89.62 363 TYR A N 1
ATOM 2774 C CA . TYR A 1 363 ? 18.141 2.636 -3.244 1.00 89.62 363 TYR A CA 1
ATOM 2775 C C . TYR A 1 363 ? 16.644 2.426 -2.997 1.00 89.62 363 TYR A C 1
ATOM 2777 O O . TYR A 1 363 ? 16.198 2.592 -1.855 1.00 89.62 363 TYR A O 1
ATOM 2785 N N . SER A 1 364 ? 15.875 2.082 -4.032 1.00 93.50 364 SER A N 1
ATOM 2786 C CA . SER A 1 364 ? 14.445 1.805 -3.915 1.00 93.50 364 SER A CA 1
ATOM 2787 C C . SER A 1 364 ? 14.167 0.746 -2.854 1.00 93.50 364 SER A C 1
ATOM 2789 O O . SER A 1 364 ? 14.825 -0.291 -2.788 1.00 93.50 364 SER A O 1
ATOM 2791 N N . ILE A 1 365 ? 13.168 1.011 -2.014 1.00 94.69 365 ILE A N 1
ATOM 2792 C CA . ILE A 1 365 ? 12.586 -0.020 -1.164 1.00 94.69 365 ILE A CA 1
ATOM 2793 C C . ILE A 1 365 ? 11.748 -0.938 -2.046 1.00 94.69 365 ILE A C 1
ATOM 2795 O O . ILE A 1 365 ? 10.769 -0.482 -2.636 1.00 94.69 365 ILE A O 1
ATOM 2799 N N . GLY A 1 366 ? 12.120 -2.213 -2.098 1.00 95.50 366 GLY A N 1
ATOM 2800 C CA . GLY A 1 366 ? 11.342 -3.262 -2.748 1.00 95.50 366 GLY A CA 1
ATOM 2801 C C . GLY A 1 366 ? 10.589 -4.092 -1.718 1.00 95.50 366 GLY A C 1
ATOM 2802 O O . GLY A 1 366 ? 11.148 -4.458 -0.677 1.00 95.50 366 GLY A O 1
ATOM 2803 N N . LEU A 1 367 ? 9.320 -4.373 -2.001 1.00 95.62 367 LEU A N 1
ATOM 2804 C CA . LEU A 1 367 ? 8.439 -5.121 -1.113 1.00 95.62 367 LEU A CA 1
ATOM 2805 C C . LEU A 1 367 ? 7.721 -6.257 -1.834 1.00 95.62 367 LEU A C 1
ATOM 2807 O O . LEU A 1 367 ? 7.370 -6.140 -3.010 1.00 95.62 367 LEU A O 1
ATOM 2811 N N . LYS A 1 368 ? 7.469 -7.329 -1.081 1.00 95.88 368 LYS A N 1
ATOM 2812 C CA . LYS A 1 368 ? 6.575 -8.419 -1.462 1.00 95.88 368 LYS A CA 1
ATOM 2813 C C . LYS A 1 368 ? 5.332 -8.361 -0.578 1.00 95.88 368 LYS A C 1
ATOM 2815 O O . LYS A 1 368 ? 5.431 -8.404 0.650 1.00 95.88 368 LYS A O 1
ATOM 2820 N N . LEU A 1 369 ? 4.168 -8.203 -1.198 1.00 97.19 369 LEU A N 1
ATOM 2821 C CA . LEU A 1 369 ? 2.875 -8.315 -0.534 1.00 97.19 369 LEU A CA 1
ATOM 2822 C C . LEU A 1 369 ? 2.361 -9.741 -0.705 1.00 97.19 369 LEU A C 1
ATOM 2824 O O . LEU A 1 369 ? 2.350 -10.231 -1.826 1.00 97.19 369 LEU A O 1
ATOM 2828 N N . SER A 1 370 ? 1.873 -10.353 0.374 1.00 95.88 370 SER A N 1
ATOM 2829 C CA . SER A 1 370 ? 1.319 -11.711 0.348 1.00 95.88 370 SER A CA 1
ATOM 2830 C C . SER A 1 370 ? -0.041 -11.781 1.036 1.00 95.88 370 SER A C 1
ATOM 2832 O O . SER A 1 370 ? -0.261 -11.172 2.088 1.00 95.88 370 SER A O 1
ATOM 2834 N N . TYR A 1 371 ? -0.960 -12.559 0.468 1.00 95.06 371 TYR A N 1
ATOM 2835 C CA . TYR A 1 371 ? -2.237 -12.912 1.081 1.00 95.06 371 TYR A CA 1
ATOM 2836 C C . TYR A 1 371 ? -2.710 -14.280 0.595 1.00 95.06 371 TYR A C 1
ATOM 2838 O O . TYR A 1 371 ? -3.107 -14.429 -0.553 1.00 95.06 371 TYR A O 1
ATOM 2846 N N . GLY A 1 372 ? -2.733 -15.280 1.480 1.00 91.94 372 GLY A N 1
ATOM 2847 C CA . GLY A 1 372 ? -3.026 -16.652 1.058 1.00 91.94 372 GLY A CA 1
ATOM 2848 C C . GLY A 1 372 ? -1.917 -17.179 0.149 1.00 91.94 372 GLY A C 1
ATOM 2849 O O . GLY A 1 372 ? -0.769 -17.209 0.580 1.00 91.94 372 GLY A O 1
ATOM 2850 N N . ASP A 1 373 ? -2.282 -17.578 -1.067 1.00 94.81 373 ASP A N 1
ATOM 2851 C CA . ASP A 1 373 ? -1.349 -17.967 -2.129 1.00 94.81 373 ASP A CA 1
ATOM 2852 C C . ASP A 1 373 ? -1.009 -16.777 -3.053 1.00 94.81 373 ASP A C 1
ATOM 2854 O O . ASP A 1 373 ? -0.119 -16.920 -3.878 1.00 94.81 373 ASP A O 1
ATOM 2858 N N . PHE A 1 374 ? -1.710 -15.637 -2.929 1.00 98.19 374 PHE A N 1
ATOM 2859 C CA . PHE A 1 374 ? -1.513 -14.447 -3.759 1.00 98.19 374 PHE A CA 1
ATOM 2860 C C . PHE A 1 374 ? -0.284 -13.650 -3.323 1.00 98.19 374 PHE A C 1
ATOM 2862 O O . PHE A 1 374 ? -0.213 -13.238 -2.163 1.00 98.19 374 PHE A O 1
ATOM 2869 N N . ASP A 1 375 ? 0.591 -13.340 -4.273 1.00 98.00 375 ASP A N 1
ATOM 2870 C CA . ASP A 1 375 ? 1.821 -12.581 -4.100 1.00 98.00 375 ASP A CA 1
ATOM 2871 C C . ASP A 1 375 ? 1.951 -11.443 -5.130 1.00 98.00 375 ASP A C 1
ATOM 2873 O O . ASP A 1 375 ? 1.705 -11.616 -6.323 1.00 98.00 375 ASP A O 1
ATOM 2877 N N . GLU A 1 376 ? 2.401 -10.268 -4.687 1.00 98.62 376 GLU A N 1
ATOM 2878 C CA . GLU A 1 376 ? 2.711 -9.135 -5.565 1.00 98.62 376 GLU A CA 1
ATOM 2879 C C . GLU A 1 376 ? 4.070 -8.512 -5.229 1.00 98.62 376 GLU A C 1
ATOM 2881 O O . GLU A 1 376 ? 4.360 -8.207 -4.068 1.00 98.62 376 GLU A O 1
ATOM 2886 N N . TRP A 1 377 ? 4.888 -8.270 -6.258 1.00 98.38 377 TRP A N 1
ATOM 2887 C CA . TRP A 1 377 ? 6.145 -7.531 -6.147 1.00 98.38 377 TRP A CA 1
ATOM 2888 C C . TRP A 1 377 ? 5.988 -6.061 -6.552 1.00 98.38 377 TRP A C 1
ATOM 2890 O O . TRP A 1 377 ? 5.545 -5.753 -7.664 1.00 98.38 377 TRP A O 1
ATOM 2900 N N . ILE A 1 378 ? 6.447 -5.156 -5.678 1.00 98.50 378 ILE A N 1
ATOM 2901 C CA . ILE A 1 378 ? 6.575 -3.719 -5.949 1.00 98.50 378 ILE A CA 1
ATOM 2902 C C . ILE A 1 378 ? 8.006 -3.277 -5.629 1.00 98.50 378 ILE A C 1
ATOM 2904 O O . ILE A 1 378 ? 8.377 -3.136 -4.464 1.00 98.50 378 ILE A O 1
ATOM 2908 N N . GLY A 1 379 ? 8.806 -3.037 -6.671 1.00 96.81 379 GLY A N 1
ATOM 2909 C CA . GLY A 1 379 ? 10.214 -2.648 -6.544 1.00 96.81 379 GLY A CA 1
ATOM 2910 C C . GLY A 1 379 ? 10.503 -1.155 -6.718 1.00 96.81 379 GLY A C 1
ATOM 2911 O O . GLY A 1 379 ? 11.660 -0.759 -6.645 1.00 96.81 379 GLY A O 1
ATOM 2912 N N . GLY A 1 380 ? 9.500 -0.314 -6.982 1.00 97.50 380 GLY A N 1
ATOM 2913 C CA . GLY A 1 380 ? 9.744 1.074 -7.390 1.00 97.50 380 GLY A CA 1
ATOM 2914 C C . GLY A 1 380 ? 10.593 1.117 -8.663 1.00 97.50 380 GLY A C 1
ATOM 2915 O O . GLY A 1 380 ? 10.232 0.505 -9.668 1.00 97.50 380 GLY A O 1
ATOM 2916 N N . ASP A 1 381 ? 11.751 1.773 -8.597 1.00 96.62 381 ASP A N 1
ATOM 2917 C CA . ASP A 1 381 ? 12.626 1.959 -9.758 1.00 96.62 381 ASP A CA 1
ATOM 2918 C C . ASP A 1 381 ? 13.895 1.106 -9.718 1.00 96.62 381 ASP A C 1
ATOM 2920 O O . ASP A 1 381 ? 14.871 1.461 -10.367 1.00 96.62 381 ASP A O 1
ATOM 2924 N N . LEU A 1 382 ? 13.903 -0.005 -8.971 1.00 93.75 382 LEU A N 1
ATOM 2925 C CA . LEU A 1 382 ? 15.087 -0.862 -8.843 1.00 93.75 382 LEU A CA 1
ATOM 2926 C C . LEU A 1 382 ? 15.780 -1.127 -10.183 1.00 93.75 382 LEU A C 1
ATOM 2928 O O . LEU A 1 382 ? 15.157 -1.532 -11.168 1.00 93.75 382 LEU A O 1
ATOM 2932 N N . ASP A 1 383 ? 17.088 -0.900 -10.188 1.00 91.25 383 ASP A N 1
ATOM 2933 C CA . ASP A 1 383 ? 17.938 -1.118 -11.345 1.00 91.25 383 ASP A CA 1
ATOM 2934 C C . ASP A 1 383 ? 18.342 -2.604 -11.434 1.00 91.25 383 ASP A C 1
ATOM 2936 O O . ASP A 1 383 ? 18.541 -3.301 -10.432 1.00 91.25 383 ASP A O 1
ATOM 2940 N N . GLY A 1 384 ? 18.428 -3.097 -12.667 1.00 89.56 384 GLY A N 1
ATOM 2941 C CA . GLY A 1 384 ? 18.696 -4.490 -13.023 1.00 89.56 384 GLY A CA 1
ATOM 2942 C C . GLY A 1 384 ? 19.920 -4.663 -13.915 1.00 89.56 384 GLY A C 1
ATOM 2943 O O . GLY A 1 384 ? 20.065 -5.693 -14.572 1.00 89.56 384 GLY A O 1
ATOM 2944 N N . GLU A 1 385 ? 20.790 -3.653 -13.994 1.00 84.00 385 GLU A N 1
ATOM 2945 C CA . GLU A 1 385 ? 22.036 -3.743 -14.747 1.00 84.00 385 GLU A CA 1
ATOM 2946 C C . GLU A 1 385 ? 23.183 -2.936 -14.135 1.00 84.00 385 GLU A C 1
ATOM 2948 O O . GLU A 1 385 ? 23.001 -1.899 -13.502 1.00 84.00 385 GLU A O 1
ATOM 2953 N N . PHE A 1 386 ? 24.413 -3.374 -14.417 1.00 84.06 386 PHE A N 1
ATOM 2954 C CA . PHE A 1 386 ? 25.607 -2.585 -14.132 1.00 84.06 386 PHE A CA 1
ATOM 2955 C C . PHE A 1 386 ? 25.976 -1.710 -15.329 1.00 84.06 386 PHE A C 1
ATOM 2957 O O . PHE A 1 386 ? 26.544 -2.188 -16.320 1.00 84.06 386 PHE A O 1
ATOM 2964 N N . CYS A 1 387 ? 25.744 -0.404 -15.222 1.00 82.69 387 CYS A N 1
ATOM 2965 C CA . CYS A 1 387 ? 26.246 0.558 -16.199 1.00 82.69 387 CYS A CA 1
ATOM 2966 C C . CYS A 1 387 ? 26.613 1.904 -15.555 1.00 82.69 387 CYS A C 1
ATOM 2968 O O . CYS A 1 387 ? 26.417 2.137 -14.366 1.00 82.69 387 CYS A O 1
ATOM 2970 N N . THR A 1 388 ? 27.235 2.798 -16.322 1.00 84.00 388 THR A N 1
ATOM 2971 C CA . THR A 1 388 ? 27.561 4.153 -15.855 1.00 84.00 388 THR A CA 1
ATOM 2972 C C . THR A 1 388 ? 26.820 5.159 -16.711 1.00 84.00 388 THR A C 1
ATOM 2974 O O . THR A 1 388 ? 26.983 5.193 -17.932 1.00 84.00 388 THR A O 1
ATOM 2977 N N . SER A 1 389 ? 26.048 6.015 -16.054 1.00 84.94 389 SER A N 1
ATOM 2978 C CA . SER A 1 389 ? 25.319 7.096 -16.691 1.00 84.94 389 SER A CA 1
ATOM 2979 C C . SER A 1 389 ? 26.256 8.160 -17.261 1.00 84.94 389 SER A C 1
ATOM 2981 O O . SER A 1 389 ? 27.262 8.541 -16.651 1.00 84.94 389 SER A O 1
ATOM 2983 N N . ASN A 1 390 ? 25.850 8.767 -18.378 1.00 83.81 390 ASN A N 1
ATOM 2984 C CA . ASN A 1 390 ? 26.488 9.974 -18.916 1.00 83.81 390 ASN A CA 1
ATOM 2985 C C . ASN A 1 390 ? 26.425 11.172 -17.944 1.00 83.81 390 ASN A C 1
ATOM 2987 O O . ASN A 1 390 ? 27.148 12.155 -18.123 1.00 83.81 390 ASN A O 1
ATOM 2991 N N . TYR A 1 391 ? 25.586 11.093 -16.906 1.00 82.31 391 TYR A N 1
ATOM 2992 C CA . TYR A 1 391 ? 25.435 12.101 -15.856 1.00 82.31 391 TYR A CA 1
ATOM 2993 C C . TYR A 1 391 ? 26.320 11.844 -14.618 1.00 82.31 391 TYR A C 1
ATOM 2995 O O . TYR A 1 391 ? 26.263 12.607 -13.652 1.00 82.31 391 TYR A O 1
ATOM 3003 N N . GLY A 1 392 ? 27.183 10.821 -14.653 1.00 84.75 392 GLY A N 1
ATOM 3004 C CA . GLY A 1 392 ? 28.208 10.589 -13.630 1.00 84.75 392 GLY A CA 1
ATOM 3005 C C . GLY A 1 392 ? 27.707 9.887 -12.367 1.00 84.75 392 GLY A C 1
ATOM 3006 O O . GLY A 1 392 ? 28.167 10.216 -11.272 1.00 84.75 392 GLY A O 1
ATOM 3007 N N . TYR A 1 393 ? 26.771 8.954 -12.520 1.00 85.19 393 TYR A N 1
ATOM 3008 C CA . TYR A 1 393 ? 26.371 7.987 -11.496 1.00 85.19 393 TYR A CA 1
ATOM 3009 C C . TYR A 1 393 ? 26.414 6.560 -12.061 1.00 85.19 393 TYR A C 1
ATOM 3011 O O . TYR A 1 393 ? 26.404 6.385 -13.284 1.00 85.19 393 TYR A O 1
ATOM 3019 N N . SER A 1 394 ? 26.515 5.568 -11.181 1.00 86.38 394 SER A N 1
ATOM 3020 C CA . SER A 1 394 ? 26.494 4.140 -11.526 1.00 86.38 394 SER A CA 1
ATOM 3021 C C . SER A 1 394 ? 25.101 3.557 -11.308 1.00 86.38 394 SER A C 1
ATOM 3023 O O . SER A 1 394 ? 24.430 3.965 -10.369 1.00 86.38 394 SER A O 1
ATOM 3025 N N . TYR A 1 395 ? 24.709 2.617 -12.157 1.00 85.69 395 TYR A N 1
ATOM 3026 C CA . TYR A 1 395 ? 23.592 1.700 -11.938 1.00 85.69 395 TYR A CA 1
ATOM 3027 C C . TYR A 1 395 ? 24.154 0.373 -11.427 1.00 85.69 395 TYR A C 1
ATOM 3029 O O . TYR A 1 395 ? 25.257 -0.019 -11.846 1.00 85.69 395 TYR A O 1
ATOM 3037 N N . HIS A 1 396 ? 23.412 -0.310 -10.560 1.00 85.50 396 HIS A N 1
ATOM 3038 C CA . HIS A 1 396 ? 23.752 -1.639 -10.070 1.00 85.50 396 HIS A CA 1
ATOM 3039 C C . HIS A 1 396 ? 22.628 -2.627 -10.357 1.00 85.50 396 HIS A C 1
ATOM 3041 O O . HIS A 1 396 ? 21.456 -2.278 -10.367 1.00 85.50 396 HIS A O 1
ATOM 3047 N N . ASP A 1 397 ? 22.989 -3.891 -10.565 1.00 86.25 397 ASP A N 1
ATOM 3048 C CA . ASP A 1 397 ? 21.998 -4.952 -10.724 1.00 86.25 397 ASP A CA 1
ATOM 3049 C C . ASP A 1 397 ? 21.487 -5.402 -9.347 1.00 86.25 397 ASP A C 1
ATOM 3051 O O . ASP A 1 397 ? 21.959 -6.387 -8.768 1.00 86.25 397 ASP A O 1
ATOM 3055 N N . ILE A 1 398 ? 20.569 -4.615 -8.784 1.00 88.44 398 ILE A N 1
ATOM 3056 C CA . ILE A 1 398 ? 19.924 -4.928 -7.509 1.00 88.44 398 ILE A CA 1
ATOM 3057 C C . ILE A 1 398 ? 18.885 -6.028 -7.711 1.00 88.44 398 ILE A C 1
ATOM 3059 O O . ILE A 1 398 ? 18.776 -6.912 -6.861 1.00 88.44 398 ILE A O 1
ATOM 3063 N N . GLU A 1 399 ? 18.180 -6.021 -8.844 1.00 90.88 399 GLU A N 1
ATOM 3064 C CA . GLU A 1 399 ? 17.195 -7.043 -9.215 1.00 90.88 399 GLU A CA 1
ATOM 3065 C C . GLU A 1 399 ? 17.754 -8.463 -9.112 1.00 90.88 399 GLU A C 1
ATOM 3067 O O . GLU A 1 399 ? 17.143 -9.313 -8.463 1.00 90.88 399 GLU A O 1
ATOM 3072 N N . LEU A 1 400 ? 18.947 -8.718 -9.661 1.00 84.50 400 LEU A N 1
ATOM 3073 C CA . LEU A 1 400 ? 19.593 -10.021 -9.522 1.00 84.50 400 LEU A CA 1
ATOM 3074 C C . LEU A 1 400 ? 19.817 -10.377 -8.047 1.00 84.50 400 LEU A C 1
ATOM 3076 O O . LEU A 1 400 ? 19.515 -11.485 -7.627 1.00 84.50 400 LEU A O 1
ATOM 3080 N N . SER A 1 401 ? 20.296 -9.437 -7.230 1.00 81.44 401 SER A N 1
ATOM 3081 C CA . SER A 1 401 ? 20.614 -9.715 -5.821 1.00 81.44 401 SER A CA 1
ATOM 3082 C C . SER A 1 401 ? 19.401 -10.101 -4.964 1.00 81.44 401 SER A C 1
ATOM 3084 O O . SER A 1 401 ? 19.570 -10.803 -3.965 1.00 81.44 401 SER A O 1
ATOM 3086 N N . VAL A 1 402 ? 18.198 -9.669 -5.356 1.00 87.19 402 VAL A N 1
ATOM 3087 C CA . VAL A 1 402 ? 16.950 -9.909 -4.613 1.00 87.19 402 VAL A CA 1
ATOM 3088 C C . VAL A 1 402 ? 16.087 -11.007 -5.229 1.00 87.19 402 VAL A C 1
ATOM 3090 O O . VAL A 1 402 ? 15.224 -11.544 -4.541 1.00 87.19 402 VAL A O 1
ATOM 3093 N N . ALA A 1 403 ? 16.328 -11.381 -6.491 1.00 87.88 403 ALA A N 1
ATOM 3094 C CA . ALA A 1 403 ? 15.504 -12.309 -7.270 1.00 87.88 403 ALA A CA 1
ATOM 3095 C C . ALA A 1 403 ? 15.132 -13.587 -6.500 1.00 87.88 403 ALA A C 1
ATOM 3097 O O . ALA A 1 403 ? 13.965 -13.967 -6.438 1.00 87.88 403 ALA A O 1
ATOM 3098 N N . LYS A 1 404 ? 16.123 -14.218 -5.862 1.00 84.62 404 LYS A N 1
ATOM 3099 C CA . LYS A 1 404 ? 15.945 -15.425 -5.044 1.00 84.62 404 LYS A CA 1
ATOM 3100 C C . LYS A 1 404 ? 14.940 -15.243 -3.907 1.00 84.62 404 LYS A C 1
ATOM 3102 O O . LYS A 1 404 ? 14.189 -16.162 -3.596 1.00 84.62 404 LYS A O 1
ATOM 3107 N N . GLU A 1 405 ? 15.015 -14.114 -3.214 1.00 87.75 405 GLU A N 1
ATOM 3108 C CA . GLU A 1 405 ? 14.214 -13.874 -2.016 1.00 87.75 405 GLU A CA 1
ATOM 3109 C C . GLU A 1 405 ? 12.792 -13.455 -2.361 1.00 87.75 405 GLU A C 1
ATOM 3111 O O . GLU A 1 405 ? 11.860 -13.862 -1.671 1.00 87.75 405 GLU A O 1
ATOM 3116 N N . VAL A 1 406 ? 12.621 -12.706 -3.454 1.00 92.06 406 VAL A N 1
ATOM 3117 C CA . VAL A 1 406 ? 11.287 -12.426 -3.992 1.00 92.06 406 VAL A CA 1
ATOM 3118 C C . VAL A 1 406 ? 10.631 -13.730 -4.450 1.00 92.06 406 VAL A C 1
ATOM 3120 O O . VAL A 1 406 ? 9.502 -14.025 -4.051 1.00 92.06 406 VAL A O 1
ATOM 3123 N N . GLY A 1 407 ? 11.373 -14.534 -5.221 1.00 91.38 407 GLY A N 1
ATOM 3124 C CA . GLY A 1 407 ? 10.875 -15.768 -5.815 1.00 91.38 407 GLY A CA 1
ATOM 3125 C C . GLY A 1 407 ? 9.699 -15.514 -6.755 1.00 91.38 407 GLY A C 1
ATOM 3126 O O . GLY A 1 407 ? 9.562 -14.427 -7.306 1.00 91.38 407 GLY A O 1
ATOM 3127 N N . ASP A 1 408 ? 8.865 -16.533 -6.905 1.00 92.94 408 ASP A N 1
ATOM 3128 C CA . ASP A 1 408 ? 7.616 -16.483 -7.660 1.00 92.94 408 ASP A CA 1
ATOM 3129 C C . ASP A 1 408 ? 6.622 -15.453 -7.079 1.00 92.94 408 ASP A C 1
ATOM 3131 O O . ASP A 1 408 ? 6.542 -15.284 -5.852 1.00 92.94 408 ASP A O 1
ATOM 3135 N N . VAL A 1 409 ? 5.906 -14.740 -7.954 1.00 97.44 409 VAL A N 1
ATOM 3136 C CA . VAL A 1 409 ? 4.827 -13.799 -7.605 1.00 97.44 409 VAL A CA 1
ATOM 3137 C C . VAL A 1 409 ? 3.736 -13.827 -8.667 1.00 97.44 409 VAL A C 1
ATOM 3139 O O . VAL A 1 409 ? 4.040 -13.983 -9.840 1.00 97.44 409 VAL A O 1
ATOM 3142 N N . ASP A 1 410 ? 2.485 -13.547 -8.302 1.00 98.56 410 ASP A N 1
ATOM 3143 C CA . ASP A 1 410 ? 1.388 -13.523 -9.278 1.00 98.56 410 ASP A CA 1
ATOM 3144 C C . ASP A 1 410 ? 1.309 -12.214 -10.061 1.00 98.56 410 ASP A C 1
ATOM 3146 O O . ASP A 1 410 ? 0.880 -12.162 -11.221 1.00 98.56 410 ASP A O 1
ATOM 3150 N N . VAL A 1 411 ? 1.678 -11.120 -9.392 1.00 98.81 411 VAL A N 1
ATOM 3151 C CA . VAL A 1 411 ? 1.637 -9.777 -9.959 1.00 98.81 411 VAL A CA 1
ATOM 3152 C C . VAL A 1 411 ? 2.992 -9.099 -9.824 1.00 98.81 411 VAL A C 1
ATOM 3154 O O . VAL A 1 411 ? 3.561 -8.989 -8.739 1.00 98.81 411 VAL A O 1
ATOM 3157 N N . TYR A 1 412 ? 3.485 -8.567 -10.938 1.00 98.81 412 TYR A N 1
ATOM 3158 C CA . TYR A 1 412 ? 4.677 -7.732 -10.985 1.00 98.81 412 TYR A CA 1
ATOM 3159 C C . TYR A 1 412 ? 4.311 -6.289 -11.351 1.00 98.81 412 TYR A C 1
ATOM 3161 O O . TYR A 1 412 ? 3.935 -6.013 -12.494 1.00 98.81 412 TYR A O 1
ATOM 3169 N N . LEU A 1 413 ? 4.472 -5.339 -10.422 1.00 98.75 413 LEU A N 1
ATOM 3170 C CA . LEU A 1 413 ? 4.543 -3.924 -10.791 1.00 98.75 413 LEU A CA 1
ATOM 3171 C C . LEU A 1 413 ? 5.916 -3.656 -11.416 1.00 98.75 413 LEU A C 1
ATOM 3173 O O . LEU A 1 413 ? 6.925 -3.592 -10.716 1.00 98.75 413 LEU A O 1
ATOM 3177 N N . VAL A 1 414 ? 5.933 -3.520 -12.742 1.00 98.69 414 VAL A N 1
ATOM 3178 C CA . VAL A 1 414 ? 7.147 -3.437 -13.556 1.00 98.69 414 VAL A CA 1
ATOM 3179 C C . VAL A 1 414 ? 8.022 -2.282 -13.085 1.00 98.69 414 VAL A C 1
ATOM 3181 O O . VAL A 1 414 ? 7.592 -1.124 -13.095 1.00 98.69 414 VAL A O 1
ATOM 3184 N N . ASN A 1 415 ? 9.256 -2.618 -12.705 1.00 98.31 415 ASN A N 1
ATOM 3185 C CA . ASN A 1 415 ? 10.196 -1.665 -12.132 1.00 98.31 415 ASN A CA 1
ATOM 3186 C C . ASN A 1 415 ? 10.485 -0.525 -13.116 1.00 98.31 415 ASN A C 1
ATOM 3188 O O . ASN A 1 415 ? 10.550 -0.718 -14.337 1.00 98.31 415 ASN A O 1
ATOM 3192 N N . HIS A 1 416 ? 10.672 0.677 -12.573 1.00 97.50 416 HIS A N 1
ATOM 3193 C CA . HIS A 1 416 ? 11.157 1.844 -13.311 1.00 97.50 416 HIS A CA 1
ATOM 3194 C C . HIS A 1 416 ? 10.335 2.153 -14.568 1.00 97.50 416 HIS A C 1
ATOM 3196 O O . HIS A 1 416 ? 10.851 2.556 -15.615 1.00 97.50 416 HIS A O 1
ATOM 3202 N N . HIS A 1 417 ? 9.020 1.931 -14.475 1.00 97.69 417 HIS A N 1
ATOM 3203 C CA . HIS A 1 417 ? 8.046 2.195 -15.537 1.00 97.69 417 HIS A CA 1
ATOM 3204 C C . HIS A 1 417 ? 8.311 1.418 -16.843 1.00 97.69 417 HIS A C 1
ATOM 3206 O O . HIS A 1 417 ? 7.794 1.781 -17.904 1.00 97.69 417 HIS A O 1
ATOM 3212 N N . GLY A 1 418 ? 9.130 0.362 -16.786 1.00 97.19 418 GLY A N 1
ATOM 3213 C CA . GLY A 1 418 ? 9.609 -0.380 -17.950 1.00 97.19 418 GLY A CA 1
ATOM 3214 C C . GLY A 1 418 ? 10.843 0.229 -18.628 1.00 97.19 418 GLY A C 1
ATOM 3215 O O . GLY A 1 418 ? 10.945 0.183 -19.856 1.00 97.19 418 GLY A O 1
ATOM 3216 N N . SER A 1 419 ? 11.746 0.830 -17.853 1.00 96.25 419 SER A N 1
ATOM 3217 C CA . SER A 1 419 ? 13.082 1.269 -18.284 1.00 96.25 419 SER A CA 1
ATOM 3218 C C . SER A 1 419 ? 13.953 0.104 -18.765 1.00 96.25 419 SER A C 1
ATOM 3220 O O . SER A 1 419 ? 13.881 -0.990 -18.224 1.00 96.25 419 SER A O 1
ATOM 3222 N N . ASP A 1 420 ? 14.845 0.339 -19.732 1.00 91.06 420 ASP A N 1
ATOM 3223 C CA . ASP A 1 420 ? 15.833 -0.644 -20.207 1.00 91.06 420 ASP A CA 1
ATOM 3224 C C . ASP A 1 420 ? 17.030 -0.811 -19.259 1.00 91.06 420 ASP A C 1
ATOM 3226 O O . ASP A 1 420 ? 17.947 -1.567 -19.568 1.00 91.06 420 ASP A O 1
ATOM 3230 N N . HIS A 1 421 ? 17.001 -0.118 -18.118 1.00 91.94 421 HIS A N 1
ATOM 3231 C CA . HIS A 1 421 ? 17.919 -0.299 -16.995 1.00 91.94 421 HIS A CA 1
ATOM 3232 C C . HIS A 1 421 ? 17.373 -1.252 -15.915 1.00 91.94 421 HIS A C 1
ATOM 3234 O O . HIS A 1 421 ? 18.081 -1.535 -14.954 1.00 91.94 421 HIS A O 1
ATOM 3240 N N . SER A 1 422 ? 16.137 -1.737 -16.067 1.00 94.62 422 SER A N 1
ATOM 3241 C CA . SER A 1 422 ? 15.415 -2.560 -15.090 1.00 94.62 422 SER A CA 1
ATOM 3242 C C . SER A 1 422 ? 14.704 -3.729 -15.782 1.00 94.62 422 SER A C 1
ATOM 3244 O O . SER A 1 422 ? 14.737 -3.870 -17.008 1.00 94.62 422 SER A O 1
ATOM 3246 N N . SER A 1 423 ? 14.041 -4.565 -14.990 1.00 94.94 423 SER A N 1
ATOM 3247 C CA . SER A 1 423 ? 13.323 -5.767 -15.401 1.00 94.94 423 SER A CA 1
ATOM 3248 C C . SER A 1 423 ? 14.199 -6.711 -16.224 1.00 94.94 423 SER A C 1
ATOM 3250 O O . SER A 1 423 ? 13.818 -7.138 -17.318 1.00 94.94 423 SER A O 1
ATOM 3252 N N . ASN A 1 424 ? 15.393 -7.031 -15.721 1.00 88.38 424 ASN A N 1
ATOM 3253 C CA . ASN A 1 424 ? 16.291 -7.945 -16.413 1.00 88.38 424 ASN A CA 1
ATOM 3254 C C . ASN A 1 424 ? 15.675 -9.354 -16.529 1.00 88.38 424 ASN A C 1
ATOM 3256 O O . ASN A 1 424 ? 14.806 -9.762 -15.756 1.00 88.38 424 ASN A O 1
ATOM 3260 N N . ALA A 1 425 ? 16.128 -10.118 -17.526 1.00 86.88 425 ALA A N 1
ATOM 3261 C CA . ALA A 1 425 ? 15.523 -11.407 -17.857 1.00 86.88 425 ALA A CA 1
ATOM 3262 C C . ALA A 1 425 ? 15.597 -12.434 -16.716 1.00 86.88 425 ALA A C 1
ATOM 3264 O O . ALA A 1 425 ? 14.647 -13.190 -16.536 1.00 86.88 425 ALA A O 1
ATOM 3265 N N . THR A 1 426 ? 16.695 -12.472 -15.954 1.00 84.62 426 THR A N 1
ATOM 3266 C CA . THR A 1 426 ? 16.825 -13.396 -14.818 1.00 84.62 426 THR A CA 1
ATOM 3267 C C . THR A 1 426 ? 15.790 -13.073 -13.755 1.00 84.62 426 THR A C 1
ATOM 3269 O O . THR A 1 426 ? 15.081 -13.968 -13.312 1.00 84.62 426 THR A O 1
ATOM 3272 N N . PHE A 1 427 ? 15.656 -11.795 -13.402 1.00 91.88 427 PHE A N 1
ATOM 3273 C CA . PHE A 1 427 ? 14.695 -11.344 -12.408 1.00 91.88 427 PHE A CA 1
ATOM 3274 C C . PHE A 1 427 ? 13.256 -11.645 -12.832 1.00 91.88 427 PHE A C 1
ATOM 3276 O O . PHE A 1 427 ? 12.554 -12.358 -12.125 1.00 91.88 427 PHE A O 1
ATOM 3283 N N . VAL A 1 428 ? 12.833 -11.205 -14.022 1.00 93.81 428 VAL A N 1
ATOM 3284 C CA . VAL A 1 428 ? 11.449 -11.416 -14.494 1.00 93.81 428 VAL A CA 1
ATOM 3285 C C . VAL A 1 428 ? 11.101 -12.901 -14.612 1.00 93.81 428 VAL A C 1
ATOM 3287 O O . VAL A 1 428 ? 9.994 -13.299 -14.262 1.00 93.81 428 VAL A O 1
ATOM 3290 N N . ASN A 1 429 ? 12.031 -13.742 -15.069 1.00 89.19 429 ASN A N 1
ATOM 3291 C CA . ASN A 1 429 ? 11.776 -15.178 -15.167 1.00 89.19 429 ASN A CA 1
ATOM 3292 C C . ASN A 1 429 ? 11.855 -15.896 -13.804 1.00 89.19 429 ASN A C 1
ATOM 3294 O O . ASN A 1 429 ? 11.298 -16.986 -13.662 1.00 89.19 429 ASN A O 1
ATOM 3298 N N . GLN A 1 430 ? 12.561 -15.340 -12.815 1.00 90.56 430 GLN A N 1
ATOM 3299 C CA . GLN A 1 430 ? 12.512 -15.816 -11.429 1.00 90.56 430 GLN A CA 1
ATOM 3300 C C . GLN A 1 430 ? 11.162 -15.464 -10.790 1.00 90.56 430 GLN A C 1
ATOM 3302 O O . GLN A 1 430 ? 10.613 -16.304 -10.087 1.00 90.56 430 GLN A O 1
ATOM 3307 N N . LEU A 1 431 ? 10.620 -14.277 -11.092 1.00 94.38 431 LEU A N 1
ATOM 3308 C CA . LEU A 1 431 ? 9.287 -13.850 -10.660 1.00 94.38 431 LEU A CA 1
ATOM 3309 C C . LEU A 1 431 ? 8.149 -14.675 -11.282 1.00 94.38 431 LEU A C 1
ATOM 3311 O O . LEU A 1 431 ? 7.164 -14.910 -10.602 1.00 94.38 431 LEU A O 1
ATOM 3315 N N . ASP A 1 432 ? 8.281 -15.069 -12.557 1.00 92.25 432 ASP A N 1
ATOM 3316 C CA . ASP A 1 432 ? 7.271 -15.818 -13.341 1.00 92.25 432 ASP A CA 1
ATOM 3317 C C . ASP A 1 432 ? 5.817 -15.306 -13.205 1.00 92.25 432 ASP A C 1
ATOM 3319 O O . ASP A 1 432 ? 4.904 -16.093 -12.976 1.00 92.25 432 ASP A O 1
ATOM 3323 N N . PRO A 1 433 ? 5.565 -13.990 -13.373 1.00 96.31 433 PRO A N 1
ATOM 3324 C CA . PRO A 1 433 ? 4.265 -13.418 -13.049 1.00 96.31 433 PRO A CA 1
ATOM 3325 C C . PRO A 1 433 ? 3.164 -13.822 -14.029 1.00 96.31 433 PRO A C 1
ATOM 3327 O O . PRO A 1 433 ? 3.344 -13.724 -15.246 1.00 96.31 433 PRO A O 1
ATOM 3330 N N . GLU A 1 434 ? 1.960 -14.121 -13.532 1.00 97.44 434 GLU A N 1
ATOM 3331 C CA . GLU A 1 434 ? 0.772 -14.199 -14.390 1.00 97.44 434 GLU A CA 1
ATOM 3332 C C . GLU A 1 434 ? 0.382 -12.829 -14.952 1.00 97.44 434 GLU A C 1
ATOM 3334 O O . GLU A 1 434 ? -0.108 -12.739 -16.085 1.00 97.44 434 GLU A O 1
ATOM 3339 N N . VAL A 1 435 ? 0.587 -11.757 -14.179 1.00 98.69 435 VAL A N 1
ATOM 3340 C CA . VAL A 1 435 ? 0.234 -10.391 -14.574 1.00 98.69 435 VAL A CA 1
ATOM 3341 C C . VAL A 1 435 ? 1.385 -9.419 -14.339 1.00 98.69 435 VAL A C 1
ATOM 3343 O O . VAL A 1 435 ? 1.886 -9.279 -13.230 1.00 98.69 435 VAL A O 1
ATOM 3346 N N . SER A 1 436 ? 1.734 -8.645 -15.366 1.00 98.81 436 SER A N 1
ATOM 3347 C CA . SER A 1 436 ? 2.616 -7.482 -15.223 1.00 98.81 436 SER A CA 1
ATOM 3348 C C . SER A 1 436 ? 1.830 -6.179 -15.351 1.00 98.81 436 SER A C 1
ATOM 3350 O O . SER A 1 436 ? 1.070 -5.980 -16.305 1.00 98.81 436 SER A O 1
ATOM 3352 N N . VAL A 1 437 ? 2.041 -5.252 -14.419 1.00 98.88 437 VAL A N 1
ATOM 3353 C CA . VAL A 1 437 ? 1.455 -3.908 -14.436 1.00 98.88 437 VAL A CA 1
ATOM 3354 C C . VAL A 1 437 ? 2.539 -2.881 -14.732 1.00 98.88 437 VAL A C 1
ATOM 3356 O O . VAL A 1 437 ? 3.519 -2.776 -14.009 1.00 98.88 437 VAL A O 1
ATOM 3359 N N . VAL A 1 438 ? 2.356 -2.080 -15.778 1.00 98.75 438 VAL A N 1
ATOM 3360 C CA . VAL A 1 438 ? 3.263 -0.987 -16.142 1.00 98.75 438 VAL A CA 1
ATOM 3361 C C . VAL A 1 438 ? 2.615 0.342 -15.770 1.00 98.75 438 VAL A C 1
ATOM 3363 O O . VAL A 1 438 ? 1.678 0.804 -16.429 1.00 98.75 438 VAL A O 1
ATOM 3366 N N . SER A 1 439 ? 3.125 0.978 -14.718 1.00 97.31 439 SER A N 1
ATOM 3367 C CA . SER A 1 439 ? 2.732 2.339 -14.360 1.00 97.31 439 SER A CA 1
ATOM 3368 C C . SER A 1 439 ? 3.574 3.338 -15.156 1.00 97.31 439 SER A C 1
ATOM 3370 O O . SER A 1 439 ? 4.770 3.480 -14.923 1.00 97.31 439 SER A O 1
ATOM 3372 N N . VAL A 1 440 ? 2.962 3.966 -16.159 1.00 97.19 440 VAL A N 1
ATOM 3373 C CA . VAL A 1 440 ? 3.615 4.841 -17.143 1.00 97.19 440 VAL A CA 1
ATOM 3374 C C . VAL A 1 440 ? 2.635 5.887 -17.677 1.00 97.19 440 VAL A C 1
ATOM 3376 O O . VAL A 1 440 ? 1.426 5.647 -17.696 1.00 97.19 440 VAL A O 1
ATOM 3379 N N . GLY A 1 441 ? 3.157 7.026 -18.148 1.00 95.69 441 GLY A N 1
ATOM 3380 C CA . GLY A 1 441 ? 2.363 8.113 -18.735 1.00 95.69 441 GLY A CA 1
ATOM 3381 C C . GLY A 1 441 ? 2.631 8.358 -20.221 1.00 95.69 441 GLY A C 1
ATOM 3382 O O . GLY A 1 441 ? 3.771 8.286 -20.669 1.00 95.69 441 GLY A O 1
ATOM 3383 N N . ASP A 1 442 ? 1.617 8.749 -20.992 1.00 95.12 442 ASP A N 1
ATOM 3384 C CA . ASP A 1 442 ? 1.707 9.077 -22.429 1.00 95.12 442 ASP A CA 1
ATOM 3385 C C . ASP A 1 442 ? 2.590 10.302 -22.716 1.00 95.12 442 ASP A C 1
ATOM 3387 O O . ASP A 1 442 ? 3.081 10.493 -23.831 1.00 95.12 442 ASP A O 1
ATOM 3391 N N . SER A 1 443 ? 2.782 11.163 -21.715 1.00 87.75 443 SER A N 1
ATOM 3392 C CA . SER A 1 443 ? 3.622 12.358 -21.797 1.00 87.75 443 SER A CA 1
ATOM 3393 C C . SER A 1 443 ? 5.043 12.153 -21.270 1.00 87.75 443 SER A C 1
ATOM 3395 O O . SER A 1 443 ? 5.776 13.139 -21.132 1.00 87.75 443 SER A O 1
ATOM 3397 N N . ASN A 1 444 ? 5.443 10.912 -20.968 1.00 90.50 444 ASN A N 1
ATOM 3398 C CA . ASN A 1 444 ? 6.801 10.625 -20.524 1.00 90.50 444 ASN A CA 1
ATOM 3399 C C . ASN A 1 444 ? 7.820 10.927 -21.633 1.00 90.50 444 ASN A C 1
ATOM 3401 O O . ASN A 1 444 ? 7.597 10.656 -22.812 1.00 90.50 444 ASN A O 1
ATOM 3405 N N . THR A 1 445 ? 8.958 11.503 -21.253 1.00 89.94 445 THR A N 1
ATOM 3406 C CA . THR A 1 445 ? 10.036 11.856 -22.193 1.00 89.94 445 THR A CA 1
ATOM 3407 C C . THR A 1 445 ? 11.209 10.882 -22.155 1.00 89.94 445 THR A C 1
ATOM 3409 O O . THR A 1 445 ? 12.206 11.113 -22.835 1.00 89.94 445 THR A O 1
ATOM 3412 N N . TYR A 1 446 ? 11.104 9.825 -21.351 1.00 90.69 446 TYR A N 1
ATOM 3413 C CA . TYR A 1 446 ? 12.146 8.816 -21.153 1.00 90.69 446 TYR A CA 1
ATOM 3414 C C . TYR A 1 446 ? 12.092 7.717 -22.225 1.00 90.69 446 TYR A C 1
ATOM 3416 O O . TYR A 1 446 ? 13.080 7.032 -22.474 1.00 90.69 446 TYR A O 1
ATOM 3424 N N . GLY A 1 447 ? 10.959 7.600 -22.926 1.00 94.00 447 GLY A N 1
ATOM 3425 C CA . GLY A 1 447 ? 10.726 6.542 -23.907 1.00 94.00 447 GLY A CA 1
ATOM 3426 C C . GLY A 1 447 ? 10.275 5.240 -23.247 1.00 94.00 447 GLY A C 1
ATOM 3427 O O . GLY A 1 447 ? 10.582 4.161 -23.747 1.00 94.00 447 GLY A O 1
ATOM 3428 N N . HIS A 1 448 ? 9.602 5.343 -22.098 1.00 96.19 448 HIS A N 1
ATOM 3429 C CA . HIS A 1 448 ? 9.070 4.209 -21.350 1.00 96.19 448 HIS A CA 1
ATOM 3430 C C . HIS A 1 448 ? 7.629 3.895 -21.793 1.00 96.19 448 HIS A C 1
ATOM 3432 O O . HIS A 1 448 ? 6.889 4.817 -22.145 1.00 96.19 448 HIS A O 1
ATOM 3438 N N . PRO A 1 449 ? 7.193 2.627 -21.768 1.00 97.69 449 PRO A N 1
ATOM 3439 C CA . PRO A 1 449 ? 8.032 1.461 -21.520 1.00 97.69 449 PRO A CA 1
ATOM 3440 C C . PRO A 1 449 ? 8.928 1.185 -22.732 1.00 97.69 449 PRO A C 1
ATOM 3442 O O . PRO A 1 449 ? 8.569 1.498 -23.869 1.00 97.69 449 PRO A O 1
ATOM 3445 N N . ARG A 1 450 ? 10.101 0.600 -22.504 1.00 96.62 450 ARG A N 1
ATOM 3446 C CA . ARG A 1 450 ? 11.070 0.270 -23.553 1.00 96.62 450 ARG A CA 1
ATOM 3447 C C . ARG A 1 450 ? 10.687 -1.040 -24.232 1.00 96.62 450 ARG A C 1
ATOM 3449 O O . ARG A 1 450 ? 10.128 -1.943 -23.610 1.00 96.62 450 ARG A O 1
ATOM 3456 N N . GLN A 1 451 ? 11.008 -1.164 -25.523 1.00 96.31 451 GLN A N 1
ATOM 3457 C CA . GLN A 1 451 ? 10.610 -2.337 -26.310 1.00 96.31 451 GLN A CA 1
ATOM 3458 C C . GLN A 1 451 ? 11.167 -3.648 -25.745 1.00 96.31 451 GLN A C 1
ATOM 3460 O O . GLN A 1 451 ? 10.442 -4.633 -25.721 1.00 96.31 451 GLN A O 1
ATOM 3465 N N . CYS A 1 452 ? 12.416 -3.663 -25.267 1.00 91.81 452 CYS A N 1
ATOM 3466 C CA . CYS A 1 452 ? 13.030 -4.871 -24.712 1.00 91.81 452 CYS A CA 1
ATOM 3467 C C . CYS A 1 452 ? 12.308 -5.378 -23.458 1.00 91.81 452 CYS A C 1
ATOM 3469 O O . CYS A 1 452 ? 12.127 -6.585 -23.322 1.00 91.81 452 CYS A O 1
ATOM 3471 N N . VAL A 1 453 ? 11.846 -4.470 -22.592 1.00 96.06 453 VAL A N 1
ATOM 3472 C CA . VAL A 1 453 ? 11.067 -4.835 -21.403 1.00 96.06 453 VAL A CA 1
ATOM 3473 C C . VAL A 1 453 ? 9.696 -5.348 -21.815 1.00 96.06 453 VAL A C 1
ATOM 3475 O O . VAL A 1 453 ? 9.300 -6.421 -21.376 1.00 96.06 453 VAL A O 1
ATOM 3478 N N . MET A 1 454 ? 9.000 -4.641 -22.716 1.00 97.62 454 MET A N 1
ATOM 3479 C CA . MET A 1 454 ? 7.692 -5.085 -23.215 1.00 97.62 454 MET A CA 1
ATOM 3480 C C . MET A 1 454 ? 7.760 -6.465 -23.873 1.00 97.62 454 MET A C 1
ATOM 3482 O O . MET A 1 454 ? 6.894 -7.294 -23.614 1.00 97.62 454 MET A O 1
ATOM 3486 N N . ASP A 1 455 ? 8.775 -6.725 -24.702 1.00 93.50 455 ASP A N 1
ATOM 3487 C CA . ASP A 1 455 ? 8.966 -8.023 -25.358 1.00 93.50 455 ASP A CA 1
ATOM 3488 C C . ASP A 1 455 ? 9.151 -9.156 -24.337 1.00 93.50 455 ASP A C 1
ATOM 3490 O O . ASP A 1 455 ? 8.630 -10.252 -24.549 1.00 93.50 455 ASP A O 1
ATOM 3494 N N . LEU A 1 456 ? 9.863 -8.888 -23.236 1.00 92.38 456 LEU A N 1
ATOM 3495 C CA . LEU A 1 456 ? 10.077 -9.840 -22.149 1.00 92.38 456 LEU A CA 1
ATOM 3496 C C . LEU A 1 456 ? 8.777 -10.118 -21.383 1.00 92.38 456 LEU A C 1
ATOM 3498 O O . LEU A 1 456 ? 8.341 -11.264 -21.332 1.00 92.38 456 LEU A O 1
ATOM 3502 N N . ILE A 1 457 ? 8.113 -9.086 -20.854 1.00 96.56 457 ILE A N 1
ATOM 3503 C CA . ILE A 1 457 ? 6.924 -9.282 -20.006 1.00 96.56 457 ILE A CA 1
ATOM 3504 C C . ILE A 1 457 ? 5.705 -9.789 -20.791 1.00 96.56 457 ILE A C 1
ATOM 3506 O O . ILE A 1 457 ? 4.896 -10.534 -20.247 1.00 96.56 457 ILE A O 1
ATOM 3510 N N . LEU A 1 458 ? 5.573 -9.455 -22.083 1.00 95.00 458 LEU A N 1
ATOM 3511 C CA . LEU A 1 458 ? 4.518 -10.005 -22.950 1.00 95.00 458 LEU A CA 1
ATOM 3512 C C . LEU A 1 458 ? 4.744 -11.482 -23.297 1.00 95.00 458 LEU A C 1
ATOM 3514 O O . LEU A 1 458 ? 3.822 -12.139 -23.787 1.00 95.00 458 LEU A O 1
ATOM 3518 N N . ALA A 1 459 ? 5.967 -11.989 -23.126 1.00 90.44 459 ALA A N 1
ATOM 3519 C CA . ALA A 1 459 ? 6.271 -13.400 -23.325 1.00 90.44 459 ALA A CA 1
ATOM 3520 C C . ALA A 1 459 ? 5.941 -14.248 -22.087 1.00 90.44 459 ALA A C 1
ATOM 3522 O O . ALA A 1 459 ? 5.733 -15.452 -22.245 1.00 90.44 459 ALA A O 1
ATOM 3523 N N . THR A 1 460 ? 5.882 -13.636 -20.901 1.00 86.50 460 THR A N 1
ATOM 3524 C CA . THR A 1 460 ? 5.680 -14.325 -19.617 1.00 86.50 460 THR A CA 1
ATOM 3525 C C . THR A 1 460 ? 4.291 -14.103 -19.020 1.00 86.50 460 THR A C 1
ATOM 3527 O O . THR A 1 460 ? 3.750 -15.024 -18.423 1.00 86.50 460 THR A O 1
ATOM 3530 N N . SER A 1 461 ? 3.672 -12.938 -19.241 1.00 96.00 461 SER A N 1
ATOM 3531 C CA . SER A 1 461 ? 2.503 -12.486 -18.474 1.00 96.00 461 SER A CA 1
ATOM 3532 C C . SER A 1 461 ? 1.430 -11.790 -19.323 1.00 96.00 461 SER A C 1
ATOM 3534 O O . SER A 1 461 ? 1.686 -11.311 -20.435 1.00 96.00 461 SER A O 1
ATOM 3536 N N . ASP A 1 462 ? 0.220 -11.674 -18.773 1.00 98.38 462 ASP A N 1
ATOM 3537 C CA . ASP A 1 462 ? -0.761 -10.695 -19.244 1.00 98.38 462 ASP A CA 1
ATOM 3538 C C . ASP A 1 462 ? -0.345 -9.289 -18.783 1.00 98.38 462 ASP A C 1
ATOM 3540 O O . ASP A 1 462 ? -0.066 -9.061 -17.608 1.00 98.38 462 ASP A O 1
ATOM 3544 N N . VAL A 1 463 ? -0.339 -8.312 -19.695 1.00 98.75 463 VAL A N 1
ATOM 3545 C CA . VAL A 1 463 ? 0.201 -6.974 -19.399 1.00 98.75 463 VAL A CA 1
ATOM 3546 C C . VAL A 1 463 ? -0.896 -5.918 -19.327 1.00 98.75 463 VAL A C 1
ATOM 3548 O O . VAL A 1 463 ? -1.645 -5.715 -20.287 1.00 98.75 463 VAL A O 1
ATOM 3551 N N . TYR A 1 464 ? -0.939 -5.176 -18.223 1.00 98.81 464 TYR A N 1
ATOM 3552 C CA . TYR A 1 464 ? -1.794 -4.003 -18.036 1.00 98.81 464 TYR A CA 1
ATOM 3553 C C . TYR A 1 464 ? -0.934 -2.753 -17.932 1.00 98.81 464 TYR A C 1
ATOM 3555 O O . TYR A 1 464 ? 0.107 -2.764 -17.288 1.00 98.81 464 TYR A O 1
ATOM 3563 N N . LEU A 1 465 ? -1.374 -1.658 -18.543 1.00 98.69 465 LEU A N 1
ATOM 3564 C CA . LEU A 1 465 ? -0.678 -0.380 -18.460 1.00 98.69 465 LEU A CA 1
ATOM 3565 C C . LEU A 1 465 ? -1.623 0.714 -17.971 1.00 98.69 465 LEU A C 1
ATOM 3567 O O . LEU A 1 465 ? -2.806 0.730 -18.344 1.00 98.69 465 LEU A O 1
ATOM 3571 N N . THR A 1 466 ? -1.106 1.645 -17.166 1.00 98.00 466 THR A N 1
ATOM 3572 C CA . THR A 1 466 ? -1.900 2.795 -16.715 1.00 98.00 466 THR A CA 1
ATOM 3573 C C . THR A 1 466 ? -2.219 3.735 -17.869 1.00 98.00 466 THR A C 1
ATOM 3575 O O . THR A 1 466 ? -3.383 4.064 -18.102 1.00 98.00 466 THR A O 1
ATOM 3578 N N . GLU A 1 467 ? -1.205 4.073 -18.661 1.00 97.88 467 GLU A N 1
ATOM 3579 C CA . GLU A 1 467 ? -1.330 4.726 -19.965 1.00 97.88 467 GLU A CA 1
ATOM 3580 C C . GLU A 1 467 ? -0.537 3.945 -21.017 1.00 97.88 467 GLU A C 1
ATOM 3582 O O . GLU A 1 467 ? 0.033 2.895 -20.735 1.00 97.88 467 GLU A O 1
ATOM 3587 N N . ARG A 1 468 ? -0.521 4.403 -22.267 1.00 96.94 468 ARG A N 1
ATOM 3588 C CA . ARG A 1 468 ? 0.203 3.708 -23.333 1.00 96.94 468 ARG A CA 1
ATOM 3589 C C . ARG A 1 468 ? 1.724 3.881 -23.203 1.00 96.94 468 ARG A C 1
ATOM 3591 O O . ARG A 1 468 ? 2.459 2.992 -23.642 1.00 96.94 468 ARG A O 1
ATOM 3598 N N . GLY A 1 469 ? 2.183 5.021 -22.691 1.00 97.12 469 GLY A N 1
ATOM 3599 C CA . GLY A 1 469 ? 3.603 5.375 -22.658 1.00 97.12 469 GLY A CA 1
ATOM 3600 C C . GLY A 1 469 ? 4.141 5.771 -24.038 1.00 97.12 469 GLY A C 1
ATOM 3601 O O . GLY A 1 469 ? 3.451 6.426 -24.822 1.00 97.12 469 GLY A O 1
ATOM 3602 N N . ASP A 1 470 ? 5.373 5.371 -24.364 1.00 96.50 470 ASP A N 1
ATOM 3603 C CA . ASP A 1 470 ? 6.031 5.713 -25.627 1.00 96.50 470 ASP A CA 1
ATOM 3604 C C . ASP A 1 470 ? 5.251 5.149 -26.820 1.00 96.50 470 ASP A C 1
ATOM 3606 O O . ASP A 1 470 ? 5.076 3.940 -26.999 1.00 96.50 470 ASP A O 1
ATOM 3610 N N . ILE A 1 471 ? 4.819 6.057 -27.694 1.00 95.94 471 ILE A N 1
ATOM 3611 C CA . ILE A 1 471 ? 4.081 5.755 -28.918 1.00 95.94 471 ILE A CA 1
ATOM 3612 C C . ILE A 1 471 ? 4.840 4.825 -29.876 1.00 95.94 471 ILE A C 1
ATOM 3614 O O . ILE A 1 471 ? 4.209 4.155 -30.699 1.00 95.94 471 ILE A O 1
ATOM 3618 N N . ASN A 1 472 ? 6.170 4.782 -29.786 1.00 95.50 472 ASN A N 1
ATOM 3619 C CA . ASN A 1 472 ? 7.022 3.949 -30.630 1.00 95.50 472 ASN A CA 1
ATOM 3620 C C . ASN A 1 472 ? 7.164 2.519 -30.109 1.00 95.50 472 ASN A C 1
ATOM 3622 O O . ASN A 1 472 ? 7.521 1.637 -30.889 1.00 95.50 472 ASN A O 1
ATOM 3626 N N . THR A 1 473 ? 6.845 2.272 -28.839 1.00 97.06 473 THR A N 1
ATOM 3627 C CA . THR A 1 473 ? 6.872 0.929 -28.264 1.00 97.06 473 THR A CA 1
ATOM 3628 C C . THR A 1 473 ? 5.642 0.150 -28.712 1.00 97.06 473 THR A C 1
ATOM 3630 O O . THR A 1 473 ? 4.502 0.616 -28.609 1.00 97.06 473 THR A O 1
ATOM 3633 N N . ASN A 1 474 ? 5.859 -1.047 -29.241 1.00 97.00 474 ASN A N 1
ATOM 3634 C CA . ASN A 1 474 ? 4.823 -2.015 -29.541 1.00 97.00 474 ASN A CA 1
ATOM 3635 C C . ASN A 1 474 ? 4.406 -2.726 -28.251 1.00 97.00 474 ASN A C 1
ATOM 3637 O O . ASN A 1 474 ? 5.149 -3.555 -27.735 1.00 97.00 474 ASN A O 1
ATOM 3641 N N . ILE A 1 475 ? 3.196 -2.424 -27.778 1.00 97.25 475 ILE A N 1
ATOM 3642 C CA . ILE A 1 475 ? 2.638 -3.010 -26.554 1.00 97.25 475 ILE A CA 1
ATOM 3643 C C . ILE A 1 475 ? 1.957 -4.369 -26.774 1.00 97.25 475 ILE A C 1
ATOM 3645 O O . ILE A 1 475 ? 1.405 -4.928 -25.834 1.00 97.25 475 ILE A O 1
ATOM 3649 N N . GLY A 1 476 ? 1.959 -4.907 -28.000 1.00 96.75 476 GLY A N 1
ATOM 3650 C CA . GLY A 1 476 ? 1.390 -6.222 -28.303 1.00 96.75 476 GLY A CA 1
ATOM 3651 C C . GLY A 1 476 ? -0.078 -6.353 -27.881 1.00 96.75 476 GLY A C 1
ATOM 3652 O O . GLY A 1 476 ? -0.926 -5.581 -28.329 1.00 96.75 476 GLY A O 1
ATOM 3653 N N . ASN A 1 477 ? -0.361 -7.346 -27.032 1.00 95.50 477 ASN A N 1
ATOM 3654 C CA . ASN A 1 477 ? -1.687 -7.582 -26.447 1.00 95.50 477 ASN A CA 1
ATOM 3655 C C . ASN A 1 477 ? -1.920 -6.815 -25.130 1.00 95.50 477 ASN A C 1
ATOM 3657 O O . ASN A 1 477 ? -2.950 -7.024 -24.494 1.00 95.50 477 ASN A O 1
ATOM 3661 N N . GLY A 1 478 ? -0.990 -5.946 -24.725 1.00 97.38 478 GLY A N 1
ATOM 3662 C CA . GLY A 1 478 ? -1.090 -5.159 -23.502 1.00 97.38 478 GLY A CA 1
ATOM 3663 C C . GLY A 1 478 ? -2.337 -4.271 -23.465 1.00 97.38 478 GLY A C 1
ATOM 3664 O O . GLY A 1 478 ? -2.769 -3.716 -24.482 1.00 97.38 478 GLY A O 1
ATOM 3665 N N . ILE A 1 479 ? -2.922 -4.135 -22.277 1.00 98.12 479 ILE A N 1
ATOM 3666 C CA . ILE A 1 479 ? -4.216 -3.488 -22.056 1.00 98.12 479 ILE A CA 1
ATOM 3667 C C . ILE A 1 479 ? -4.018 -2.150 -21.339 1.00 98.12 479 ILE A C 1
ATOM 3669 O O . ILE A 1 479 ? -3.769 -2.102 -20.135 1.00 98.12 479 ILE A O 1
ATOM 3673 N N . VAL A 1 480 ? -4.212 -1.043 -22.060 1.00 98.00 480 VAL A N 1
ATOM 3674 C CA . VAL A 1 480 ? -4.232 0.302 -21.463 1.00 98.00 480 VAL A CA 1
ATOM 3675 C C . VAL A 1 480 ? -5.558 0.512 -20.735 1.00 98.00 480 VAL A C 1
ATOM 3677 O O . VAL A 1 480 ? -6.614 0.552 -21.371 1.00 98.00 480 VAL A O 1
ATOM 3680 N N . SER A 1 481 ? -5.508 0.631 -19.409 1.00 95.19 481 SER A N 1
ATOM 3681 C CA . SER A 1 481 ? -6.703 0.547 -18.559 1.00 95.19 481 SER A CA 1
ATOM 3682 C C . SER A 1 481 ? -6.993 1.787 -17.712 1.00 95.19 481 SER A C 1
ATOM 3684 O O . SER A 1 481 ? -8.066 1.866 -17.112 1.00 95.19 481 SER A O 1
ATOM 3686 N N . GLY A 1 482 ? -6.086 2.766 -17.652 1.00 97.69 482 GLY A N 1
ATOM 3687 C CA . GLY A 1 482 ? -6.143 3.780 -16.602 1.00 97.69 482 GLY A CA 1
ATOM 3688 C C . GLY A 1 482 ? -5.758 3.144 -15.270 1.00 97.69 482 GLY A C 1
ATOM 3689 O O . GLY A 1 482 ? -4.734 2.481 -15.179 1.00 97.69 482 GLY A O 1
ATOM 3690 N N . ASN A 1 483 ? -6.569 3.308 -14.228 1.00 98.25 483 ASN A N 1
ATOM 3691 C CA . ASN A 1 483 ? -6.288 2.621 -12.968 1.00 98.25 483 ASN A CA 1
ATOM 3692 C C . ASN A 1 483 ? -6.325 1.098 -13.176 1.00 98.25 483 ASN A C 1
ATOM 3694 O O . ASN A 1 483 ? -7.259 0.569 -13.790 1.00 98.25 483 ASN A O 1
ATOM 3698 N N . VAL A 1 484 ? -5.335 0.397 -12.636 1.00 98.75 484 VAL A N 1
ATOM 3699 C CA . VAL A 1 484 ? -5.319 -1.067 -12.590 1.00 98.75 484 VAL A CA 1
ATOM 3700 C C . VAL A 1 484 ? -5.667 -1.476 -11.170 1.00 98.75 484 VAL A C 1
ATOM 3702 O O . VAL A 1 484 ? -4.958 -1.128 -10.230 1.00 98.75 484 VAL A O 1
ATOM 3705 N N . VAL A 1 485 ? -6.814 -2.136 -11.009 1.00 98.69 485 VAL A N 1
ATOM 3706 C CA . VAL A 1 485 ? -7.340 -2.529 -9.701 1.00 98.69 485 VAL A CA 1
ATOM 3707 C C . VAL A 1 485 ? -7.360 -4.042 -9.590 1.00 98.69 485 VAL A C 1
ATOM 3709 O O . VAL A 1 485 ? -8.054 -4.718 -10.357 1.00 98.69 485 VAL A O 1
ATOM 3712 N N . ILE A 1 486 ? -6.627 -4.543 -8.605 1.00 98.75 486 ILE A N 1
ATOM 3713 C CA . ILE A 1 486 ? -6.554 -5.945 -8.229 1.00 98.75 486 ILE A CA 1
ATOM 3714 C C . ILE A 1 486 ? -7.432 -6.156 -7.000 1.00 98.75 486 ILE A C 1
ATOM 3716 O O . ILE A 1 486 ? -7.442 -5.329 -6.088 1.00 98.75 486 ILE A O 1
ATOM 3720 N N . LYS A 1 487 ? -8.213 -7.237 -6.982 1.00 98.12 487 LYS A N 1
ATOM 3721 C CA . LYS A 1 487 ? -9.074 -7.587 -5.843 1.00 98.12 487 LYS A CA 1
ATOM 3722 C C . LYS A 1 487 ? -9.032 -9.074 -5.560 1.00 98.12 487 LYS A C 1
ATOM 3724 O O . LYS A 1 487 ? -9.194 -9.864 -6.487 1.00 98.12 487 LYS A O 1
ATOM 3729 N N . THR A 1 488 ? -8.938 -9.443 -4.289 1.00 96.75 488 THR A N 1
ATOM 3730 C CA . THR A 1 488 ? -9.140 -10.819 -3.823 1.00 96.75 488 THR A CA 1
ATOM 3731 C C . THR A 1 488 ? -9.757 -10.831 -2.425 1.00 96.75 488 THR A C 1
ATOM 3733 O O . THR A 1 488 ? -9.514 -9.941 -1.614 1.00 96.75 488 THR A O 1
ATOM 3736 N N . SER A 1 489 ? -10.597 -11.827 -2.149 1.00 90.50 489 SER A N 1
ATOM 3737 C CA . SER A 1 489 ? -11.232 -12.035 -0.838 1.00 90.50 489 SER A CA 1
ATOM 3738 C C . SER A 1 489 ? -10.703 -13.264 -0.101 1.00 90.50 489 SER A C 1
ATOM 3740 O O . SER A 1 489 ? -11.093 -13.515 1.035 1.00 90.50 489 SER A O 1
ATOM 3742 N N . ASP A 1 490 ? -9.924 -14.100 -0.784 1.00 87.38 490 ASP A N 1
ATOM 3743 C CA . ASP A 1 490 ? -9.462 -15.394 -0.281 1.00 87.38 490 ASP A CA 1
ATOM 3744 C C . ASP A 1 490 ? -7.957 -15.610 -0.466 1.00 87.38 490 ASP A C 1
ATOM 3746 O O . ASP A 1 490 ? -7.433 -16.584 0.071 1.00 87.38 490 ASP A O 1
ATOM 3750 N N . GLY A 1 491 ? -7.275 -14.721 -1.195 1.00 93.94 491 GLY A N 1
ATOM 3751 C CA . GLY A 1 491 ? -5.859 -14.874 -1.488 1.00 93.94 491 GLY A CA 1
ATOM 3752 C C . GLY A 1 491 ? -5.559 -15.997 -2.480 1.00 93.94 491 GLY A C 1
ATOM 3753 O O . GLY A 1 491 ? -4.441 -16.479 -2.524 1.00 93.94 491 GLY A O 1
ATOM 3754 N N . ILE A 1 492 ? -6.555 -16.484 -3.225 1.00 94.56 492 ILE A N 1
ATOM 3755 C CA . ILE A 1 492 ? -6.386 -17.559 -4.216 1.00 94.56 492 ILE A CA 1
ATOM 3756 C C . ILE A 1 492 ? -6.996 -17.129 -5.543 1.00 94.56 492 ILE A C 1
ATOM 3758 O O . ILE A 1 492 ? -6.362 -17.200 -6.585 1.00 94.56 492 ILE A O 1
ATOM 3762 N N . ASN A 1 493 ? -8.249 -16.685 -5.537 1.00 96.81 493 ASN A N 1
ATOM 3763 C CA . ASN A 1 493 ? -8.893 -16.156 -6.728 1.00 96.81 493 ASN A CA 1
ATOM 3764 C C . ASN A 1 493 ? -8.780 -14.640 -6.681 1.00 96.81 493 ASN A C 1
ATOM 3766 O O . ASN A 1 493 ? -9.220 -14.006 -5.716 1.00 96.81 493 ASN A O 1
ATOM 3770 N N . TYR A 1 494 ? -8.230 -14.048 -7.733 1.00 98.50 494 TYR A N 1
ATOM 3771 C CA . TYR A 1 494 ? -8.110 -12.602 -7.824 1.00 98.50 494 TYR A CA 1
ATOM 3772 C C . TYR A 1 494 ? -8.608 -12.092 -9.169 1.00 98.50 494 TYR A C 1
ATOM 3774 O O . TYR A 1 494 ? -8.750 -12.832 -10.145 1.00 98.50 494 TYR A O 1
ATOM 3782 N N . THR A 1 495 ? -8.937 -10.806 -9.210 1.00 98.50 495 THR A N 1
ATOM 3783 C CA . THR A 1 495 ? -9.309 -10.138 -10.454 1.00 98.50 495 THR A CA 1
ATOM 3784 C C . THR A 1 495 ? -8.421 -8.951 -10.720 1.00 98.50 495 THR A C 1
ATOM 3786 O O . THR A 1 495 ? -8.224 -8.172 -9.797 1.00 98.50 495 THR A O 1
ATOM 3789 N N . VAL A 1 496 ? -8.026 -8.743 -11.974 1.00 98.56 496 VAL A N 1
ATOM 3790 C CA . VAL A 1 496 ? -7.398 -7.503 -12.451 1.00 98.56 496 VAL A CA 1
ATOM 3791 C C . VAL A 1 496 ? -8.383 -6.804 -13.376 1.00 98.56 496 VAL A C 1
ATOM 3793 O O . VAL A 1 496 ? -8.746 -7.335 -14.426 1.00 98.56 496 VAL A O 1
ATOM 3796 N N . ASN A 1 497 ? -8.910 -5.648 -12.965 1.00 96.94 497 ASN A N 1
ATOM 3797 C CA . ASN A 1 497 ? -9.951 -4.916 -13.701 1.00 96.94 497 ASN A CA 1
ATOM 3798 C C . ASN A 1 497 ? -11.132 -5.805 -14.167 1.00 96.94 497 ASN A C 1
ATOM 3800 O O . ASN A 1 497 ? -11.697 -5.609 -15.246 1.00 96.94 497 ASN A O 1
ATOM 3804 N N . ASN A 1 498 ? -11.557 -6.738 -13.302 1.00 93.06 498 ASN A N 1
ATOM 3805 C CA . ASN A 1 498 ? -12.612 -7.752 -13.498 1.00 93.06 498 ASN A CA 1
ATOM 3806 C C . ASN A 1 498 ? -12.249 -8.972 -14.370 1.00 93.06 498 ASN A C 1
ATOM 3808 O O . ASN A 1 498 ? -13.097 -9.854 -14.539 1.00 93.06 498 ASN A O 1
ATOM 3812 N N . ASN A 1 499 ? -11.033 -9.059 -14.910 1.00 97.06 499 ASN A N 1
ATOM 3813 C CA . ASN A 1 499 ? -10.532 -10.294 -15.516 1.00 97.06 499 ASN A CA 1
ATOM 3814 C C . ASN A 1 499 ? -10.072 -11.236 -14.404 1.00 97.06 499 ASN A C 1
ATOM 3816 O O . ASN A 1 499 ? -9.407 -10.786 -13.480 1.00 97.06 499 ASN A O 1
ATOM 3820 N N . ASN A 1 500 ? -10.471 -12.508 -14.463 1.00 98.00 500 ASN A N 1
ATOM 3821 C CA . ASN A 1 500 ? -10.221 -13.464 -13.383 1.00 98.00 500 ASN A CA 1
ATOM 3822 C C . ASN A 1 500 ? -8.901 -14.197 -13.596 1.00 98.00 500 ASN A C 1
ATOM 3824 O O . ASN A 1 500 ? -8.655 -14.706 -14.690 1.00 98.00 500 ASN A O 1
ATOM 3828 N N . TYR A 1 501 ? -8.157 -14.332 -12.511 1.00 98.25 501 TYR A N 1
ATOM 3829 C CA . TYR A 1 501 ? -6.918 -15.080 -12.402 1.00 98.25 501 TYR A CA 1
ATOM 3830 C C . TYR A 1 501 ? -6.989 -15.975 -11.160 1.00 98.25 501 TYR A C 1
ATOM 3832 O O . TYR A 1 501 ? -7.890 -15.847 -10.320 1.00 98.25 501 TYR A O 1
ATOM 3840 N N . VAL A 1 502 ? -6.065 -16.921 -11.073 1.00 96.88 502 VAL A N 1
ATOM 3841 C CA . VAL A 1 502 ? -5.899 -17.798 -9.915 1.00 96.88 502 VAL A CA 1
ATOM 3842 C C . VAL A 1 502 ? -4.443 -17.695 -9.529 1.00 96.88 502 VAL A C 1
ATOM 3844 O O . VAL A 1 502 ? -3.604 -17.890 -10.402 1.00 96.88 502 VAL A O 1
ATOM 3847 N N . ALA A 1 503 ? -4.186 -17.381 -8.266 1.00 95.75 503 ALA A N 1
ATOM 3848 C CA . ALA A 1 503 ? -2.844 -17.317 -7.743 1.00 95.75 503 ALA A CA 1
ATOM 3849 C C . ALA A 1 503 ? -2.187 -18.692 -7.842 1.00 95.75 503 ALA A C 1
ATOM 3851 O O . ALA A 1 503 ? -2.828 -19.714 -7.540 1.00 95.75 503 ALA A O 1
ATOM 3852 N N . THR A 1 504 ? -0.949 -18.737 -8.313 1.00 86.75 504 THR A N 1
ATOM 3853 C CA . THR A 1 504 ? -0.194 -19.974 -8.422 1.00 86.75 504 THR A CA 1
ATOM 3854 C C . THR A 1 504 ? 1.124 -19.873 -7.674 1.00 86.75 504 THR A C 1
ATOM 3856 O O . THR A 1 504 ? 1.604 -18.813 -7.333 1.00 86.75 504 THR A O 1
ATOM 3859 N N . ASN A 1 505 ? 1.628 -21.033 -7.272 1.00 83.75 505 ASN A N 1
ATOM 3860 C CA . ASN A 1 505 ? 2.926 -21.174 -6.629 1.00 83.75 505 ASN A CA 1
ATOM 3861 C C . ASN A 1 505 ? 3.552 -22.430 -7.251 1.00 83.75 505 ASN A C 1
ATOM 3863 O O . ASN A 1 505 ? 3.465 -23.533 -6.681 1.00 83.75 505 ASN A O 1
ATOM 3867 N N . PRO A 1 506 ? 4.017 -22.347 -8.510 1.00 79.00 506 PRO A N 1
ATOM 3868 C CA . PRO A 1 506 ? 4.479 -23.496 -9.256 1.00 79.00 506 PRO A CA 1
ATOM 3869 C C . PRO A 1 506 ? 5.673 -24.144 -8.548 1.00 79.00 506 PRO A C 1
ATOM 3871 O O . PRO A 1 506 ? 6.608 -23.499 -8.080 1.00 79.00 506 PRO A O 1
ATOM 3874 N N . ASN A 1 507 ? 5.668 -25.479 -8.485 1.00 77.94 507 ASN A N 1
ATOM 3875 C CA . ASN A 1 507 ? 6.821 -26.219 -7.976 1.00 77.94 507 ASN A CA 1
ATOM 3876 C C . ASN A 1 507 ? 7.941 -26.179 -9.021 1.00 77.94 507 ASN A C 1
ATOM 3878 O O . ASN A 1 507 ? 7.979 -27.022 -9.923 1.00 77.94 507 ASN A O 1
ATOM 3882 N N . ARG A 1 508 ? 8.840 -25.211 -8.881 1.00 81.50 508 ARG A N 1
ATOM 3883 C CA . ARG A 1 508 ? 10.041 -25.056 -9.703 1.00 81.50 508 ARG A CA 1
ATOM 3884 C C . ARG A 1 508 ? 11.244 -25.703 -9.010 1.00 81.50 508 ARG A C 1
ATOM 3886 O O . ARG A 1 508 ? 11.234 -25.927 -7.798 1.00 81.50 508 ARG A O 1
ATOM 3893 N N . VAL A 1 509 ? 12.235 -26.123 -9.794 1.00 80.50 509 VAL A N 1
ATOM 3894 C CA . VAL A 1 509 ? 13.383 -26.898 -9.296 1.00 80.50 509 VAL A CA 1
ATOM 3895 C C . VAL A 1 509 ? 14.607 -26.001 -9.252 1.00 80.50 509 VAL A C 1
ATOM 3897 O O . VAL A 1 509 ? 14.963 -25.425 -10.270 1.00 80.50 509 VAL A O 1
ATOM 3900 N N . ASP A 1 510 ? 15.244 -25.961 -8.091 1.00 80.38 510 ASP A N 1
ATOM 3901 C CA . ASP A 1 510 ? 16.591 -25.443 -7.856 1.00 80.38 510 ASP A CA 1
ATOM 3902 C C . ASP A 1 510 ? 17.514 -26.669 -7.686 1.00 80.38 510 ASP A C 1
ATOM 3904 O O . ASP A 1 510 ? 17.326 -27.477 -6.764 1.00 80.38 510 ASP A O 1
ATOM 3908 N N . SER A 1 511 ? 18.409 -26.909 -8.650 1.00 77.00 511 SER A N 1
ATOM 3909 C CA . SER A 1 511 ? 19.208 -28.144 -8.715 1.00 77.00 511 SER A CA 1
ATOM 3910 C C . SER A 1 511 ? 20.419 -28.139 -7.797 1.00 77.00 511 SER A C 1
ATOM 3912 O O . SER A 1 511 ? 20.834 -29.219 -7.352 1.00 77.00 511 SER A O 1
ATOM 3914 N N . ASP A 1 512 ? 21.002 -26.975 -7.536 1.00 75.00 512 ASP A N 1
ATOM 3915 C CA . ASP A 1 512 ? 22.264 -26.840 -6.817 1.00 75.00 512 ASP A CA 1
ATOM 3916 C C . ASP A 1 512 ? 22.101 -26.194 -5.423 1.00 75.00 512 ASP A C 1
ATOM 3918 O O . ASP A 1 512 ? 22.992 -26.315 -4.571 1.00 75.00 512 ASP A O 1
ATOM 3922 N N . GLY A 1 513 ? 20.906 -25.672 -5.131 1.00 76.88 513 GLY A N 1
ATOM 3923 C CA . GLY A 1 513 ? 20.504 -25.086 -3.859 1.00 76.88 513 GLY A CA 1
ATOM 3924 C C . GLY A 1 513 ? 20.903 -23.619 -3.706 1.00 76.88 513 GLY A C 1
ATOM 3925 O O . GLY A 1 513 ? 20.905 -23.117 -2.570 1.00 76.88 513 GLY A O 1
ATOM 3926 N N . ASP A 1 514 ? 21.310 -22.950 -4.785 1.00 72.31 514 ASP A N 1
ATOM 3927 C CA . ASP A 1 514 ? 21.737 -21.555 -4.767 1.00 72.31 514 ASP A CA 1
ATOM 3928 C C . ASP A 1 514 ? 20.557 -20.571 -4.659 1.00 72.31 514 ASP A C 1
ATOM 3930 O O . ASP A 1 514 ? 20.743 -19.438 -4.199 1.00 72.31 514 ASP A O 1
ATOM 3934 N N . GLY A 1 515 ? 19.331 -21.052 -4.889 1.00 73.81 515 GLY A N 1
ATOM 3935 C CA . GLY A 1 515 ? 18.061 -20.344 -4.781 1.00 73.81 515 GLY A CA 1
ATOM 3936 C C . GLY A 1 515 ? 17.496 -19.782 -6.082 1.00 73.81 515 GLY A C 1
ATOM 3937 O O . GLY A 1 515 ? 16.469 -19.104 -6.014 1.00 73.81 515 GLY A O 1
ATOM 3938 N N . TYR A 1 516 ? 18.116 -20.050 -7.226 1.00 80.00 516 TYR A N 1
ATOM 3939 C CA . TYR A 1 516 ? 17.537 -19.785 -8.536 1.00 80.00 516 TYR A CA 1
ATOM 3940 C C . TYR A 1 516 ? 16.894 -21.046 -9.106 1.00 80.00 516 TYR A C 1
ATOM 3942 O O . TYR A 1 516 ? 17.260 -22.176 -8.787 1.00 80.00 516 TYR A O 1
ATOM 3950 N N . TYR A 1 517 ? 15.885 -20.865 -9.954 1.00 79.38 517 TYR A N 1
ATOM 3951 C CA . TYR A 1 517 ? 15.307 -22.003 -10.663 1.00 79.38 517 TYR A CA 1
ATOM 3952 C C . TYR A 1 517 ? 16.195 -22.403 -11.844 1.00 79.38 517 TYR A C 1
ATOM 3954 O O . TYR A 1 517 ? 16.738 -21.543 -12.528 1.00 79.38 517 TYR A O 1
ATOM 3962 N N . ASN A 1 518 ? 16.287 -23.700 -12.138 1.00 74.75 518 ASN A N 1
ATOM 3963 C CA . ASN A 1 518 ? 17.172 -24.264 -13.170 1.00 74.75 518 ASN A CA 1
ATOM 3964 C C . ASN A 1 518 ? 17.127 -23.537 -14.523 1.00 74.75 518 ASN A C 1
ATOM 3966 O O . ASN A 1 518 ? 18.123 -23.432 -15.229 1.00 74.75 518 ASN A O 1
ATOM 3970 N N . GLU A 1 519 ? 15.939 -23.113 -14.944 1.00 69.44 519 GLU A N 1
ATOM 3971 C CA . GLU A 1 519 ? 15.717 -22.421 -16.214 1.00 69.44 519 GLU A CA 1
ATOM 3972 C C . GLU A 1 519 ? 16.256 -20.980 -16.257 1.00 69.44 519 GLU A C 1
ATOM 3974 O O . GLU A 1 519 ? 16.317 -20.396 -17.340 1.00 69.44 519 GLU A O 1
ATOM 3979 N N . VAL A 1 520 ? 16.624 -20.409 -15.108 1.00 69.06 520 VAL A N 1
ATOM 3980 C CA . VAL A 1 520 ? 17.072 -19.014 -14.941 1.00 69.06 520 VAL A CA 1
ATOM 3981 C C . VAL A 1 520 ? 18.348 -18.872 -14.113 1.00 69.06 520 VAL A C 1
ATOM 3983 O O . VAL A 1 520 ? 18.835 -17.754 -13.945 1.00 69.06 520 VAL A O 1
ATOM 3986 N N . ASP A 1 521 ? 18.885 -19.982 -13.615 1.00 68.31 521 ASP A N 1
ATOM 3987 C CA . ASP A 1 521 ? 20.081 -20.028 -12.789 1.00 68.31 521 ASP A CA 1
ATOM 3988 C C . ASP A 1 521 ? 21.305 -19.489 -13.572 1.00 68.31 521 ASP A C 1
ATOM 3990 O O . ASP A 1 521 ? 21.638 -19.992 -14.658 1.00 68.31 521 ASP A O 1
ATOM 3994 N N . PRO A 1 522 ? 21.965 -18.427 -13.063 1.00 64.19 522 PRO A N 1
ATOM 3995 C CA . PRO A 1 522 ? 23.097 -17.792 -13.731 1.00 64.19 522 PRO A CA 1
ATOM 3996 C C . PRO A 1 522 ? 24.368 -18.663 -13.781 1.00 64.19 522 PRO A C 1
ATOM 3998 O O . PRO A 1 522 ? 25.239 -18.398 -14.620 1.00 64.19 522 PRO A O 1
ATOM 4001 N N . ASP A 1 523 ? 24.480 -19.691 -12.937 1.00 66.19 523 ASP A N 1
ATOM 4002 C CA . ASP A 1 523 ? 25.645 -20.567 -12.794 1.00 66.19 523 ASP A CA 1
ATOM 4003 C C . ASP A 1 523 ? 25.486 -21.927 -13.530 1.00 66.19 523 ASP A C 1
ATOM 4005 O O . ASP A 1 523 ? 26.494 -22.574 -13.850 1.00 66.19 523 ASP A O 1
ATOM 4009 N N . ASP A 1 524 ? 24.263 -22.315 -13.925 1.00 59.56 524 ASP A N 1
ATOM 4010 C CA . ASP A 1 524 ? 23.920 -23.655 -14.459 1.00 59.56 524 ASP A CA 1
ATOM 4011 C C . ASP A 1 524 ? 24.099 -23.875 -15.985 1.00 59.56 524 ASP A C 1
ATOM 4013 O O . ASP A 1 524 ? 23.850 -24.955 -16.534 1.00 59.56 524 ASP A O 1
ATOM 4017 N N . GLY A 1 525 ? 24.674 -22.905 -16.700 1.00 52.12 525 GLY A N 1
ATOM 4018 C CA . GLY A 1 525 ? 25.491 -23.185 -17.889 1.00 52.12 525 GLY A CA 1
ATOM 4019 C C . GLY A 1 525 ? 24.815 -23.744 -19.156 1.00 52.12 525 GLY A C 1
ATOM 4020 O O . GLY A 1 525 ? 25.536 -24.284 -20.003 1.00 52.12 525 GLY A O 1
ATOM 4021 N N . ASP A 1 526 ? 23.506 -23.578 -19.389 1.00 46.16 526 ASP A N 1
ATOM 4022 C CA . ASP A 1 526 ? 22.988 -23.662 -20.766 1.00 46.16 526 ASP A CA 1
ATOM 4023 C C . ASP A 1 526 ? 23.349 -22.380 -21.530 1.00 46.16 526 ASP A C 1
ATOM 4025 O O . ASP A 1 526 ? 22.637 -21.378 -21.538 1.00 46.16 526 ASP A O 1
ATOM 4029 N N . ASN A 1 527 ? 24.472 -22.421 -22.246 1.00 43.41 527 ASN A N 1
ATOM 4030 C CA . ASN A 1 527 ? 24.942 -21.321 -23.087 1.00 43.41 527 ASN A CA 1
ATOM 4031 C C . ASN A 1 527 ? 23.957 -20.929 -24.215 1.00 43.41 527 ASN A C 1
ATOM 4033 O O . ASN A 1 527 ? 24.242 -19.981 -24.953 1.00 43.41 527 ASN A O 1
ATOM 4037 N N . THR A 1 528 ? 22.862 -21.673 -24.420 1.00 38.38 528 THR A N 1
ATOM 4038 C CA . THR A 1 528 ? 21.798 -21.348 -25.382 1.00 38.38 528 THR A CA 1
ATOM 4039 C C . THR A 1 528 ? 20.626 -20.577 -24.773 1.00 38.38 528 THR A C 1
ATOM 4041 O O . THR A 1 528 ? 19.834 -20.015 -25.530 1.00 38.38 528 THR A O 1
ATOM 4044 N N . ILE A 1 529 ? 20.590 -20.451 -23.443 1.00 41.78 529 ILE A N 1
ATOM 4045 C CA . ILE A 1 529 ? 19.692 -19.582 -22.675 1.00 41.78 529 ILE A CA 1
ATOM 4046 C C . ILE A 1 529 ? 20.522 -18.910 -21.570 1.00 41.78 529 ILE A C 1
ATOM 4048 O O . ILE A 1 529 ? 20.182 -18.950 -20.398 1.00 41.78 529 ILE A O 1
ATOM 4052 N N . MET A 1 530 ? 21.653 -18.290 -21.927 1.00 33.62 530 MET A N 1
ATOM 4053 C CA . MET A 1 530 ? 22.232 -17.319 -20.998 1.00 33.62 530 MET A CA 1
ATOM 4054 C C . MET A 1 530 ? 21.290 -16.110 -20.988 1.00 33.62 530 MET A C 1
ATOM 4056 O O . MET A 1 530 ? 21.128 -15.508 -22.062 1.00 33.62 530 MET A O 1
ATOM 4060 N N . PRO A 1 531 ? 20.703 -15.703 -19.844 1.00 37.44 531 PRO A N 1
ATOM 4061 C CA . PRO A 1 531 ? 20.269 -14.325 -19.712 1.00 37.44 531 PRO A CA 1
ATOM 4062 C C . PRO A 1 531 ? 21.493 -13.478 -20.062 1.00 37.44 531 PRO A C 1
ATOM 4064 O O . PRO A 1 531 ? 22.615 -13.710 -19.605 1.00 37.44 531 PRO A O 1
ATOM 4067 N N . HIS A 1 532 ? 21.317 -12.638 -21.074 1.00 35.09 532 HIS A N 1
ATOM 4068 C CA . HIS A 1 532 ? 22.409 -11.972 -21.763 1.00 35.09 532 HIS A CA 1
ATOM 4069 C C . HIS A 1 532 ? 23.315 -11.275 -20.723 1.00 35.09 532 HIS A C 1
ATOM 4071 O O . HIS A 1 532 ? 22.771 -10.603 -19.850 1.00 35.09 532 HIS A O 1
ATOM 4077 N N . PRO A 1 533 ? 24.666 -11.318 -20.812 1.00 34.78 533 PRO A N 1
ATOM 4078 C CA .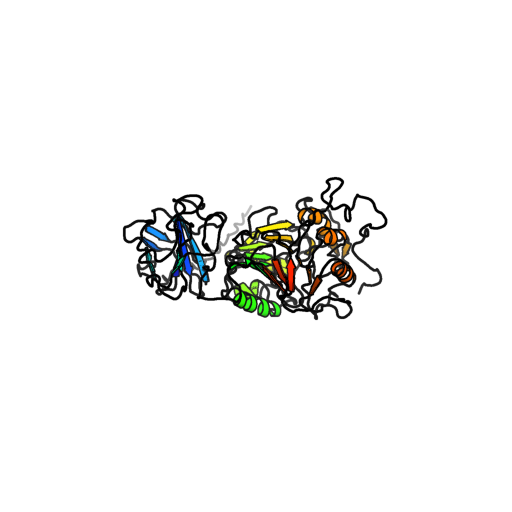 PRO A 1 533 ? 25.570 -10.625 -19.869 1.00 34.78 533 PRO A CA 1
ATOM 4079 C C . PRO A 1 533 ? 25.465 -9.087 -19.895 1.00 34.78 533 PRO A C 1
ATOM 4081 O O . PRO A 1 533 ? 26.373 -8.381 -19.459 1.00 34.78 533 PRO A O 1
ATOM 4084 N N . LYS A 1 534 ? 24.411 -8.574 -20.527 1.00 38.31 534 LYS A N 1
ATOM 4085 C CA . LYS A 1 534 ? 23.995 -7.189 -20.647 1.00 38.31 534 LYS A CA 1
ATOM 4086 C C . LYS A 1 534 ? 22.476 -7.219 -20.763 1.00 38.31 534 LYS A C 1
ATOM 4088 O O . LYS A 1 534 ? 21.975 -7.435 -21.869 1.00 38.31 534 LYS A O 1
ATOM 4093 N N . GLY A 1 535 ? 21.788 -7.037 -19.642 1.00 35.69 535 GLY A N 1
ATOM 4094 C CA . GLY A 1 535 ? 20.345 -6.806 -19.551 1.00 35.69 535 GLY A CA 1
ATOM 4095 C C . GLY A 1 535 ? 19.881 -5.473 -20.154 1.00 35.69 535 GLY A C 1
ATOM 4096 O O . GLY A 1 535 ? 18.786 -5.039 -19.848 1.00 35.69 535 GLY A O 1
ATOM 4097 N N . GLY A 1 536 ? 20.670 -4.848 -21.035 1.00 34.12 536 GLY A N 1
ATOM 4098 C CA . GLY A 1 536 ? 20.354 -3.576 -21.669 1.00 34.12 536 GLY A CA 1
ATOM 4099 C C . GLY A 1 536 ? 21.355 -3.197 -22.767 1.00 34.12 536 GLY A C 1
ATOM 4100 O O . GLY A 1 536 ? 22.520 -3.607 -22.763 1.00 34.12 536 GLY A O 1
ATOM 4101 N N . LEU A 1 537 ? 20.872 -2.376 -23.705 1.00 35.53 537 LEU A N 1
ATOM 4102 C CA . LEU A 1 537 ? 21.539 -1.696 -24.829 1.00 35.53 537 LEU A CA 1
ATOM 4103 C C . LEU A 1 537 ? 21.651 -2.447 -26.173 1.00 35.53 537 LEU A C 1
ATOM 4105 O O . LEU A 1 537 ? 22.671 -3.057 -26.512 1.00 35.53 537 LEU A O 1
ATOM 4109 N N . ASP A 1 538 ? 20.659 -2.199 -27.039 1.00 35.88 538 ASP A N 1
ATOM 4110 C CA . ASP A 1 538 ? 20.953 -1.934 -28.451 1.00 35.88 538 ASP A CA 1
ATOM 4111 C C . ASP A 1 538 ? 21.773 -0.626 -28.532 1.00 35.88 538 ASP A C 1
ATOM 4113 O O . ASP A 1 538 ? 21.259 0.445 -28.195 1.00 35.88 538 ASP A O 1
ATOM 4117 N N . PRO A 1 539 ? 23.037 -0.655 -28.994 1.00 34.28 539 PRO A N 1
ATOM 4118 C CA . PRO A 1 539 ? 23.847 0.551 -29.162 1.00 34.28 539 PRO A CA 1
ATOM 4119 C C . PRO A 1 539 ? 23.288 1.545 -30.202 1.00 34.28 539 PRO A C 1
ATOM 4121 O O . PRO A 1 539 ? 23.872 2.614 -30.384 1.00 34.28 539 PRO A O 1
ATOM 4124 N N . LEU A 1 540 ? 22.195 1.219 -30.903 1.00 30.69 540 LEU A N 1
ATOM 4125 C CA . LEU A 1 540 ? 21.505 2.101 -31.848 1.00 30.69 540 LEU A CA 1
ATOM 4126 C C . LEU A 1 540 ? 20.418 2.985 -31.212 1.00 30.69 540 LEU A C 1
ATOM 4128 O O . LEU A 1 540 ? 19.937 3.892 -31.891 1.00 30.69 540 LEU A O 1
ATOM 4132 N N . TYR A 1 541 ? 20.067 2.784 -29.938 1.00 30.00 541 TYR A N 1
ATOM 4133 C CA . TYR A 1 541 ? 19.086 3.607 -29.219 1.00 30.00 541 TYR A CA 1
ATOM 4134 C C . TYR A 1 541 ? 19.738 4.397 -28.074 1.00 30.00 541 TYR A C 1
ATOM 4136 O O . TYR A 1 541 ? 19.537 4.119 -26.897 1.00 30.00 541 TYR A O 1
ATOM 4144 N N . GLN A 1 542 ? 20.497 5.435 -28.433 1.00 28.80 542 GLN A N 1
ATOM 4145 C CA . GLN A 1 542 ? 20.826 6.545 -27.531 1.00 28.80 542 GLN A CA 1
ATOM 4146 C C . GLN A 1 542 ? 20.336 7.864 -28.154 1.00 28.80 542 GLN A C 1
ATOM 4148 O O . GLN A 1 542 ? 20.717 8.135 -29.299 1.00 28.80 542 GLN A O 1
ATOM 4153 N N . PRO A 1 543 ? 19.505 8.681 -27.476 1.00 29.94 543 PRO A N 1
ATOM 4154 C CA . PRO A 1 543 ? 19.429 10.108 -27.774 1.00 29.94 543 PRO A CA 1
ATOM 4155 C C . PRO A 1 543 ? 20.685 10.863 -27.311 1.00 29.94 543 PRO A C 1
ATOM 4157 O O . PRO A 1 543 ? 21.226 10.535 -26.229 1.00 29.94 543 PRO A O 1
#

Sequence (543 aa):
MMKKSIRLLLILVLTMPLFLFNTNNYAATGGEVVINEICWMGTTTSAYDEWIELYNNTNTNINLNGWTLNAVDGTPSINLTGTIPAKSYYLLERTDNTSVPNINADLIYTGSLENSSEILQLKDNNGNVIDSVNSWHAGNNGTKATMERINSNIGGTVSTNWNSSTLTYQCGYGTPKALNSNSSSGSGSWTPGNLEIHHINIGQGNATLIVGPTGRSMLVDVGESYWNSNADASVVGPYVESVLGTKYIDYVLITHFHCDHIGYIGYGGLWNLVEQQDFVIGQMIHRDYNNYLGQTSSTFRNWKTYLEGTGNNKLNPVIAVEGTNLIDLGSGVTVDIITCDGNGAILQGDFSNDAYPPSENDYSIGLKLSYGDFDEWIGGDLDGEFCTSNYGYSYHDIELSVAKEVGDVDVYLVNHHGSDHSSNATFVNQLDPEVSVVSVGDSNTYGHPRQCVMDLILATSDVYLTERGDINTNIGNGIVSGNVVIKTSDGINYTVNNNNYVATNPNRVDSDGDGYYNEVDPDDGDNTIMPHPKGGLDPLYQP

pLDDT: mean 85.65, std 17.27, range [28.8, 98.88]

Foldseek 3Di:
DDDDDDDDDDDDPPDDPPPPPPPPQPADAALQKEFFWWLQQAFQVDSQWTKTKIFGAALAKAAQQQKWKAWPVGFPTDRDGDIAGHGWMAMETEPDQPSAPPDGHPYYTYGHHDPFWIKIFIAGNVRHTRAIAGTPLEEDNVQSFMKGAAESNDGNPPSVRIYTAPFDFPTGGDQVGADGQNHPQLDAPAHALKWKWKFFQLAAATWIWTAFNSRAIEIFFQADPDAQAASSVVRRQVNVCNHSSDLEHAEYEFQFQDCGGQHAAPHHHPNCSVPPVSRAYNAYEYADPPPDFADDDPSSVRVVVCCVPVVCVRHVYDYDDAPDQPDDSGPQKGKGFQDAQLDGVQDDPPCVPPPFTADRLSGTTWIWIADALAIEIDRAAQFQFFDADPVGHTHDRSLVVRLLVSFEHQEYAFHNLQDLRGDFLLSCVRNLYQEYERRHHQPDPRQPNDQLSLVRDVVRYAYEYLAPHHPPHDNDNYHNDNMWMKMDSHRAWIDTVNRIDGRDDDPFDDPPPPRGGCQNDCPNDPPVPRSPNGSHDPVVDDD

Secondary structure (DSSP, 8-state):
-----PPP-------------------PPTTSEEEEEEE-S--SS-TT--EEEEEE-SSS-EE-TT-EEEETTS-SEEE--SEEPTT-EEEEEESSS-SSTTS--SEEE-SPPPSS---EEEE-TT--EEEEE-S--S-BTTTTB-EEES-TTS-TT-GGGEEE--SEETTEE--TTS--TT--SS--SPPTT-EEEEE---SSS--EEEE-TTS-EEEE----SSTT--TTHHHHHHHHHHHHSSSEEEEEE-S-SSHHHH--TTTSHHHHHHHHS--EEEEEEE--SSS--S---HHHHHHHHHIIIIIHHHH-EEE--TT----B-STT-EEEEEEETTEETTB---GGGSSSPBPSGGGPPEEEEEETTEEEEE-TT--EEEEE-TTS-EEEEHHHHHHHHH---SEEE-GGGG-TTS--HHHHHHH--SEEEE---TT-SS-PSPHHHHHHHHHHSEEEESS---TTS--TT-EE-SSEEEEESSSSEEEETTEEEE--------SSSSSS-TTT-SSS--TTSPPPS-SS--TT---

Organism: NCBI:txid1185412